Protein AF-0000000072246679 (afdb_homodimer)

Organism: Plasmodium yoelii yoelii (NCBI:txid73239)

Sequence (460 aa):
MMKLAKVEYCNLCFFSKNGLFLLYVVDNKIFLMEIENLNINKIYVTSYKIDYIEFSNDNVHFLVLMKDKGCIVVYSFYDDDVIYKIEDYFQKYTHSFFINKYNYICVLKYEQWYLKYISIYDGNKEEMCLLNIKDAKLKKKNYCLNDDETIFACITENNKKNKICLISFPNCIFINTIQCINYEPNCIFFSKTDNIIIHSEKAKLLHMYKIDGELLYVYSYLSQLPCKQIMMKLAKVEYCNLCFFSKNGLFLLYVVDNKIFLMEIENLNINKIYVTSYKIDYIEFSNDNVHFLVLMKDKGCIVVYSFYDDDVIYKIEDYFQKYTHSFFINKYNYICVLKYEQWYLK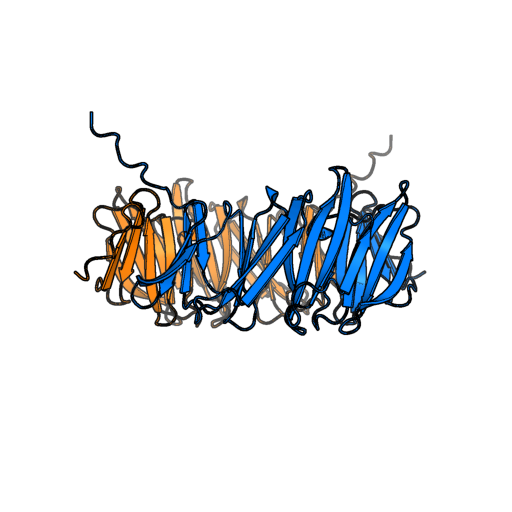YISIYDGNKEEMCLLNIKDAKLKKKNYCLNDDETIFACITENNKKNKICLISFPNCIFINTIQCINYEPNCIFFSKTDNIIIHSEKAKLLHMYKIDGELLYVYSYLSQLPCKQI

Secondary structure (DSSP, 8-state):
-----------EEEE-TTSSEEEEEETTEEEEEETTTTEEEEEEE-SS---EEEE-TTSSEEEEEEGGGTEEEEEETTEEEEEEEEE-TTEEEEEEEEETTTTEEEEEEEETTTEEEEEEEETTSTTEEEEEEETB--SGGGEEE-TTS-EEEEEEEETTEEEEEEEETTTTEEEEEEE-TTS---EEEE-TT--EEEEETTTTEEEEE-TTS-EEEEEESSSS------/-----------EEEE-TTSSEEEEEETTEEEEEETTTTEEEEEEE-SS---EEEE-TTSSEEEEEEGGGTEEEEEETTEEEEEEEEE-TTEEEEEEEEETTTTEEEEEEEETTTEEEEEEEESSSTTEEEEEEETB--SGGGEEE-TTS-EEEEEEEETTEEEEEEEETTTTEEEEEEE-TTS---EEEE-TT--EEEEETTTTEEEEE-TTS-EEEEEESSSS------

Radius of gyration: 25.11 Å; Cα contacts (8 Å, |Δi|>4): 1149; chains: 2; bounding box: 77×62×48 Å

Structure (mmCIF, N/CA/C/O backbone):
data_AF-0000000072246679-model_v1
#
loop_
_entity.id
_entity.type
_entity.pdbx_description
1 polymer 'Uncharacterized protein'
#
loop_
_atom_site.group_PDB
_atom_site.id
_atom_site.type_symbol
_atom_site.label_atom_id
_atom_site.label_alt_id
_atom_site.label_comp_id
_atom_site.label_asym_id
_atom_site.label_entity_id
_atom_site.label_seq_id
_atom_site.pdbx_PDB_ins_code
_atom_site.Cartn_x
_atom_site.Cartn_y
_atom_site.Cartn_z
_atom_site.occupancy
_atom_site.B_iso_or_equiv
_atom_site.auth_seq_id
_atom_site.auth_comp_id
_atom_site.auth_asym_id
_atom_site.auth_atom_id
_atom_site.pdbx_PDB_model_num
ATOM 1 N N . MET A 1 1 ? -36.938 -19.156 24.641 1 19.66 1 MET A N 1
ATOM 2 C CA . MET A 1 1 ? -35.531 -18.734 24.625 1 19.66 1 MET A CA 1
ATOM 3 C C . MET A 1 1 ? -35.031 -18.547 23.203 1 19.66 1 MET A C 1
ATOM 5 O O . MET A 1 1 ? -34.812 -19.531 22.484 1 19.66 1 MET A O 1
ATOM 9 N N . MET A 1 2 ? -35.594 -17.625 22.469 1 20.89 2 MET A N 1
ATOM 10 C CA . MET A 1 2 ? -35.375 -17.422 21.031 1 20.89 2 MET A CA 1
ATOM 11 C C . MET A 1 2 ? -33.906 -17.125 20.75 1 20.89 2 MET A C 1
ATOM 13 O O . MET A 1 2 ? -33.281 -16.281 21.406 1 20.89 2 MET A O 1
ATOM 17 N N . LYS A 1 3 ? -33.094 -18.141 20.5 1 27.41 3 LYS A N 1
ATOM 18 C CA . LYS A 1 3 ? -31.656 -18.062 20.266 1 27.41 3 LYS A CA 1
ATOM 19 C C . LYS A 1 3 ? -31.312 -16.828 19.422 1 27.41 3 LYS A C 1
ATOM 21 O O . LYS A 1 3 ? -31.969 -16.562 18.406 1 27.41 3 LYS A O 1
ATOM 26 N N . LEU A 1 4 ? -30.781 -15.766 20.031 1 30.44 4 LEU A N 1
ATOM 27 C CA . LEU A 1 4 ? -30.25 -14.547 19.422 1 30.44 4 LEU A CA 1
ATOM 28 C C . LEU A 1 4 ? -29.625 -14.836 18.062 1 30.44 4 LEU A C 1
ATOM 30 O O . LEU A 1 4 ? -28.797 -15.742 17.938 1 30.44 4 LEU A O 1
ATOM 34 N N . ALA A 1 5 ? -30.297 -14.734 17 1 32.78 5 ALA A N 1
ATOM 35 C CA . ALA A 1 5 ? -29.797 -14.797 15.633 1 32.78 5 ALA A CA 1
ATOM 36 C C . ALA A 1 5 ? -28.328 -14.367 15.562 1 32.78 5 ALA A C 1
ATOM 38 O O . ALA A 1 5 ? -27.938 -13.367 16.172 1 32.78 5 ALA A O 1
ATOM 39 N N . LYS A 1 6 ? -27.391 -15.289 15.445 1 38.12 6 LYS A N 1
ATOM 40 C CA . LYS A 1 6 ? -25.953 -15.094 15.242 1 38.12 6 LYS A CA 1
ATOM 41 C C . LYS A 1 6 ? -25.688 -13.867 14.375 1 38.12 6 LYS A C 1
ATOM 43 O O . LYS A 1 6 ? -26.062 -13.836 13.195 1 38.12 6 LYS A O 1
ATOM 48 N N . VAL A 1 7 ? -25.797 -12.602 14.773 1 43.34 7 VAL A N 1
ATOM 49 C CA . VAL A 1 7 ? -25.312 -11.391 14.109 1 43.34 7 VAL A CA 1
ATOM 50 C C . VAL A 1 7 ? -24 -11.688 13.383 1 43.34 7 VAL A C 1
ATOM 52 O O . VAL A 1 7 ? -23 -12.07 14.016 1 43.34 7 VAL A O 1
ATOM 55 N N . GLU A 1 8 ? -24.109 -12.242 12.273 1 51.56 8 GLU A N 1
ATOM 56 C CA . GLU A 1 8 ? -22.906 -12.555 11.508 1 51.56 8 GLU A CA 1
ATOM 57 C C . GLU A 1 8 ? -22.062 -11.305 11.25 1 51.56 8 GLU A C 1
ATOM 59 O O . GLU A 1 8 ? -22.578 -10.305 10.742 1 51.56 8 GLU A O 1
ATOM 64 N N . TYR A 1 9 ? -21.078 -11.273 12.023 1 61.5 9 TYR A N 1
ATOM 65 C CA . TYR A 1 9 ? -20.172 -10.141 12.008 1 61.5 9 TYR A CA 1
ATOM 66 C C . TYR A 1 9 ? -19.344 -10.117 10.719 1 61.5 9 TYR A C 1
ATOM 68 O O . TYR A 1 9 ? -19.031 -11.164 10.164 1 61.5 9 TYR A O 1
ATOM 76 N N . CYS A 1 10 ? -19.406 -8.906 10.094 1 67.88 10 CYS A N 1
ATOM 77 C CA . CYS A 1 10 ? -18.547 -8.664 8.938 1 67.88 10 CYS A CA 1
ATOM 78 C C . CYS A 1 10 ? -17.094 -9 9.266 1 67.88 10 CYS A C 1
ATOM 80 O O . CYS A 1 10 ? -16.547 -8.508 10.242 1 67.88 10 CYS A O 1
ATOM 82 N N . ASN A 1 11 ? -16.625 -9.984 8.461 1 72.81 11 ASN A N 1
ATOM 83 C CA . ASN A 1 11 ? -15.266 -10.477 8.656 1 72.81 11 ASN A CA 1
ATOM 84 C C . ASN A 1 11 ? -14.242 -9.609 7.93 1 72.81 11 ASN A C 1
ATOM 86 O O . ASN A 1 11 ? -13.164 -9.336 8.461 1 72.81 11 ASN A O 1
ATOM 90 N N . LEU A 1 12 ? -14.586 -9.188 6.773 1 82.69 12 LEU A N 1
ATOM 91 C CA . LEU A 1 12 ? -13.641 -8.523 5.883 1 82.69 12 LEU A CA 1
ATOM 92 C C . LEU A 1 12 ? -14.336 -7.461 5.039 1 82.69 12 LEU A C 1
ATOM 94 O O . LEU A 1 12 ? -15.516 -7.598 4.715 1 82.69 12 LEU A O 1
ATOM 98 N N . CYS A 1 13 ? -13.656 -6.379 4.789 1 83.25 13 CYS A N 1
ATOM 99 C CA . CYS A 1 13 ? -14.141 -5.332 3.898 1 83.25 13 CYS A CA 1
ATOM 100 C C . CYS A 1 13 ? -13.062 -4.934 2.893 1 83.25 13 CYS A C 1
ATOM 102 O O . CYS A 1 13 ? -11.891 -4.801 3.25 1 83.25 13 CYS A O 1
ATOM 104 N N . PHE A 1 14 ? -13.539 -4.809 1.581 1 87.31 14 PHE A N 1
ATOM 105 C CA . PHE A 1 14 ? -12.609 -4.469 0.514 1 87.31 14 PHE A CA 1
ATOM 106 C C . PHE A 1 14 ? -13.211 -3.436 -0.427 1 87.31 14 PHE A C 1
ATOM 108 O O . PHE A 1 14 ? -14.336 -3.607 -0.909 1 87.31 14 PHE A O 1
ATOM 115 N N . PHE A 1 15 ? -12.461 -2.398 -0.73 1 86.06 15 PHE A N 1
ATOM 116 C CA . PHE A 1 15 ? -12.867 -1.456 -1.765 1 86.06 15 PHE A CA 1
ATOM 117 C C . PHE A 1 15 ? -12.297 -1.857 -3.119 1 86.06 15 PHE A C 1
ATOM 119 O O . PHE A 1 15 ? -11.141 -2.271 -3.209 1 86.06 15 PHE A O 1
ATOM 126 N N . SER A 1 16 ? -13.148 -1.755 -4.062 1 91.56 16 SER A N 1
ATOM 127 C CA . SER A 1 16 ? -12.641 -1.998 -5.406 1 91.56 16 SER A CA 1
ATOM 128 C C . SER A 1 16 ? -11.617 -0.938 -5.812 1 91.56 16 SER A C 1
ATOM 130 O O . SER A 1 16 ? -11.594 0.154 -5.242 1 91.56 16 SER A O 1
ATOM 132 N N . LYS A 1 17 ? -10.812 -1.275 -6.781 1 89.25 17 LYS A N 1
ATOM 133 C CA . LYS A 1 17 ? -9.727 -0.391 -7.191 1 89.25 17 LYS A CA 1
ATOM 134 C C . LYS A 1 17 ? -10.266 0.929 -7.734 1 89.25 17 LYS A C 1
ATOM 136 O O . LYS A 1 17 ? -9.695 1.991 -7.477 1 89.25 17 LYS A O 1
ATOM 141 N N . ASN A 1 18 ? -11.328 0.844 -8.461 1 88.75 18 ASN A N 1
ATOM 142 C CA . ASN A 1 18 ? -11.891 2.055 -9.047 1 88.75 18 ASN A CA 1
ATOM 143 C C . ASN A 1 18 ? -12.781 2.801 -8.062 1 88.75 18 ASN A C 1
ATOM 145 O O . ASN A 1 18 ? -13.359 3.838 -8.398 1 88.75 18 ASN A O 1
ATOM 149 N N . GLY A 1 19 ? -12.969 2.184 -6.914 1 86.38 19 GLY A N 1
ATOM 150 C CA . GLY A 1 19 ? -13.711 2.861 -5.859 1 86.38 19 GLY A CA 1
ATOM 151 C C . GLY A 1 19 ? -15.211 2.793 -6.043 1 86.38 19 GLY A C 1
ATOM 152 O O . GLY A 1 19 ? -15.969 3.443 -5.316 1 86.38 19 GLY A O 1
ATOM 153 N N . LEU A 1 20 ? -15.703 2.041 -6.91 1 90.81 20 LEU A N 1
ATOM 154 C CA . LEU A 1 20 ? -17.125 1.997 -7.223 1 90.81 20 LEU A CA 1
ATOM 155 C C . LEU A 1 20 ? -17.859 1.025 -6.301 1 90.81 20 LEU A C 1
ATOM 157 O O . LEU A 1 20 ? -19.047 1.188 -6.039 1 90.81 20 LEU A O 1
ATOM 161 N N . PHE A 1 21 ? -17.109 0.078 -5.836 1 92.56 21 PHE A N 1
ATOM 162 C CA . PHE A 1 21 ? -17.781 -0.983 -5.09 1 92.56 21 PHE A CA 1
ATOM 163 C C . PHE A 1 21 ? -17.062 -1.241 -3.768 1 92.56 21 PHE A C 1
ATOM 165 O O . PHE A 1 21 ? -15.859 -1.02 -3.648 1 92.56 21 PHE A O 1
ATOM 172 N N . LEU A 1 22 ? -17.797 -1.651 -2.859 1 89.75 22 LEU A N 1
ATOM 173 C CA . LEU A 1 22 ? -17.312 -2.219 -1.605 1 89.75 22 LEU A CA 1
ATOM 174 C C . LEU A 1 22 ? -17.781 -3.658 -1.441 1 89.75 22 LEU A C 1
ATOM 176 O O . LEU A 1 22 ? -18.969 -3.951 -1.613 1 89.75 22 LEU A O 1
ATOM 180 N N . LEU A 1 23 ? -16.844 -4.52 -1.17 1 91.19 23 LEU A N 1
ATOM 181 C CA . LEU A 1 23 ? -17.188 -5.895 -0.826 1 91.19 23 LEU A CA 1
ATOM 182 C C . LEU A 1 23 ? -17.031 -6.133 0.674 1 91.19 23 LEU A C 1
ATOM 184 O O . LEU A 1 23 ? -15.984 -5.852 1.252 1 91.19 23 LEU A O 1
ATOM 188 N N . TYR A 1 24 ? -17.969 -6.586 1.296 1 87.88 24 TYR A N 1
ATOM 189 C CA . TYR A 1 24 ? -17.781 -7.066 2.658 1 87.88 24 TYR A CA 1
ATOM 190 C C . TYR A 1 24 ? -18.172 -8.531 2.777 1 87.88 24 TYR A C 1
ATOM 192 O O . TYR A 1 24 ? -19.047 -9.008 2.049 1 87.88 24 TYR A O 1
ATOM 200 N N . VAL A 1 25 ? -17.531 -9.203 3.623 1 90.62 25 VAL A N 1
ATOM 201 C CA . VAL A 1 25 ? -17.594 -10.656 3.676 1 90.62 25 VAL A CA 1
ATOM 202 C C . VAL A 1 25 ? -18.141 -11.102 5.035 1 90.62 25 VAL A C 1
ATOM 204 O O . VAL A 1 25 ? -17.719 -10.586 6.074 1 90.62 25 VAL A O 1
ATOM 207 N N . VAL A 1 26 ? -19.078 -11.984 4.988 1 88.31 26 VAL A N 1
ATOM 208 C CA . VAL A 1 26 ? -19.562 -12.688 6.172 1 88.31 26 VAL A CA 1
ATOM 209 C C . VAL A 1 26 ? -19.453 -14.195 5.961 1 88.31 26 VAL A C 1
ATOM 211 O O . VAL A 1 26 ? -20.281 -14.805 5.293 1 88.31 26 VAL A O 1
ATOM 214 N N . ASP A 1 27 ? -18.375 -14.75 6.527 1 90.44 27 ASP A N 1
ATOM 215 C CA . ASP A 1 27 ? -18.078 -16.172 6.402 1 90.44 27 ASP A CA 1
ATOM 216 C C . ASP A 1 27 ? -17.875 -16.562 4.941 1 90.44 27 ASP A C 1
ATOM 218 O O . ASP A 1 27 ? -16.828 -16.281 4.359 1 90.44 27 ASP A O 1
ATOM 222 N N . ASN A 1 28 ? -18.938 -17.156 4.352 1 95.06 28 ASN A N 1
ATOM 223 C CA . ASN A 1 28 ? -18.766 -17.625 2.979 1 95.06 28 ASN A CA 1
ATOM 224 C C . ASN A 1 28 ? -19.594 -16.781 2 1 95.06 28 ASN A C 1
ATOM 226 O O . ASN A 1 28 ? -19.812 -17.203 0.861 1 95.06 28 ASN A O 1
ATOM 230 N N . LYS A 1 29 ? -20.047 -15.633 2.449 1 93.62 29 LYS A N 1
ATOM 231 C CA . LYS A 1 29 ? -20.859 -14.758 1.614 1 93.62 29 LYS A CA 1
ATOM 232 C C . LYS A 1 29 ? -20.141 -13.43 1.351 1 93.62 29 LYS A C 1
ATOM 234 O O . LYS A 1 29 ? -19.5 -12.883 2.242 1 93.62 29 LYS A O 1
ATOM 239 N N . ILE A 1 30 ? -20.266 -12.977 0.162 1 94.69 30 ILE A N 1
ATOM 240 C CA . ILE A 1 30 ? -19.75 -11.672 -0.23 1 94.69 30 ILE A CA 1
ATOM 241 C C . ILE A 1 30 ? -20.906 -10.758 -0.625 1 94.69 30 ILE A C 1
ATOM 243 O O . ILE A 1 30 ? -21.688 -11.086 -1.522 1 94.69 30 ILE A O 1
ATOM 247 N N . PHE A 1 31 ? -21.031 -9.695 0.009 1 90.94 31 PHE A N 1
ATOM 248 C CA . PHE A 1 31 ? -22.031 -8.688 -0.329 1 90.94 31 PHE A CA 1
ATOM 249 C C . PHE A 1 31 ? -21.406 -7.562 -1.15 1 90.94 31 PHE A C 1
ATOM 251 O O . PHE A 1 31 ? -20.438 -6.926 -0.713 1 90.94 31 PHE A O 1
ATOM 258 N N . LEU A 1 32 ? -21.922 -7.387 -2.307 1 94.56 32 LEU A N 1
ATOM 259 C CA . LEU A 1 32 ? -21.438 -6.324 -3.186 1 94.56 32 LEU A CA 1
ATOM 260 C C . LEU A 1 32 ? -22.281 -5.062 -3.014 1 94.56 32 LEU A C 1
ATOM 262 O O . LEU A 1 32 ? -23.469 -5.051 -3.352 1 94.56 32 LEU A O 1
ATOM 266 N N . MET A 1 33 ? -21.625 -4.062 -2.582 1 91.69 33 MET A N 1
ATOM 267 C CA . MET A 1 33 ? -22.297 -2.787 -2.361 1 91.69 33 MET A CA 1
ATOM 268 C C . MET A 1 33 ? -21.797 -1.73 -3.338 1 91.69 33 MET A C 1
ATOM 270 O O . MET A 1 33 ? -20.578 -1.593 -3.545 1 91.69 33 MET A O 1
ATOM 274 N N . GLU A 1 34 ? -22.719 -1.035 -3.902 1 91.56 34 GLU A N 1
ATOM 275 C CA . GLU A 1 34 ? -22.359 0.136 -4.695 1 91.56 34 GLU A CA 1
ATOM 276 C C . GLU A 1 34 ? -22.094 1.349 -3.803 1 91.56 34 GLU A C 1
ATOM 278 O O . GLU A 1 34 ? -22.984 1.764 -3.047 1 91.56 34 GLU A O 1
ATOM 283 N N . ILE A 1 35 ? -20.984 1.923 -3.941 1 87.25 35 ILE A N 1
ATOM 284 C CA . ILE A 1 35 ? -20.562 2.965 -3.02 1 87.25 35 ILE A CA 1
ATOM 285 C C . ILE A 1 35 ? -21.391 4.227 -3.236 1 87.25 35 ILE A C 1
ATOM 287 O O . ILE A 1 35 ? -21.672 4.961 -2.287 1 87.25 35 ILE A O 1
ATOM 291 N N . GLU A 1 36 ? -21.828 4.5 -4.445 1 86 36 GLU A N 1
ATOM 292 C CA . GLU A 1 36 ? -22.5 5.75 -4.762 1 86 36 GLU A CA 1
ATOM 293 C C . GLU A 1 36 ? -23.844 5.852 -4.035 1 86 36 GLU A C 1
ATOM 295 O O . GLU A 1 36 ? -24.281 6.949 -3.68 1 86 36 GLU A O 1
ATOM 300 N N . ASN A 1 37 ? -24.438 4.746 -3.793 1 86 37 ASN A N 1
ATOM 301 C CA . ASN A 1 37 ? -25.75 4.789 -3.154 1 86 37 ASN A CA 1
ATOM 302 C C . ASN A 1 37 ? -25.844 3.799 -1.999 1 86 37 ASN A C 1
ATOM 304 O O . ASN A 1 37 ? -26.906 3.656 -1.384 1 86 37 ASN A O 1
ATOM 308 N N . LEU A 1 38 ? -24.75 3.088 -1.7 1 87.75 38 LEU A N 1
ATOM 309 C CA . LEU A 1 38 ? -24.609 2.129 -0.61 1 87.75 38 LEU A CA 1
ATOM 310 C C . LEU A 1 38 ? -25.641 1.012 -0.725 1 87.75 38 LEU A C 1
ATOM 312 O O . LEU A 1 38 ? -26.062 0.452 0.286 1 87.75 38 LEU A O 1
ATOM 316 N N . ASN A 1 39 ? -26.062 0.77 -1.953 1 87.5 39 ASN A N 1
ATOM 317 C CA . ASN A 1 39 ? -27.016 -0.319 -2.189 1 87.5 39 ASN A CA 1
ATOM 318 C C . ASN A 1 39 ? -26.297 -1.63 -2.492 1 87.5 39 ASN A C 1
ATOM 320 O O . ASN A 1 39 ? -25.312 -1.645 -3.236 1 87.5 39 ASN A O 1
ATOM 324 N N . ILE A 1 40 ? -26.781 -2.609 -1.853 1 88.5 40 ILE A N 1
ATOM 325 C CA . ILE A 1 40 ? -26.266 -3.93 -2.176 1 88.5 40 ILE A CA 1
ATOM 326 C C . ILE A 1 40 ? -26.844 -4.414 -3.498 1 88.5 40 ILE A C 1
ATOM 328 O O . ILE A 1 40 ? -28.078 -4.492 -3.646 1 88.5 40 ILE A O 1
ATOM 332 N N . ASN A 1 41 ? -25.984 -4.777 -4.375 1 88.69 41 ASN A N 1
ATOM 333 C CA . ASN A 1 41 ? -26.422 -5.148 -5.719 1 88.69 41 ASN A CA 1
ATOM 334 C C . ASN A 1 41 ? -26.391 -6.66 -5.918 1 88.69 41 ASN A C 1
ATOM 336 O O . ASN A 1 41 ? -27.156 -7.195 -6.73 1 88.69 41 ASN A O 1
ATOM 340 N N . LYS A 1 42 ? -25.5 -7.312 -5.242 1 93.12 42 LYS A N 1
ATOM 341 C CA . LYS A 1 42 ? -25.281 -8.742 -5.469 1 93.12 42 LYS A CA 1
ATOM 342 C C . LYS A 1 42 ? -24.766 -9.43 -4.211 1 93.12 42 LYS A C 1
ATOM 344 O O . LYS A 1 42 ? -24.109 -8.789 -3.375 1 93.12 42 LYS A O 1
ATOM 349 N N . ILE A 1 43 ? -25.094 -10.625 -4.105 1 92.62 43 ILE A N 1
ATOM 350 C CA . ILE A 1 43 ? -24.547 -11.484 -3.057 1 92.62 43 ILE A CA 1
ATOM 351 C C . ILE A 1 43 ? -23.953 -12.75 -3.678 1 92.62 43 ILE A C 1
ATOM 353 O O . ILE A 1 43 ? -24.641 -13.461 -4.418 1 92.62 43 ILE A O 1
ATOM 357 N N . TYR A 1 44 ? -22.703 -12.938 -3.416 1 95.06 44 TYR A N 1
ATOM 358 C CA . TYR A 1 44 ? -22.047 -14.164 -3.854 1 95.06 44 TYR A CA 1
ATOM 359 C C . TYR A 1 44 ? -21.906 -15.148 -2.697 1 95.06 44 TYR A C 1
ATOM 361 O O . TYR A 1 44 ? -21.609 -14.75 -1.568 1 95.06 44 TYR A O 1
ATOM 369 N N . VAL A 1 45 ? -22.094 -16.359 -3.008 1 94.88 45 VAL A N 1
ATOM 370 C CA . VAL A 1 45 ? -21.969 -17.391 -1.989 1 94.88 45 VAL A CA 1
ATOM 371 C C . VAL A 1 45 ? -20.922 -18.422 -2.426 1 94.88 45 VAL A C 1
ATOM 373 O O . VAL A 1 45 ? -20.984 -18.953 -3.537 1 94.88 45 VAL A O 1
ATOM 376 N N . THR A 1 46 ? -20.016 -18.656 -1.602 1 95.56 46 THR A N 1
ATOM 377 C CA . THR A 1 46 ? -19 -19.672 -1.891 1 95.56 46 THR A CA 1
ATOM 378 C C . THR A 1 46 ? -19.219 -20.922 -1.061 1 95.56 46 THR A C 1
ATOM 380 O O . THR A 1 46 ? -20.047 -20.922 -0.137 1 95.56 46 THR A O 1
ATOM 383 N N . SER A 1 47 ? -18.453 -21.969 -1.39 1 95.31 47 SER A N 1
ATOM 384 C CA . SER A 1 47 ? -18.594 -23.25 -0.71 1 95.31 47 SER A CA 1
ATOM 385 C C . SER A 1 47 ? -17.938 -23.234 0.665 1 95.31 47 SER A C 1
ATOM 387 O O . SER A 1 47 ? -18.312 -23.984 1.559 1 95.31 47 SER A O 1
ATOM 389 N N . TYR A 1 48 ? -16.984 -22.375 0.77 1 96.69 48 TYR A N 1
ATOM 390 C CA . TYR A 1 48 ? -16.188 -22.359 1.989 1 96.69 48 TYR A CA 1
ATOM 391 C C . TYR A 1 48 ? -16 -20.938 2.506 1 96.69 48 TYR A C 1
ATOM 393 O O . TYR A 1 48 ? -16.359 -19.969 1.828 1 96.69 48 TYR A O 1
ATOM 401 N N . LYS A 1 49 ? -15.469 -20.859 3.74 1 95.69 49 LYS A N 1
ATOM 402 C CA . LYS A 1 49 ? -15.172 -19.562 4.336 1 95.69 49 LYS A CA 1
ATOM 403 C C . LYS A 1 49 ? -14.133 -18.797 3.518 1 95.69 49 LYS A C 1
ATOM 405 O O . LYS A 1 49 ? -13.117 -19.375 3.102 1 95.69 49 LYS A O 1
ATOM 410 N N . ILE A 1 50 ? -14.305 -17.531 3.41 1 96.25 50 ILE A N 1
ATOM 411 C CA . ILE A 1 50 ? -13.461 -16.688 2.568 1 96.25 50 ILE A CA 1
ATOM 412 C C . ILE A 1 50 ? -12.32 -16.109 3.4 1 96.25 50 ILE A C 1
ATOM 414 O O . ILE A 1 50 ? -12.539 -15.594 4.5 1 96.25 50 ILE A O 1
ATOM 418 N N . ASP A 1 51 ? -11.133 -16.141 2.838 1 96.38 51 ASP A N 1
ATOM 419 C CA . ASP A 1 51 ? -9.969 -15.648 3.57 1 96.38 51 ASP A CA 1
ATOM 420 C C . ASP A 1 51 ? -9.461 -14.336 2.986 1 96.38 51 ASP A C 1
ATOM 422 O O . ASP A 1 51 ? -8.891 -13.508 3.703 1 96.38 51 ASP A O 1
ATOM 426 N N . TYR A 1 52 ? -9.672 -14.172 1.722 1 96.56 52 TYR A N 1
ATOM 427 C CA . TYR A 1 52 ? -9.102 -12.977 1.103 1 96.56 52 TYR A CA 1
ATOM 428 C C . TYR A 1 52 ? -9.734 -12.719 -0.26 1 96.56 52 TYR A C 1
ATOM 430 O O . TYR A 1 52 ? -10.211 -13.648 -0.916 1 96.56 52 TYR A O 1
ATOM 438 N N . ILE A 1 53 ? -9.719 -11.484 -0.667 1 96.94 53 ILE A N 1
ATOM 439 C CA . ILE A 1 53 ? -10.195 -11.078 -1.984 1 96.94 53 ILE A CA 1
ATOM 440 C C . ILE A 1 53 ? -9.133 -10.242 -2.689 1 96.94 53 ILE A C 1
ATOM 442 O O . ILE A 1 53 ? -8.531 -9.352 -2.084 1 96.94 53 ILE A O 1
ATOM 446 N N . GLU A 1 54 ? -8.859 -10.531 -3.941 1 96.62 54 GLU A N 1
ATOM 447 C CA . GLU A 1 54 ? -7.941 -9.789 -4.801 1 96.62 54 GLU A CA 1
ATOM 448 C C . GLU A 1 54 ? -8.656 -9.227 -6.027 1 96.62 54 GLU A C 1
ATOM 450 O O . GLU A 1 54 ? -9.367 -9.961 -6.723 1 96.62 54 GLU A O 1
ATOM 455 N N . PHE A 1 55 ? -8.445 -7.938 -6.254 1 97 55 PHE A N 1
ATOM 456 C CA . PHE A 1 55 ? -9.086 -7.312 -7.406 1 97 55 PHE A CA 1
ATOM 457 C C . PHE A 1 55 ? -8.172 -7.348 -8.625 1 97 55 PHE A C 1
ATOM 459 O O . PHE A 1 55 ? -6.957 -7.148 -8.5 1 97 55 PHE A O 1
ATOM 466 N N . SER A 1 56 ? -8.766 -7.566 -9.734 1 95.62 56 SER A N 1
ATOM 467 C CA . SER A 1 56 ? -8.047 -7.453 -11 1 95.62 56 SER A CA 1
ATOM 468 C C . SER A 1 56 ? -7.875 -5.996 -11.406 1 95.62 56 SER A C 1
ATOM 470 O O . SER A 1 56 ? -8.602 -5.121 -10.93 1 95.62 56 SER A O 1
ATOM 472 N N . ASN A 1 57 ? -6.938 -5.742 -12.312 1 95 57 ASN A N 1
ATOM 473 C CA . ASN A 1 57 ? -6.688 -4.387 -12.789 1 95 57 ASN A CA 1
ATOM 474 C C . ASN A 1 57 ? -7.707 -3.967 -13.844 1 95 57 ASN A C 1
ATOM 476 O O . ASN A 1 57 ? -7.773 -2.793 -14.211 1 95 57 ASN A O 1
ATOM 480 N N . ASP A 1 58 ? -8.5 -4.883 -14.297 1 94.5 58 ASP A N 1
ATOM 481 C CA . ASP A 1 58 ? -9.477 -4.543 -15.328 1 94.5 58 ASP A CA 1
ATOM 482 C C . ASP A 1 58 ? -10.734 -3.938 -14.711 1 94.5 58 ASP A C 1
ATOM 484 O O . ASP A 1 58 ? -11.656 -3.543 -15.43 1 94.5 58 ASP A O 1
ATOM 488 N N . ASN A 1 59 ? -10.875 -3.916 -13.43 1 94.56 59 ASN A N 1
ATOM 489 C CA . ASN A 1 59 ? -12 -3.375 -12.68 1 94.56 59 ASN A CA 1
ATOM 490 C C . ASN A 1 59 ? -13.281 -4.168 -12.938 1 94.56 59 ASN A C 1
ATOM 492 O O . ASN A 1 59 ? -14.383 -3.645 -12.789 1 94.56 59 ASN A O 1
ATOM 496 N N . VAL A 1 60 ? -13.102 -5.355 -13.352 1 96.19 60 VAL A N 1
ATOM 497 C CA . VAL A 1 60 ? -14.266 -6.188 -13.656 1 96.19 60 VAL A CA 1
ATOM 498 C C . VAL A 1 60 ? -14.258 -7.43 -12.766 1 96.19 60 VAL A C 1
ATOM 500 O O . VAL A 1 60 ? -15.289 -7.816 -12.219 1 96.19 60 VAL A O 1
ATOM 503 N N . HIS A 1 61 ? -13.125 -7.977 -12.625 1 96.5 61 HIS A N 1
ATOM 504 C CA . HIS A 1 61 ? -13.047 -9.281 -11.984 1 96.5 61 HIS A CA 1
ATOM 505 C C . HIS A 1 61 ? -12.391 -9.188 -10.617 1 96.5 61 HIS A C 1
ATOM 507 O O . HIS A 1 61 ? -11.594 -8.281 -10.367 1 96.5 61 HIS A O 1
ATOM 513 N N . PHE A 1 62 ? -12.719 -10.062 -9.727 1 97 62 PHE A N 1
ATOM 514 C CA . PHE A 1 62 ? -12.023 -10.25 -8.453 1 97 62 PHE A CA 1
ATOM 515 C C . PHE A 1 62 ? -11.922 -11.727 -8.109 1 97 62 PHE A C 1
ATOM 517 O O . PHE A 1 62 ? -12.758 -12.531 -8.523 1 97 62 PHE A O 1
ATOM 524 N N . LEU A 1 63 ? -10.844 -12.062 -7.445 1 97.38 63 LEU A N 1
ATOM 525 C CA . LEU A 1 63 ? -10.578 -13.445 -7.062 1 97.38 63 LEU A CA 1
ATOM 526 C C . LEU A 1 63 ? -10.812 -13.648 -5.566 1 97.38 63 LEU A C 1
ATOM 528 O O . LEU A 1 63 ? -10.43 -12.805 -4.754 1 97.38 63 LEU A O 1
ATOM 532 N N . VAL A 1 64 ? -11.469 -14.727 -5.215 1 97.88 64 VAL A N 1
ATOM 533 C CA . VAL A 1 64 ? -11.766 -15.086 -3.834 1 97.88 64 VAL A CA 1
ATOM 534 C C . VAL A 1 64 ? -10.922 -16.297 -3.42 1 97.88 64 VAL A C 1
ATOM 536 O O . VAL A 1 64 ? -10.992 -17.344 -4.051 1 97.88 64 VAL A O 1
ATOM 539 N N . LEU A 1 65 ? -10.211 -16.047 -2.363 1 98 65 LEU A N 1
ATOM 540 C CA . LEU A 1 65 ? -9.297 -17.094 -1.899 1 98 65 LEU A CA 1
ATOM 541 C C . LEU A 1 65 ? -9.844 -17.781 -0.655 1 98 65 LEU A C 1
ATOM 543 O O . LEU A 1 65 ? -10.188 -17.125 0.327 1 98 65 LEU A O 1
ATOM 547 N N . MET A 1 66 ? -9.938 -19.016 -0.693 1 98.06 66 MET A N 1
ATOM 548 C CA . MET A 1 66 ? -10.242 -19.906 0.43 1 98.06 66 MET A CA 1
ATOM 549 C C . MET A 1 66 ? -9.062 -20.812 0.737 1 98.06 66 MET A C 1
ATOM 551 O O . MET A 1 66 ? -8.914 -21.875 0.125 1 98.06 66 MET A O 1
ATOM 555 N N . LYS A 1 67 ? -8.305 -20.406 1.654 1 97.5 67 LYS A N 1
ATOM 556 C CA . LYS A 1 67 ? -6.953 -20.922 1.863 1 97.5 67 LYS A CA 1
ATOM 557 C C . LYS A 1 67 ? -6.988 -22.406 2.254 1 97.5 67 LYS A C 1
ATOM 559 O O . LYS A 1 67 ? -6.375 -23.234 1.591 1 97.5 67 LYS A O 1
ATOM 564 N N . ASP A 1 68 ? -7.727 -22.766 3.238 1 96.06 68 ASP A N 1
ATOM 565 C CA . ASP A 1 68 ? -7.648 -24.094 3.863 1 96.06 68 ASP A CA 1
ATOM 566 C C . ASP A 1 68 ? -8.188 -25.172 2.93 1 96.06 68 ASP A C 1
ATOM 568 O O . ASP A 1 68 ? -7.875 -26.359 3.094 1 96.06 68 ASP A O 1
ATOM 572 N N . LYS A 1 69 ? -8.938 -24.781 1.965 1 96.25 69 LYS A N 1
ATOM 573 C CA . LYS A 1 69 ? -9.562 -25.75 1.072 1 96.25 69 LYS A CA 1
ATOM 574 C C . LYS A 1 69 ? -8.875 -25.766 -0.292 1 96.25 69 LYS A C 1
ATOM 576 O O . LYS A 1 69 ? -9.281 -26.516 -1.188 1 96.25 69 LYS A O 1
ATOM 581 N N . GLY A 1 70 ? -7.852 -24.969 -0.426 1 96.69 70 GLY A N 1
ATOM 582 C CA . GLY A 1 70 ? -7.168 -24.922 -1.709 1 96.69 70 GLY A CA 1
ATOM 583 C C . GLY A 1 70 ? -8.086 -24.547 -2.859 1 96.69 70 GLY A C 1
ATOM 584 O O . GLY A 1 70 ? -8.102 -25.219 -3.889 1 96.69 70 GLY A O 1
ATOM 585 N N . CYS A 1 71 ? -8.828 -23.516 -2.627 1 96.88 71 CYS A N 1
ATOM 586 C CA . CYS A 1 71 ? -9.852 -23.156 -3.6 1 96.88 71 CYS A CA 1
ATOM 587 C C . CYS A 1 71 ? -9.812 -21.656 -3.91 1 96.88 71 CYS A C 1
ATOM 589 O O . CYS A 1 71 ? -9.641 -20.844 -3.008 1 96.88 71 CYS A O 1
ATOM 591 N N . ILE A 1 72 ? -9.977 -21.375 -5.188 1 96.75 72 ILE A N 1
ATOM 592 C CA . ILE A 1 72 ? -10.102 -20 -5.668 1 96.75 72 ILE A CA 1
ATOM 593 C C . ILE A 1 72 ? -11.297 -19.891 -6.605 1 96.75 72 ILE A C 1
ATOM 595 O O . ILE A 1 72 ? -11.531 -20.781 -7.438 1 96.75 72 ILE A O 1
ATOM 599 N N . VAL A 1 73 ? -12.055 -18.875 -6.445 1 96.44 73 VAL A N 1
ATOM 600 C CA . VAL A 1 73 ? -13.148 -18.594 -7.363 1 96.44 73 VAL A CA 1
ATOM 601 C C . VAL A 1 73 ? -13.023 -17.156 -7.891 1 96.44 73 VAL A C 1
ATOM 603 O O . VAL A 1 73 ? -12.727 -16.234 -7.133 1 96.44 73 VAL A O 1
ATOM 606 N N . VAL A 1 74 ? -13.164 -17.016 -9.156 1 95.94 74 VAL A N 1
ATOM 607 C CA . VAL A 1 74 ? -13.148 -15.688 -9.766 1 95.94 74 VAL A CA 1
ATOM 608 C C . VAL A 1 74 ? -14.57 -15.266 -10.133 1 95.94 74 VAL A C 1
ATOM 610 O O . VAL A 1 74 ? -15.312 -16.031 -10.75 1 95.94 74 VAL A O 1
ATOM 613 N N . TYR A 1 75 ? -14.938 -14.094 -9.703 1 96.31 75 TYR A N 1
ATOM 614 C CA . TYR A 1 75 ? -16.219 -13.5 -10.023 1 96.31 75 TYR A CA 1
ATOM 615 C C . TYR A 1 75 ? -16.047 -12.227 -10.852 1 96.31 75 TYR A C 1
ATOM 617 O O . TYR A 1 75 ? -14.93 -11.742 -11.023 1 96.31 75 TYR A O 1
ATOM 625 N N . SER A 1 76 ? -17.141 -11.852 -11.453 1 95.69 76 SER A N 1
ATOM 626 C CA . SER A 1 76 ? -17.266 -10.539 -12.07 1 95.69 76 SER A CA 1
ATOM 627 C C . SER A 1 76 ? -18.219 -9.648 -11.281 1 95.69 76 SER A C 1
ATOM 629 O O . SER A 1 76 ? -19.234 -10.125 -10.758 1 95.69 76 SER A O 1
ATOM 631 N N . PHE A 1 77 ? -17.953 -8.367 -11.266 1 95.75 77 PHE A N 1
ATOM 632 C CA . PHE A 1 77 ? -18.859 -7.418 -10.641 1 95.75 77 PHE A CA 1
ATOM 633 C C . PHE A 1 77 ? -20.188 -7.367 -11.391 1 95.75 77 PHE A C 1
ATOM 635 O O . PHE A 1 77 ? -21.188 -6.898 -10.844 1 95.75 77 PHE A O 1
ATOM 642 N N . TYR A 1 78 ? -20.203 -7.812 -12.555 1 93.88 78 TYR A N 1
ATOM 643 C CA . TYR A 1 78 ? -21.344 -7.555 -13.438 1 93.88 78 TYR A CA 1
ATOM 644 C C . TYR A 1 78 ? -22.062 -8.844 -13.797 1 93.88 78 TYR A C 1
ATOM 646 O O . TYR A 1 78 ? -23.016 -8.836 -14.586 1 93.88 78 TYR A O 1
ATOM 654 N N . ASP A 1 79 ? -21.5 -9.961 -13.305 1 90.06 79 ASP A N 1
ATOM 655 C CA . ASP A 1 79 ? -22.125 -11.266 -13.555 1 90.06 79 ASP A CA 1
ATOM 656 C C . ASP A 1 79 ? -22.297 -12.047 -12.25 1 90.06 79 ASP A C 1
ATOM 658 O O . ASP A 1 79 ? -21.531 -11.875 -11.305 1 90.06 79 ASP A O 1
ATOM 662 N N . ASP A 1 80 ? -23.266 -12.891 -12.219 1 88 80 ASP A N 1
ATOM 663 C CA . ASP A 1 80 ? -23.531 -13.664 -11.008 1 88 80 ASP A CA 1
ATOM 664 C C . ASP A 1 80 ? -22.828 -15.016 -11.055 1 88 80 ASP A C 1
ATOM 666 O O . ASP A 1 80 ? -22.672 -15.672 -10.031 1 88 80 ASP A O 1
ATOM 670 N N . ASP A 1 81 ? -22.438 -15.305 -12.188 1 91.62 81 ASP A N 1
ATOM 671 C CA . ASP A 1 81 ? -21.875 -16.641 -12.352 1 91.62 81 ASP A CA 1
ATOM 672 C C . ASP A 1 81 ? -20.375 -16.641 -12.062 1 91.62 81 ASP A C 1
ATOM 674 O O . ASP A 1 81 ? -19.703 -15.617 -12.188 1 91.62 81 ASP A O 1
ATOM 678 N N . VAL A 1 82 ? -20 -17.75 -11.672 1 93 82 VAL A N 1
ATOM 679 C CA . VAL A 1 82 ? -18.562 -17.984 -11.523 1 93 82 VAL A CA 1
ATOM 680 C C . VAL A 1 82 ? -17.891 -17.922 -12.891 1 93 82 VAL A C 1
ATOM 682 O O . VAL A 1 82 ? -18.344 -18.531 -13.852 1 93 82 VAL A O 1
ATOM 685 N N . ILE A 1 83 ? -16.875 -17.203 -12.969 1 91.81 83 ILE A N 1
ATOM 686 C CA . ILE A 1 83 ? -16.125 -17.062 -14.211 1 91.81 83 ILE A CA 1
ATOM 687 C C . ILE A 1 83 ? -15.086 -18.188 -14.312 1 91.81 83 ILE A C 1
ATOM 689 O O . ILE A 1 83 ? -14.906 -18.781 -15.375 1 91.81 83 ILE A O 1
ATOM 693 N N . TYR A 1 84 ? -14.375 -18.328 -13.148 1 90 84 TYR A N 1
ATOM 694 C CA . TYR A 1 84 ? -13.305 -19.312 -13.078 1 90 84 TYR A CA 1
ATOM 695 C C . TYR A 1 84 ? -13.219 -19.922 -11.68 1 90 84 TYR A C 1
ATOM 697 O O . TYR A 1 84 ? -13.477 -19.234 -10.688 1 90 84 TYR A O 1
ATOM 705 N N . LYS A 1 85 ? -12.898 -21.219 -11.703 1 92.94 85 LYS A N 1
ATOM 706 C CA . LYS A 1 85 ? -12.695 -21.875 -10.422 1 92.94 85 LYS A CA 1
ATOM 707 C C . LYS A 1 85 ? -11.469 -22.781 -10.453 1 92.94 85 LYS A C 1
ATOM 709 O O . LYS A 1 85 ? -11.258 -23.516 -11.414 1 92.94 85 LYS A O 1
ATOM 714 N N . ILE A 1 86 ? -10.617 -22.656 -9.477 1 93.94 86 ILE A N 1
ATOM 715 C CA . ILE A 1 86 ? -9.469 -23.547 -9.258 1 93.94 86 ILE A CA 1
ATOM 716 C C . ILE A 1 86 ? -9.586 -24.219 -7.895 1 93.94 86 ILE A C 1
ATOM 718 O O . ILE A 1 86 ? -9.812 -23.547 -6.883 1 93.94 86 ILE A O 1
ATOM 722 N N . GLU A 1 87 ? -9.43 -25.469 -7.918 1 93.56 87 GLU A N 1
ATOM 723 C CA . GLU A 1 87 ? -9.492 -26.203 -6.656 1 93.56 87 GLU A CA 1
ATOM 724 C C . GLU A 1 87 ? -8.523 -27.391 -6.648 1 93.56 87 GLU A C 1
ATOM 726 O O . GLU A 1 87 ? -8.547 -28.219 -7.559 1 93.56 87 GLU A O 1
ATOM 731 N N . ASP A 1 88 ? -7.633 -27.406 -5.77 1 91.69 88 ASP A N 1
ATOM 732 C CA . ASP A 1 88 ? -6.715 -28.516 -5.543 1 91.69 88 ASP A CA 1
ATOM 733 C C . ASP A 1 88 ? -7.012 -29.219 -4.219 1 91.69 88 ASP A C 1
ATOM 735 O O . ASP A 1 88 ? -6.734 -28.672 -3.148 1 91.69 88 ASP A O 1
ATOM 739 N N . TYR A 1 89 ? -7.418 -30.422 -4.402 1 90.38 89 TYR A N 1
ATOM 740 C CA . TYR A 1 89 ? -7.762 -31.172 -3.201 1 90.38 89 TYR A CA 1
ATOM 741 C C . TYR A 1 89 ? -6.512 -31.5 -2.387 1 90.38 89 TYR A C 1
ATOM 743 O O . TYR A 1 89 ? -5.465 -31.828 -2.949 1 90.38 89 TYR A O 1
ATOM 751 N N . PHE A 1 90 ? -6.582 -31.375 -1.165 1 90.44 90 PHE A N 1
ATOM 752 C CA . PHE A 1 90 ? -5.531 -31.719 -0.217 1 90.44 90 PHE A CA 1
ATOM 753 C C . PHE A 1 90 ? -4.387 -30.719 -0.286 1 90.44 90 PHE A C 1
ATOM 755 O O . PHE A 1 90 ? -3.236 -31.062 -0.005 1 90.44 90 PHE A O 1
ATOM 762 N N . GLN A 1 91 ? -4.652 -29.641 -0.857 1 95 91 GLN A N 1
ATOM 763 C CA . GLN A 1 91 ? -3.664 -28.562 -0.844 1 95 91 GLN A CA 1
ATOM 764 C C . GLN A 1 91 ? -4.176 -27.344 -0.066 1 95 91 GLN A C 1
ATOM 766 O O . GLN A 1 91 ? -5.387 -27.172 0.084 1 95 91 GLN A O 1
ATOM 771 N N . LYS A 1 92 ? -3.301 -26.688 0.516 1 97.38 92 LYS A N 1
ATOM 772 C CA . LYS A 1 92 ? -3.604 -25.438 1.199 1 97.38 92 LYS A CA 1
ATOM 773 C C . LYS A 1 92 ? -2.99 -24.234 0.464 1 97.38 92 LYS A C 1
ATOM 775 O O . LYS A 1 92 ? -1.794 -24.234 0.168 1 97.38 92 LYS A O 1
ATOM 780 N N . TYR A 1 93 ? -3.812 -23.281 0.185 1 98 93 TYR A N 1
ATOM 781 C CA . TYR A 1 93 ? -3.322 -22.078 -0.469 1 98 93 TYR A CA 1
ATOM 782 C C . TYR A 1 93 ? -2.92 -21.031 0.559 1 98 93 TYR A C 1
ATOM 784 O O . TYR A 1 93 ? -3.475 -20.984 1.66 1 98 93 TYR A O 1
ATOM 792 N N . THR A 1 94 ? -1.963 -20.25 0.238 1 97.19 94 THR A N 1
ATOM 793 C CA . THR A 1 94 ? -1.552 -19.188 1.149 1 97.19 94 THR A CA 1
ATOM 794 C C . THR A 1 94 ? -1.859 -17.812 0.554 1 97.19 94 THR A C 1
ATOM 796 O O . THR A 1 94 ? -2.361 -16.922 1.25 1 97.19 94 THR A O 1
ATOM 799 N N . HIS A 1 95 ? -1.538 -17.594 -0.713 1 97.62 95 HIS A N 1
ATOM 800 C CA . HIS A 1 95 ? -1.76 -16.328 -1.408 1 97.62 95 HIS A CA 1
ATOM 801 C C . HIS A 1 95 ? -2.143 -16.562 -2.865 1 97.62 95 HIS A C 1
ATOM 803 O O . HIS A 1 95 ? -1.912 -17.641 -3.408 1 97.62 95 HIS A O 1
ATOM 809 N N . SER A 1 96 ? -2.754 -15.625 -3.398 1 97.25 96 SER A N 1
ATOM 810 C CA . SER A 1 96 ? -3.064 -15.641 -4.824 1 97.25 96 SER A CA 1
ATOM 811 C C . SER A 1 96 ? -3.172 -14.227 -5.379 1 97.25 96 SER A C 1
ATOM 813 O O . SER A 1 96 ? -3.471 -13.289 -4.641 1 97.25 96 SER A O 1
ATOM 815 N N . PHE A 1 97 ? -2.855 -14.086 -6.66 1 97 97 PHE A N 1
ATOM 816 C CA . PHE A 1 97 ? -3.01 -12.781 -7.301 1 97 97 PHE A CA 1
ATOM 817 C C . PHE A 1 97 ? -3.121 -12.93 -8.812 1 97 97 PHE A C 1
ATOM 819 O O . PHE A 1 97 ? -2.799 -13.984 -9.359 1 97 97 PHE A O 1
ATOM 826 N N . PHE A 1 98 ? -3.568 -11.883 -9.422 1 96.31 98 PHE A N 1
ATOM 827 C CA . PHE A 1 98 ? -3.701 -11.852 -10.875 1 96.31 98 PHE A CA 1
ATOM 828 C C . PHE A 1 98 ? -2.387 -11.438 -11.523 1 96.31 98 PHE A C 1
ATOM 830 O O . PHE A 1 98 ? -1.692 -10.547 -11.031 1 96.31 98 PHE A O 1
ATOM 837 N N . ILE A 1 99 ? -2.033 -12.086 -12.5 1 96.12 99 ILE A N 1
ATOM 838 C CA . ILE A 1 99 ? -1.157 -11.508 -13.516 1 96.12 99 ILE A CA 1
ATOM 839 C C . ILE A 1 99 ? -1.995 -10.867 -14.617 1 96.12 99 ILE A C 1
ATOM 841 O O . ILE A 1 99 ? -2.418 -11.539 -15.562 1 96.12 99 ILE A O 1
ATOM 845 N N . ASN A 1 100 ? -2.188 -9.656 -14.555 1 95.88 100 ASN A N 1
ATOM 846 C CA . ASN A 1 100 ? -3.262 -8.953 -15.242 1 95.88 100 ASN A CA 1
ATOM 847 C C . ASN A 1 100 ? -3.021 -8.898 -16.75 1 95.88 100 ASN A C 1
ATOM 849 O O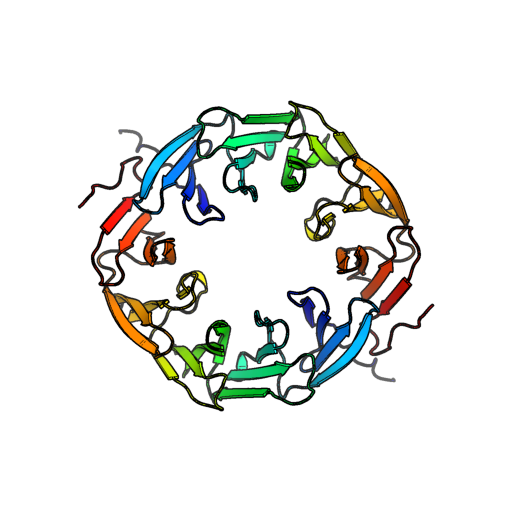 . ASN A 1 100 ? -3.965 -8.984 -17.531 1 95.88 100 ASN A O 1
ATOM 853 N N . LYS A 1 101 ? -1.773 -8.75 -17.109 1 94.62 101 LYS A N 1
ATOM 854 C CA . LYS A 1 101 ? -1.444 -8.594 -18.531 1 94.62 101 LYS A CA 1
ATOM 855 C C . LYS A 1 101 ? -1.951 -9.781 -19.344 1 94.62 101 LYS A C 1
ATOM 857 O O . LYS A 1 101 ? -2.398 -9.609 -20.484 1 94.62 101 LYS A O 1
ATOM 862 N N . TYR A 1 102 ? -1.967 -10.945 -18.766 1 93.56 102 TYR A N 1
ATOM 863 C CA . TYR A 1 102 ? -2.277 -12.148 -19.531 1 93.56 102 TYR A CA 1
ATOM 864 C C . TYR A 1 102 ? -3.484 -12.867 -18.953 1 93.56 102 TYR A C 1
ATOM 866 O O . TYR A 1 102 ? -3.852 -13.953 -19.406 1 93.56 102 TYR A O 1
ATOM 874 N N . ASN A 1 103 ? -4.062 -12.352 -17.953 1 92.62 103 ASN A N 1
ATOM 875 C CA . ASN A 1 103 ? -5.18 -12.953 -17.234 1 92.62 103 ASN A CA 1
ATOM 876 C C . ASN A 1 103 ? -4.809 -14.32 -16.656 1 92.62 103 ASN A C 1
ATOM 878 O O . ASN A 1 103 ? -5.551 -15.289 -16.828 1 92.62 103 ASN A O 1
ATOM 882 N N . TYR A 1 104 ? -3.67 -14.398 -16.125 1 95.19 104 TYR A N 1
ATOM 883 C CA . TYR A 1 104 ? -3.219 -15.578 -15.398 1 95.19 104 TYR A CA 1
ATOM 884 C C . TYR A 1 104 ? -3.449 -15.406 -13.898 1 95.19 104 TYR A C 1
ATOM 886 O O . TYR A 1 104 ? -3.641 -14.289 -13.422 1 95.19 104 TYR A O 1
ATOM 894 N N . ILE A 1 105 ? -3.512 -16.484 -13.234 1 96.06 105 ILE A N 1
ATOM 895 C CA . ILE A 1 105 ? -3.646 -16.484 -11.781 1 96.06 105 ILE A CA 1
ATOM 896 C C . ILE A 1 105 ? -2.457 -17.219 -11.156 1 96.06 105 ILE A C 1
ATOM 898 O O . ILE A 1 105 ? -2.145 -18.344 -11.523 1 96.06 105 ILE A O 1
ATOM 902 N N . CYS A 1 106 ? -1.835 -16.547 -10.297 1 97.12 106 CYS A N 1
ATOM 903 C CA . CYS A 1 106 ? -0.74 -17.156 -9.547 1 97.12 106 CYS A CA 1
ATOM 904 C C . CYS A 1 106 ? -1.214 -17.625 -8.172 1 97.12 106 CYS A C 1
ATOM 906 O O . CYS A 1 106 ? -1.885 -16.875 -7.457 1 97.12 106 CYS A O 1
ATOM 908 N N . VAL A 1 107 ? -0.805 -18.812 -7.816 1 97.31 107 VAL A N 1
ATOM 909 C CA . VAL A 1 107 ? -1.23 -19.391 -6.547 1 97.31 107 VAL A CA 1
ATOM 910 C C . VAL A 1 107 ? -0.017 -19.922 -5.789 1 97.31 107 VAL A C 1
ATOM 912 O O . VAL A 1 107 ? 0.779 -20.688 -6.344 1 97.31 107 VAL A O 1
ATOM 915 N N . LEU A 1 108 ? 0.141 -19.469 -4.617 1 98.38 108 LEU A N 1
ATOM 916 C CA . LEU A 1 108 ? 1.139 -20.031 -3.711 1 98.38 108 LEU A CA 1
ATOM 917 C C . LEU A 1 108 ? 0.508 -21.047 -2.768 1 98.38 108 LEU A C 1
ATOM 919 O O . LEU A 1 108 ? -0.512 -20.766 -2.135 1 98.38 108 LEU A O 1
ATOM 923 N N . LYS A 1 109 ? 1.143 -22.203 -2.654 1 97.75 109 LYS A N 1
ATOM 924 C CA . LYS A 1 109 ? 0.397 -23.266 -1.973 1 97.75 109 LYS A CA 1
ATOM 925 C C . LYS A 1 109 ? 1.341 -24.281 -1.336 1 97.75 109 LYS A C 1
ATOM 927 O O . LYS A 1 109 ? 2.525 -24.328 -1.675 1 97.75 109 LYS A O 1
ATOM 932 N N . TYR A 1 110 ? 0.745 -24.984 -0.411 1 97.38 110 TYR A N 1
ATOM 933 C CA . TYR A 1 110 ? 1.344 -26.156 0.222 1 97.38 110 TYR A CA 1
ATOM 934 C C . TYR A 1 110 ? 0.667 -27.438 -0.248 1 97.38 110 TYR A C 1
ATOM 936 O O . TYR A 1 110 ? -0.558 -27.484 -0.391 1 97.38 110 TYR A O 1
ATOM 944 N N . GLU A 1 111 ? 1.53 -28.375 -0.557 1 94.88 111 GLU A N 1
ATOM 945 C CA . GLU A 1 111 ? 1.074 -29.75 -0.759 1 94.88 111 GLU A CA 1
ATOM 946 C C . GLU A 1 111 ? 1.651 -30.688 0.301 1 94.88 111 GLU A C 1
ATOM 948 O O . GLU A 1 111 ? 2.828 -30.578 0.653 1 94.88 111 GLU A O 1
ATOM 953 N N . GLN A 1 112 ? 0.829 -31.578 0.862 1 91.06 112 GLN A N 1
ATOM 954 C CA . GLN A 1 112 ? 1.244 -32.531 1.89 1 91.06 112 GLN A CA 1
ATOM 955 C C . GLN A 1 112 ? 1.874 -31.812 3.08 1 91.06 112 GLN A C 1
ATOM 957 O O . GLN A 1 112 ? 2.797 -32.344 3.709 1 91.06 112 GLN A O 1
ATOM 962 N N . TRP A 1 113 ? 1.657 -30.656 3.365 1 87.12 113 TRP A N 1
ATOM 963 C CA . TRP A 1 113 ? 1.989 -29.828 4.52 1 87.12 113 TRP A CA 1
ATOM 964 C C . TRP A 1 113 ? 3.424 -29.328 4.43 1 87.12 113 TRP A C 1
ATOM 966 O O . TRP A 1 113 ? 3.812 -28.406 5.164 1 87.12 113 TRP A O 1
ATOM 976 N N . TYR A 1 114 ? 4.223 -29.953 3.496 1 90.75 114 TYR A N 1
ATOM 977 C CA . TYR A 1 114 ? 5.609 -29.5 3.535 1 90.75 114 TYR A CA 1
ATOM 978 C C . TYR A 1 114 ? 6.105 -29.141 2.141 1 90.75 114 TYR A C 1
ATOM 980 O O . TYR A 1 114 ? 7.133 -28.469 1.995 1 90.75 114 TYR A O 1
ATOM 988 N N . LEU A 1 115 ? 5.402 -29.578 1.093 1 95.56 115 LEU A N 1
ATOM 989 C CA . LEU A 1 115 ? 5.801 -29.234 -0.267 1 95.56 115 LEU A CA 1
ATOM 990 C C . LEU A 1 115 ? 5.266 -27.859 -0.66 1 95.56 115 LEU A C 1
ATOM 992 O O . LEU A 1 115 ? 4.059 -27.609 -0.596 1 95.56 115 LEU A O 1
ATOM 996 N N . LYS A 1 116 ? 6.137 -26.984 -1.062 1 97.56 116 LYS A N 1
ATOM 997 C CA . LYS A 1 116 ? 5.762 -25.609 -1.396 1 97.56 116 LYS A CA 1
ATOM 998 C C . LYS A 1 116 ? 5.805 -25.375 -2.902 1 97.56 116 LYS A C 1
ATOM 1000 O O . LYS A 1 116 ? 6.781 -25.75 -3.562 1 97.56 116 LYS A O 1
ATOM 1005 N N . TYR A 1 117 ? 4.762 -24.797 -3.377 1 97.44 117 TYR A N 1
ATOM 1006 C CA . TYR A 1 117 ? 4.668 -24.562 -4.812 1 97.44 117 TYR A CA 1
ATOM 1007 C C . TYR A 1 117 ? 4.18 -23.156 -5.109 1 97.44 117 TYR A C 1
ATOM 1009 O O . TYR A 1 117 ? 3.4 -22.578 -4.34 1 97.44 117 TYR A O 1
ATOM 1017 N N . ILE A 1 118 ? 4.648 -22.641 -6.152 1 98.12 118 ILE A N 1
ATOM 1018 C CA . ILE A 1 118 ? 3.969 -21.562 -6.84 1 98.12 118 ILE A CA 1
ATOM 1019 C C . ILE A 1 118 ? 3.443 -22.047 -8.188 1 98.12 118 ILE A C 1
ATOM 1021 O O . ILE A 1 118 ? 4.207 -22.547 -9.016 1 98.12 118 ILE A O 1
ATOM 1025 N N . SER A 1 119 ? 2.164 -21.938 -8.391 1 96.88 119 SER A N 1
ATOM 1026 C CA . SER A 1 119 ? 1.543 -22.422 -9.625 1 96.88 119 SER A CA 1
ATOM 1027 C C . SER A 1 119 ? 0.896 -21.266 -10.398 1 96.88 119 SER A C 1
ATOM 1029 O O . SER A 1 119 ? 0.344 -20.344 -9.797 1 96.88 119 SER A O 1
ATOM 1031 N N . ILE A 1 120 ? 0.993 -21.391 -11.68 1 96.75 120 ILE A N 1
ATOM 1032 C CA . ILE A 1 120 ? 0.359 -20.406 -12.555 1 96.75 120 ILE A CA 1
ATOM 1033 C C . ILE A 1 120 ? -0.756 -21.078 -13.352 1 96.75 120 ILE A C 1
ATOM 1035 O O . ILE A 1 120 ? -0.534 -22.094 -14 1 96.75 120 ILE A O 1
ATOM 1039 N N . TYR A 1 121 ? -1.91 -20.453 -13.258 1 95.31 121 TYR A N 1
ATOM 1040 C CA . TYR A 1 121 ? -3.078 -20.969 -13.961 1 95.31 121 TYR A CA 1
ATOM 1041 C C . TYR A 1 121 ? -3.52 -20.016 -15.062 1 95.31 121 TYR A C 1
ATOM 1043 O O . TYR A 1 121 ? -3.359 -18.797 -14.93 1 95.31 121 TYR A O 1
ATOM 1051 N N . ASP A 1 122 ? -4.012 -20.594 -16.141 1 91.88 122 ASP A N 1
ATOM 1052 C CA . ASP A 1 122 ? -4.59 -19.781 -17.219 1 91.88 122 ASP A CA 1
ATOM 1053 C C . ASP A 1 122 ? -6.016 -19.359 -16.875 1 91.88 122 ASP A C 1
ATOM 1055 O O . ASP A 1 122 ? -6.922 -20.188 -16.812 1 91.88 122 ASP A O 1
ATOM 1059 N N . GLY A 1 123 ? -6.242 -18.109 -16.688 1 84.62 123 GLY A N 1
ATOM 1060 C CA . GLY A 1 123 ? -7.555 -17.594 -16.344 1 84.62 123 GLY A CA 1
ATOM 1061 C C . GLY A 1 123 ? -8.516 -17.562 -17.516 1 84.62 123 GLY A C 1
ATOM 1062 O O . GLY A 1 123 ? -9.711 -17.328 -17.344 1 84.62 123 GLY A O 1
ATOM 1063 N N . ASN A 1 124 ? -7.914 -17.781 -18.688 1 81.56 124 ASN A N 1
ATOM 1064 C CA . ASN A 1 124 ? -8.742 -17.797 -19.891 1 81.56 124 ASN A CA 1
ATOM 1065 C C . ASN A 1 124 ? -9.344 -19.172 -20.141 1 81.56 124 ASN A C 1
ATOM 1067 O O . ASN A 1 124 ? -10.352 -19.297 -20.844 1 81.56 124 ASN A O 1
ATOM 1071 N N . LYS A 1 125 ? -8.57 -20.078 -19.719 1 75.62 125 LYS A N 1
ATOM 1072 C CA . LYS A 1 125 ? -9 -21.453 -19.938 1 75.62 125 LYS A CA 1
ATOM 1073 C C . LYS A 1 125 ? -9.242 -22.188 -18.609 1 75.62 125 LYS A C 1
ATOM 1075 O O . LYS A 1 125 ? -8.539 -21.938 -17.625 1 75.62 125 LYS A O 1
ATOM 1080 N N . GLU A 1 126 ? -10.273 -22.828 -18.547 1 66.75 126 GLU A N 1
ATOM 1081 C CA . GLU A 1 126 ? -10.641 -23.5 -17.312 1 66.75 126 GLU A CA 1
ATOM 1082 C C . GLU A 1 126 ? -9.625 -24.594 -16.953 1 66.75 126 GLU A C 1
ATOM 1084 O O . GLU A 1 126 ? -9.336 -25.469 -17.75 1 66.75 126 GLU A O 1
ATOM 1089 N N . GLU A 1 127 ? -9.18 -24.469 -15.672 1 63.41 127 GLU A N 1
ATOM 1090 C CA . GLU A 1 127 ? -8.531 -25.547 -14.922 1 63.41 127 GLU A CA 1
ATOM 1091 C C . GLU A 1 127 ? -7.145 -25.859 -15.477 1 63.41 127 GLU A C 1
ATOM 1093 O O . GLU A 1 127 ? -6.57 -26.906 -15.18 1 63.41 127 GLU A O 1
ATOM 1098 N N . MET A 1 128 ? -6.559 -24.875 -16.297 1 81.56 128 MET A N 1
ATOM 1099 C CA . MET A 1 128 ? -5.285 -25.312 -16.844 1 81.56 128 MET A CA 1
ATOM 1100 C C . MET A 1 128 ? -4.113 -24.719 -16.078 1 81.56 128 MET A C 1
ATOM 1102 O O . MET A 1 128 ? -3.992 -23.484 -15.984 1 81.56 128 MET A O 1
ATOM 1106 N N . CYS A 1 129 ? -3.443 -25.609 -15.398 1 89.75 129 CYS A N 1
ATOM 1107 C CA . CYS A 1 129 ? -2.191 -25.203 -14.766 1 89.75 129 CYS A CA 1
ATOM 1108 C C . CYS A 1 129 ? -1.069 -25.094 -15.789 1 89.75 129 CYS A C 1
ATOM 1110 O O . CYS A 1 129 ? -0.725 -26.094 -16.438 1 89.75 129 CYS A O 1
ATOM 1112 N N . LEU A 1 130 ? -0.528 -23.953 -15.945 1 93.38 130 LEU A N 1
ATOM 1113 C CA . LEU A 1 130 ? 0.482 -23.703 -16.969 1 93.38 130 LEU A CA 1
ATOM 1114 C C . LEU A 1 130 ? 1.876 -24.047 -16.453 1 93.38 130 LEU A C 1
ATOM 1116 O O . LEU A 1 130 ? 2.746 -24.453 -17.219 1 93.38 130 LEU A O 1
ATOM 1120 N N . LEU A 1 131 ? 2.053 -23.844 -15.203 1 95.62 131 LEU A N 1
ATOM 1121 C CA . LEU A 1 131 ? 3.387 -24 -14.633 1 95.62 131 LEU A CA 1
ATOM 1122 C C . LEU A 1 131 ? 3.311 -24.266 -13.133 1 95.62 131 LEU A C 1
ATOM 1124 O O . LEU A 1 131 ? 2.457 -23.703 -12.438 1 95.62 131 LEU A O 1
ATOM 1128 N N . ASN A 1 132 ? 4.176 -25.125 -12.672 1 95.69 132 ASN A N 1
ATOM 1129 C CA . ASN A 1 132 ? 4.383 -25.391 -11.25 1 95.69 132 ASN A CA 1
ATOM 1130 C C . ASN A 1 132 ? 5.848 -25.25 -10.859 1 95.69 132 ASN A C 1
ATOM 1132 O O . ASN A 1 132 ? 6.715 -25.938 -11.406 1 95.69 132 ASN A O 1
ATOM 1136 N N . ILE A 1 133 ? 6.117 -24.391 -9.984 1 97.44 133 ILE A N 1
ATOM 1137 C CA . ILE A 1 133 ? 7.469 -24.203 -9.469 1 97.44 133 ILE A CA 1
ATOM 1138 C C . ILE A 1 133 ? 7.586 -24.828 -8.078 1 97.44 133 ILE A C 1
ATOM 1140 O O . ILE A 1 133 ? 6.926 -24.391 -7.137 1 97.44 133 ILE A O 1
ATOM 1144 N N . LYS A 1 134 ? 8.453 -25.766 -7.984 1 96.94 134 LYS A N 1
ATOM 1145 C CA . LYS A 1 134 ? 8.609 -26.5 -6.734 1 96.94 134 LYS A CA 1
ATOM 1146 C C . LYS A 1 134 ? 9.609 -25.812 -5.812 1 96.94 134 LYS A C 1
ATOM 1148 O O . LYS A 1 134 ? 10.523 -25.141 -6.281 1 96.94 134 LYS A O 1
ATOM 1153 N N . ASP A 1 135 ? 9.43 -25.969 -4.457 1 97.81 135 ASP A N 1
ATOM 1154 C CA . ASP A 1 135 ? 10.352 -25.531 -3.408 1 97.81 135 ASP A CA 1
ATOM 1155 C C . ASP A 1 135 ? 10.43 -24 -3.342 1 97.81 135 ASP A C 1
ATOM 1157 O O . ASP A 1 135 ? 11.492 -23.453 -3.049 1 97.81 135 ASP A O 1
ATOM 1161 N N . ALA A 1 136 ? 9.367 -23.391 -3.693 1 97.75 136 ALA A N 1
ATOM 1162 C CA . ALA A 1 136 ? 9.328 -21.938 -3.703 1 97.75 136 ALA A CA 1
ATOM 1163 C C . ALA A 1 136 ? 9.148 -21.375 -2.293 1 97.75 136 ALA A C 1
ATOM 1165 O O . ALA A 1 136 ? 8.398 -21.953 -1.489 1 97.75 136 ALA A O 1
ATOM 1166 N N . LYS A 1 137 ? 9.828 -20.312 -1.947 1 96.88 137 LYS A N 1
ATOM 1167 C CA . LYS A 1 137 ? 9.508 -19.562 -0.74 1 96.88 137 LYS A CA 1
ATOM 1168 C C . LYS A 1 137 ? 8.227 -18.75 -0.924 1 96.88 137 LYS A C 1
ATOM 1170 O O . LYS A 1 137 ? 8.086 -18.016 -1.902 1 96.88 137 LYS A O 1
ATOM 1175 N N . LEU A 1 138 ? 7.375 -18.75 0.016 1 97.31 138 LEU A N 1
ATOM 1176 C CA . LEU A 1 138 ? 6.004 -18.344 -0.27 1 97.31 138 LEU A CA 1
ATOM 1177 C C . LEU A 1 138 ? 5.707 -16.969 0.338 1 97.31 138 LEU A C 1
ATOM 1179 O O . LEU A 1 138 ? 4.605 -16.438 0.174 1 97.31 138 LEU A O 1
ATOM 1183 N N . LYS A 1 139 ? 6.645 -16.359 0.962 1 95.75 139 LYS A N 1
ATOM 1184 C CA . LYS A 1 139 ? 6.418 -15.008 1.457 1 95.75 139 LYS A CA 1
ATOM 1185 C C . LYS A 1 139 ? 6.461 -13.992 0.319 1 95.75 139 LYS A C 1
ATOM 1187 O O . LYS A 1 139 ? 7.219 -14.156 -0.64 1 95.75 139 LYS A O 1
ATOM 1192 N N . LYS A 1 140 ? 5.73 -12.961 0.494 1 94.62 140 LYS A N 1
ATOM 1193 C CA . LYS A 1 140 ? 5.547 -11.953 -0.545 1 94.62 140 LYS A CA 1
ATOM 1194 C C . LYS A 1 140 ? 6.883 -11.375 -0.995 1 94.62 140 LYS A C 1
ATOM 1196 O O . LYS A 1 140 ? 7.074 -11.078 -2.176 1 94.62 140 LYS A O 1
ATOM 1201 N N . LYS A 1 141 ? 7.832 -11.234 -0.172 1 93.75 141 LYS A N 1
ATOM 1202 C CA . LYS A 1 141 ? 9.117 -10.617 -0.498 1 93.75 141 LYS A CA 1
ATOM 1203 C C . LYS A 1 141 ? 9.977 -11.555 -1.347 1 93.75 141 LYS A C 1
ATOM 1205 O O . LYS A 1 141 ? 11 -11.141 -1.896 1 93.75 141 LYS A O 1
ATOM 1210 N N . ASN A 1 142 ? 9.547 -12.773 -1.529 1 97.06 142 ASN A N 1
ATOM 1211 C CA . ASN A 1 142 ? 10.391 -13.773 -2.174 1 97.06 142 ASN A CA 1
ATOM 1212 C C . ASN A 1 142 ? 10.008 -13.977 -3.637 1 97.06 142 ASN A C 1
ATOM 1214 O O . ASN A 1 142 ? 10.539 -14.859 -4.309 1 97.06 142 ASN A O 1
ATOM 1218 N N . TYR A 1 143 ? 9.094 -13.234 -4.137 1 97.38 143 TYR A N 1
ATOM 1219 C CA . TYR A 1 143 ? 8.734 -13.273 -5.551 1 97.38 143 TYR A CA 1
ATOM 1220 C C . TYR A 1 143 ? 8.336 -11.891 -6.047 1 97.38 143 TYR A C 1
ATOM 1222 O O . TYR A 1 143 ? 7.996 -11.008 -5.25 1 97.38 143 TYR A O 1
ATOM 1230 N N . CYS A 1 144 ? 8.398 -11.711 -7.359 1 96.94 144 CYS A N 1
ATOM 1231 C CA . CYS A 1 144 ? 8.102 -10.391 -7.914 1 96.94 144 CYS A CA 1
ATOM 1232 C C . CYS A 1 144 ? 7.855 -10.469 -9.414 1 96.94 144 CYS A C 1
ATOM 1234 O O . CYS A 1 144 ? 8.438 -11.312 -10.102 1 96.94 144 CYS A O 1
ATOM 1236 N N . LEU A 1 145 ? 6.996 -9.688 -9.828 1 96.69 145 LEU A N 1
ATOM 1237 C CA . LEU A 1 145 ? 6.766 -9.461 -11.25 1 96.69 145 LEU A CA 1
ATOM 1238 C C . LEU A 1 145 ? 7.414 -8.156 -11.703 1 96.69 145 LEU A C 1
ATOM 1240 O O . LEU A 1 145 ? 7.41 -7.168 -10.969 1 96.69 145 LEU A O 1
ATOM 1244 N N . ASN A 1 146 ? 8.023 -8.227 -12.898 1 95.38 146 ASN A N 1
ATOM 1245 C CA . ASN A 1 146 ? 8.531 -6.953 -13.398 1 95.38 146 ASN A CA 1
ATOM 1246 C C . ASN A 1 146 ? 7.395 -6.02 -13.805 1 95.38 146 ASN A C 1
ATOM 1248 O O . ASN A 1 146 ? 6.23 -6.43 -13.844 1 95.38 146 ASN A O 1
ATOM 1252 N N . ASP A 1 147 ? 7.688 -4.809 -14.125 1 91.19 147 ASP A N 1
ATOM 1253 C CA . ASP A 1 147 ? 6.688 -3.766 -14.336 1 91.19 147 ASP A CA 1
ATOM 1254 C C . ASP A 1 147 ? 5.738 -4.137 -15.477 1 91.19 147 ASP A C 1
ATOM 1256 O O . ASP A 1 147 ? 4.527 -3.918 -15.383 1 91.19 147 ASP A O 1
ATOM 1260 N N . ASP A 1 148 ? 6.27 -4.734 -16.484 1 94.06 148 ASP A N 1
ATOM 1261 C CA . ASP A 1 148 ? 5.465 -5.07 -17.656 1 94.06 148 ASP A CA 1
ATOM 1262 C C . ASP A 1 148 ? 4.77 -6.414 -17.484 1 94.06 148 ASP A C 1
ATOM 1264 O O . ASP A 1 148 ? 4.059 -6.879 -18.375 1 94.06 148 ASP A O 1
ATOM 1268 N N . GLU A 1 149 ? 5.02 -7.023 -16.359 1 96.75 149 GLU A N 1
ATOM 1269 C CA . GLU A 1 149 ? 4.426 -8.312 -16 1 96.75 149 GLU A CA 1
ATOM 1270 C C . GLU A 1 149 ? 4.785 -9.383 -17.031 1 96.75 149 GLU A C 1
ATOM 1272 O O . GLU A 1 149 ? 3.957 -10.234 -17.359 1 96.75 149 GLU A O 1
ATOM 1277 N N . THR A 1 150 ? 5.977 -9.312 -17.578 1 97.25 150 THR A N 1
ATOM 1278 C CA . THR A 1 150 ? 6.422 -10.281 -18.578 1 97.25 150 THR A CA 1
ATOM 1279 C C . THR A 1 150 ? 7.426 -11.258 -17.969 1 97.25 150 THR A C 1
ATOM 1281 O O . THR A 1 150 ? 7.707 -12.305 -18.562 1 97.25 150 THR A O 1
ATOM 1284 N N . ILE A 1 151 ? 7.984 -10.898 -16.922 1 97.62 151 ILE A N 1
ATOM 1285 C CA . ILE A 1 151 ? 8.945 -11.766 -16.25 1 97.62 151 ILE A CA 1
ATOM 1286 C C . ILE A 1 151 ? 8.555 -11.938 -14.781 1 97.62 151 ILE A C 1
ATOM 1288 O O . ILE A 1 151 ? 8.211 -10.969 -14.102 1 97.62 151 ILE A O 1
ATOM 1292 N N . PHE A 1 152 ? 8.547 -13.117 -14.32 1 97.94 152 PHE A N 1
ATOM 1293 C CA . PHE A 1 152 ? 8.289 -13.477 -12.938 1 97.94 152 PHE A CA 1
ATOM 1294 C C . PHE A 1 152 ? 9.523 -14.086 -12.289 1 97.94 152 PHE A C 1
ATOM 1296 O O . PHE A 1 152 ? 10.172 -14.961 -12.875 1 97.94 152 PHE A O 1
ATOM 1303 N N . ALA A 1 153 ? 9.891 -13.555 -11.109 1 98.06 153 ALA A N 1
ATOM 1304 C CA . ALA A 1 153 ? 11.023 -14.086 -10.367 1 98.06 153 ALA A CA 1
ATOM 1305 C C . ALA A 1 153 ? 10.594 -14.602 -8.992 1 98.06 153 ALA A C 1
ATOM 1307 O O . ALA A 1 153 ? 9.75 -13.992 -8.336 1 98.06 153 ALA A O 1
ATOM 1308 N N . CYS A 1 154 ? 11.164 -15.695 -8.562 1 98.25 154 CYS A N 1
ATOM 1309 C CA . CYS A 1 154 ? 10.891 -16.188 -7.215 1 98.25 154 CYS A CA 1
ATOM 1310 C C . CYS A 1 154 ? 12.094 -16.922 -6.645 1 98.25 154 CYS A C 1
ATOM 1312 O O . CYS A 1 154 ? 12.945 -17.406 -7.398 1 98.25 154 CYS A O 1
ATOM 1314 N N . ILE A 1 155 ? 12.195 -16.969 -5.395 1 98.12 155 ILE A N 1
ATOM 1315 C CA . ILE A 1 155 ? 13.273 -17.656 -4.691 1 98.12 155 ILE A CA 1
ATOM 1316 C C . ILE A 1 155 ? 12.844 -19.078 -4.336 1 98.12 155 ILE A C 1
ATOM 1318 O O . ILE A 1 155 ? 11.75 -19.281 -3.805 1 98.12 155 ILE A O 1
ATOM 1322 N N . THR A 1 156 ? 13.641 -20 -4.672 1 98 156 THR A N 1
ATOM 1323 C CA . THR A 1 156 ? 13.422 -21.391 -4.277 1 98 156 THR A CA 1
ATOM 1324 C C . THR A 1 156 ? 14.547 -21.891 -3.373 1 98 156 THR A C 1
ATOM 1326 O O . THR A 1 156 ? 15.648 -21.328 -3.387 1 98 156 THR A O 1
ATOM 1329 N N . GLU A 1 157 ? 14.211 -22.781 -2.596 1 96.88 157 GLU A N 1
ATOM 1330 C CA . GLU A 1 157 ? 15.203 -23.391 -1.713 1 96.88 157 GLU A CA 1
ATOM 1331 C C . GLU A 1 157 ? 15.07 -24.906 -1.685 1 96.88 157 GLU A C 1
ATOM 1333 O O . GLU A 1 157 ? 14.008 -25.438 -1.334 1 96.88 157 GLU A O 1
ATOM 1338 N N . ASN A 1 158 ? 16.109 -25.578 -2.031 1 94.88 158 ASN A N 1
ATOM 1339 C CA . ASN A 1 158 ? 16.203 -27.031 -1.994 1 94.88 158 ASN A CA 1
ATOM 1340 C C . ASN A 1 158 ? 17.547 -27.5 -1.438 1 94.88 158 ASN A C 1
ATOM 1342 O O . ASN A 1 158 ? 18.594 -27.094 -1.931 1 94.88 158 ASN A O 1
ATOM 1346 N N . ASN A 1 159 ? 17.5 -28.344 -0.369 1 93.62 159 ASN A N 1
ATOM 1347 C CA . ASN A 1 159 ? 18.703 -28.844 0.276 1 93.62 159 ASN A CA 1
ATOM 1348 C C . ASN A 1 159 ? 19.672 -27.703 0.63 1 93.62 159 ASN A C 1
ATOM 1350 O O . ASN A 1 159 ? 20.859 -27.766 0.317 1 93.62 159 ASN A O 1
ATOM 1354 N N . LYS A 1 160 ? 19.141 -26.641 1.132 1 91.75 160 LYS A N 1
ATOM 1355 C CA . LYS A 1 160 ? 19.859 -25.484 1.645 1 91.75 160 LYS A CA 1
ATOM 1356 C C . LYS A 1 160 ? 20.453 -24.656 0.506 1 91.75 160 LYS A C 1
ATOM 1358 O O . LYS A 1 160 ? 21.297 -23.766 0.738 1 91.75 160 LYS A O 1
ATOM 1363 N N . LYS A 1 161 ? 20.141 -25 -0.664 1 95.44 161 LYS A N 1
ATOM 1364 C CA . LYS A 1 161 ? 20.562 -24.203 -1.808 1 95.44 161 LYS A CA 1
ATOM 1365 C C . LYS A 1 161 ? 19.453 -23.266 -2.27 1 95.44 161 LYS A C 1
ATOM 1367 O O . LYS A 1 161 ? 18.344 -23.719 -2.547 1 95.44 161 LYS A O 1
ATOM 1372 N N . ASN A 1 162 ? 19.812 -22.016 -2.303 1 97.44 162 ASN A N 1
ATOM 1373 C CA . ASN A 1 162 ? 18.859 -21 -2.762 1 97.44 162 ASN A CA 1
ATOM 1374 C C . ASN A 1 162 ? 19.094 -20.641 -4.223 1 97.44 162 ASN A C 1
ATOM 1376 O O . ASN A 1 162 ? 20.25 -20.453 -4.645 1 97.44 162 ASN A O 1
ATOM 1380 N N . LYS A 1 163 ? 18.062 -20.625 -4.934 1 97.69 163 LYS A N 1
ATOM 1381 C CA . LYS A 1 163 ? 18.125 -20.25 -6.344 1 97.69 163 LYS A CA 1
ATOM 1382 C C . LYS A 1 163 ? 17.031 -19.234 -6.688 1 97.69 163 LYS A C 1
ATOM 1384 O O . LYS A 1 163 ? 15.992 -19.188 -6.016 1 97.69 163 LYS A O 1
ATOM 1389 N N . ILE A 1 164 ? 17.312 -18.453 -7.66 1 98 164 ILE A N 1
ATOM 1390 C CA . ILE A 1 164 ? 16.297 -17.562 -8.234 1 98 164 ILE A CA 1
ATOM 1391 C C . ILE A 1 164 ? 15.789 -18.156 -9.555 1 98 164 ILE A C 1
ATOM 1393 O O . ILE A 1 164 ? 16.578 -18.391 -10.477 1 98 164 ILE A O 1
ATOM 1397 N N . CYS A 1 165 ? 14.539 -18.391 -9.578 1 97.88 165 CYS A N 1
ATOM 1398 C CA . CYS A 1 165 ? 13.914 -18.891 -10.797 1 97.88 165 CYS A CA 1
ATOM 1399 C C . CYS A 1 165 ? 13.266 -17.75 -11.578 1 97.88 165 CYS A C 1
ATOM 1401 O O . CYS A 1 165 ? 12.539 -16.938 -11.016 1 97.88 165 CYS A O 1
ATOM 1403 N N . LEU A 1 166 ? 13.562 -17.734 -12.844 1 97.94 166 LEU A N 1
ATOM 1404 C CA . LEU A 1 166 ? 13.008 -16.719 -13.719 1 97.94 166 LEU A CA 1
ATOM 1405 C C . LEU A 1 166 ? 12.094 -17.328 -14.773 1 97.94 166 LEU A C 1
ATOM 1407 O O . LEU A 1 166 ? 12.492 -18.266 -15.469 1 97.94 166 LEU A O 1
ATOM 1411 N N . ILE A 1 167 ? 10.922 -16.766 -14.852 1 97.88 167 ILE A N 1
ATOM 1412 C CA . ILE A 1 167 ? 9.93 -17.281 -15.789 1 97.88 167 ILE A CA 1
ATOM 1413 C C . ILE A 1 167 ? 9.484 -16.156 -16.734 1 97.88 167 ILE A C 1
ATOM 1415 O O . ILE A 1 167 ? 9.266 -15.023 -16.297 1 97.88 167 ILE A O 1
ATOM 1419 N N . SER A 1 168 ? 9.359 -16.484 -17.969 1 97.06 168 SER A N 1
ATOM 1420 C CA . SER A 1 168 ? 8.883 -15.508 -18.953 1 97.06 168 SER A CA 1
ATOM 1421 C C . SER A 1 168 ? 7.418 -15.758 -19.297 1 97.06 168 SER A C 1
ATOM 1423 O O . SER A 1 168 ? 6.984 -16.906 -19.406 1 97.06 168 SER A O 1
ATOM 1425 N N . PHE A 1 169 ? 6.672 -14.719 -19.453 1 96.31 169 PHE A N 1
ATOM 1426 C CA . PHE A 1 169 ? 5.297 -14.727 -19.938 1 96.31 169 PHE A CA 1
ATOM 1427 C C . PHE A 1 169 ? 5.211 -14.094 -21.312 1 96.31 169 PHE A C 1
ATOM 1429 O O . PHE A 1 169 ? 6.055 -13.273 -21.688 1 96.31 169 PHE A O 1
ATOM 1436 N N . PRO A 1 170 ? 4.199 -14.656 -22.219 1 94 170 PRO A N 1
ATOM 1437 C CA . PRO A 1 170 ? 3.025 -15.438 -21.812 1 94 170 PRO A CA 1
ATOM 1438 C C . PRO A 1 170 ? 3.266 -16.953 -21.891 1 94 170 PRO A C 1
ATOM 1440 O O . PRO A 1 170 ? 2.449 -17.734 -21.406 1 94 170 PRO A O 1
ATOM 1443 N N . ASN A 1 171 ? 4.328 -17.422 -22.344 1 92.38 171 ASN A N 1
ATOM 1444 C CA . ASN A 1 171 ? 4.5 -18.844 -22.625 1 92.38 171 ASN A CA 1
ATOM 1445 C C . ASN A 1 171 ? 4.91 -19.625 -21.375 1 92.38 171 ASN A C 1
ATOM 1447 O O . ASN A 1 171 ? 4.965 -20.844 -21.391 1 92.38 171 ASN A O 1
ATOM 1451 N N . CYS A 1 172 ? 5.141 -18.922 -20.312 1 93.88 172 CYS A N 1
ATOM 1452 C CA . CYS A 1 172 ? 5.535 -19.531 -19.047 1 93.88 172 CYS A CA 1
ATOM 1453 C C . CYS A 1 172 ? 6.785 -20.391 -19.234 1 93.88 172 CYS A C 1
ATOM 1455 O O . CYS A 1 172 ? 6.809 -21.547 -18.828 1 93.88 172 CYS A O 1
ATOM 1457 N N . ILE A 1 173 ? 7.793 -19.812 -19.828 1 94.69 173 ILE A N 1
ATOM 1458 C CA . ILE A 1 173 ? 9.031 -20.516 -20.109 1 94.69 173 ILE A CA 1
ATOM 1459 C C . ILE A 1 173 ? 10.102 -20.141 -19.078 1 94.69 17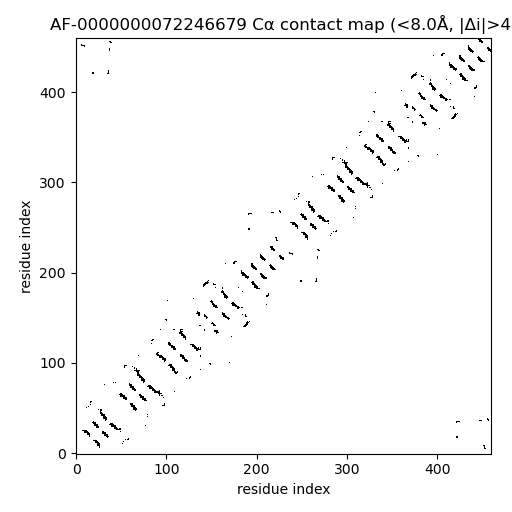3 ILE A C 1
ATOM 1461 O O . ILE A 1 173 ? 10.25 -18.969 -18.75 1 94.69 173 ILE A O 1
ATOM 1465 N N . PHE A 1 174 ? 10.742 -21.109 -18.688 1 94.5 174 PHE A N 1
ATOM 1466 C CA . PHE A 1 174 ? 11.875 -20.859 -17.797 1 94.5 174 PHE A CA 1
ATOM 1467 C C . PHE A 1 174 ? 13 -20.156 -18.562 1 94.5 174 PHE A C 1
ATOM 1469 O O . PHE A 1 174 ? 13.469 -20.656 -19.578 1 94.5 174 PHE A O 1
ATOM 1476 N N . ILE A 1 175 ? 13.352 -19.062 -18.047 1 94.19 175 ILE A N 1
ATOM 1477 C CA . ILE A 1 175 ? 14.43 -18.297 -18.672 1 94.19 175 ILE A CA 1
ATOM 1478 C C . ILE A 1 175 ? 15.773 -18.766 -18.125 1 94.19 175 ILE A C 1
ATOM 1480 O O . ILE A 1 175 ? 16.672 -19.109 -18.906 1 94.19 175 ILE A O 1
ATOM 1484 N N . ASN A 1 176 ? 15.914 -18.656 -16.844 1 93.62 176 ASN A N 1
ATOM 1485 C CA . ASN A 1 176 ? 17.188 -18.938 -16.188 1 93.62 176 ASN A CA 1
ATOM 1486 C C . ASN A 1 176 ? 17 -19.25 -14.711 1 93.62 176 ASN A C 1
ATOM 1488 O O . ASN A 1 176 ? 15.93 -19 -14.148 1 93.62 176 ASN A O 1
ATOM 1492 N N . THR A 1 177 ? 17.938 -19.891 -14.18 1 95.19 177 THR A N 1
ATOM 1493 C CA . THR A 1 177 ? 18.047 -20.109 -12.742 1 95.19 177 THR A CA 1
ATOM 1494 C C . THR A 1 177 ? 19.359 -19.562 -12.211 1 95.19 177 THR A C 1
ATOM 1496 O O . THR A 1 177 ? 20.438 -19.938 -12.68 1 95.19 177 THR A O 1
ATOM 1499 N N . ILE A 1 178 ? 19.281 -18.688 -11.273 1 96.75 178 ILE A N 1
ATOM 1500 C CA . ILE A 1 178 ? 20.484 -18.062 -10.711 1 96.75 178 ILE A CA 1
ATOM 1501 C C . ILE A 1 178 ? 20.75 -18.641 -9.32 1 96.75 178 ILE A C 1
ATOM 1503 O O . ILE A 1 178 ? 19.938 -18.516 -8.414 1 96.75 178 ILE A O 1
ATOM 1507 N N . GLN A 1 179 ? 21.922 -19.141 -9.148 1 96 179 GLN A N 1
ATOM 1508 C CA . GLN A 1 179 ? 22.297 -19.719 -7.852 1 96 179 GLN A CA 1
ATOM 1509 C C . GLN A 1 179 ? 22.797 -18.625 -6.902 1 96 179 GLN A C 1
ATOM 1511 O O . GLN A 1 179 ? 23.625 -17.797 -7.273 1 96 179 GLN A O 1
ATOM 1516 N N . CYS A 1 180 ? 22.219 -18.578 -5.809 1 95 180 CYS A N 1
ATOM 1517 C CA . CYS A 1 180 ? 22.703 -17.672 -4.777 1 95 180 CYS A CA 1
ATOM 1518 C C . CYS A 1 180 ? 23.812 -18.328 -3.957 1 95 180 CYS A C 1
ATOM 1520 O O . CYS A 1 180 ? 23.547 -19.016 -2.979 1 95 180 CYS A O 1
ATOM 1522 N N . ILE A 1 181 ? 25.047 -17.969 -4.223 1 90.88 181 ILE A N 1
ATOM 1523 C CA . ILE A 1 181 ? 26.188 -18.625 -3.609 1 90.88 181 ILE A CA 1
ATOM 1524 C C . ILE A 1 181 ? 26.688 -17.812 -2.422 1 90.88 181 ILE A C 1
ATOM 1526 O O . ILE A 1 181 ? 26.984 -16.625 -2.562 1 90.88 181 ILE A O 1
ATOM 1530 N N . ASN A 1 182 ? 26.781 -18.297 -1.273 1 89.94 182 ASN A N 1
ATOM 1531 C CA . ASN A 1 182 ? 27.375 -17.75 -0.062 1 89.94 182 ASN A CA 1
ATOM 1532 C C . ASN A 1 182 ? 26.5 -16.641 0.538 1 89.94 182 ASN A C 1
ATOM 1534 O O . ASN A 1 182 ? 27 -15.75 1.219 1 89.94 182 ASN A O 1
ATOM 1538 N N . TYR A 1 183 ? 25.281 -16.594 0.092 1 91.81 183 TYR A N 1
ATOM 1539 C CA . TYR A 1 183 ? 24.359 -15.695 0.767 1 91.81 183 TYR A CA 1
ATOM 1540 C C . TYR A 1 183 ? 22.938 -16.234 0.706 1 91.81 183 TYR A C 1
ATOM 1542 O O . TYR A 1 183 ? 22.609 -17.047 -0.156 1 91.81 183 TYR A O 1
ATOM 1550 N N . GLU A 1 184 ? 22.156 -15.766 1.638 1 94.62 184 GLU A N 1
ATOM 1551 C CA . GLU A 1 184 ? 20.75 -16.141 1.68 1 94.62 184 GLU A CA 1
ATOM 1552 C C . GLU A 1 184 ? 19.859 -14.984 1.212 1 94.62 184 GLU A C 1
ATOM 1554 O O . GLU A 1 184 ? 19.828 -13.922 1.839 1 94.62 184 GLU A O 1
ATOM 1559 N N . PRO A 1 185 ? 19.141 -15.25 0.126 1 95.62 185 PRO A N 1
ATOM 1560 C CA . PRO A 1 185 ? 18.25 -14.188 -0.346 1 95.62 185 PRO A CA 1
ATOM 1561 C C . PRO A 1 185 ? 17 -14.031 0.521 1 95.62 185 PRO A C 1
ATOM 1563 O O . PRO A 1 185 ? 16.469 -15.023 1.014 1 95.62 185 PRO A O 1
ATOM 1566 N N . ASN A 1 186 ? 16.594 -12.828 0.72 1 91.19 186 ASN A N 1
ATOM 1567 C CA . ASN A 1 186 ? 15.438 -12.539 1.561 1 91.19 186 ASN A CA 1
ATOM 1568 C C . ASN A 1 186 ? 14.391 -11.711 0.814 1 91.19 186 ASN A C 1
ATOM 1570 O O . ASN A 1 186 ? 13.227 -11.664 1.218 1 91.19 186 ASN A O 1
ATOM 1574 N N . CYS A 1 187 ? 14.812 -10.961 -0.155 1 93.31 187 CYS A N 1
ATOM 1575 C CA . CYS A 1 187 ? 13.914 -10.117 -0.935 1 93.31 187 CYS A CA 1
ATOM 1576 C C . CYS A 1 187 ? 14.375 -10.016 -2.383 1 93.31 187 CYS A C 1
ATOM 1578 O O . CYS A 1 187 ? 15.578 -9.992 -2.652 1 93.31 187 CYS A O 1
ATOM 1580 N N . ILE A 1 188 ? 13.398 -9.992 -3.242 1 95 188 ILE A N 1
ATOM 1581 C CA . ILE A 1 188 ? 13.719 -9.891 -4.66 1 95 188 ILE A CA 1
ATOM 1582 C C . ILE A 1 188 ? 12.898 -8.781 -5.301 1 95 188 ILE A C 1
ATOM 1584 O O . ILE A 1 188 ? 11.719 -8.609 -4.984 1 95 188 ILE A O 1
ATOM 1588 N N . PHE A 1 189 ? 13.516 -8.039 -6.191 1 91.56 189 PHE A N 1
ATOM 1589 C CA . PHE A 1 189 ? 12.766 -7.059 -6.977 1 91.56 189 PHE A CA 1
ATOM 1590 C C . PHE A 1 189 ? 13.477 -6.773 -8.297 1 91.56 189 PHE A C 1
ATOM 1592 O O . PHE A 1 189 ? 14.625 -7.18 -8.492 1 91.56 189 PHE A O 1
ATOM 1599 N N . PHE A 1 190 ? 12.781 -6.16 -9.211 1 94 190 PHE A N 1
ATOM 1600 C CA . PHE A 1 190 ? 13.32 -5.812 -10.523 1 94 190 PHE A CA 1
ATOM 1601 C C . PHE A 1 190 ? 13.648 -4.328 -10.594 1 94 190 PHE A C 1
ATOM 1603 O O . PHE A 1 190 ? 12.914 -3.494 -10.07 1 94 190 PHE A O 1
ATOM 1610 N N . SER A 1 191 ? 14.766 -4.051 -11.25 1 90.75 191 SER A N 1
ATOM 1611 C CA . SER A 1 191 ? 15.023 -2.662 -11.617 1 90.75 191 SER A CA 1
ATOM 1612 C C . SER A 1 191 ? 14.188 -2.244 -12.82 1 90.75 191 SER A C 1
ATOM 1614 O O . SER A 1 191 ? 13.492 -3.068 -13.422 1 90.75 191 SER A O 1
ATOM 1616 N N . LYS A 1 192 ? 14.32 -1.019 -13.227 1 88.38 192 LYS A N 1
ATOM 1617 C CA . LYS A 1 192 ? 13.578 -0.508 -14.375 1 88.38 192 LYS A CA 1
ATOM 1618 C C . LYS A 1 192 ? 14.055 -1.149 -15.672 1 88.38 192 LYS A C 1
ATOM 1620 O O . LYS A 1 192 ? 13.297 -1.249 -16.641 1 88.38 192 LYS A O 1
ATOM 1625 N N . THR A 1 193 ? 15.312 -1.521 -15.656 1 90.62 193 THR A N 1
ATOM 1626 C CA . THR A 1 193 ? 15.859 -2.15 -16.844 1 90.62 193 THR A CA 1
ATOM 1627 C C . THR A 1 193 ? 15.75 -3.67 -16.766 1 90.62 193 THR A C 1
ATOM 1629 O O . THR A 1 193 ? 16.422 -4.395 -17.5 1 90.62 193 THR A O 1
ATOM 1632 N N . ASP A 1 194 ? 15.031 -4.191 -15.828 1 93.56 194 ASP A N 1
ATOM 1633 C CA . ASP A 1 194 ? 14.656 -5.59 -15.633 1 93.56 194 ASP A CA 1
ATOM 1634 C C . ASP A 1 194 ? 15.844 -6.406 -15.117 1 93.56 194 ASP A C 1
ATOM 1636 O O . ASP A 1 194 ? 15.898 -7.621 -15.328 1 93.56 194 ASP A O 1
ATOM 1640 N N . ASN A 1 195 ? 16.797 -5.711 -14.57 1 94.31 195 ASN A N 1
ATOM 1641 C CA . ASN A 1 195 ? 17.781 -6.453 -13.797 1 94.31 195 ASN A CA 1
ATOM 1642 C C . ASN A 1 195 ? 17.188 -6.961 -12.484 1 94.31 195 ASN A C 1
ATOM 1644 O O . ASN A 1 195 ? 16.266 -6.355 -11.938 1 94.31 195 ASN A O 1
ATOM 1648 N N . ILE A 1 196 ? 17.75 -7.992 -12.023 1 95.75 196 ILE A N 1
ATOM 1649 C CA . ILE A 1 196 ? 17.25 -8.617 -10.805 1 95.75 196 ILE A CA 1
ATOM 1650 C C . ILE A 1 196 ? 18.078 -8.156 -9.609 1 95.75 196 ILE A C 1
ATOM 1652 O O . ILE A 1 196 ? 19.312 -8.281 -9.625 1 95.75 196 ILE A O 1
ATOM 1656 N N . ILE A 1 197 ? 17.406 -7.715 -8.641 1 93.44 197 ILE A N 1
ATOM 1657 C CA . ILE A 1 197 ? 18.109 -7.277 -7.438 1 93.44 197 ILE A CA 1
ATOM 1658 C C . ILE A 1 197 ? 17.703 -8.164 -6.258 1 93.44 197 ILE A C 1
ATOM 1660 O O . ILE A 1 197 ? 16.5 -8.328 -5.984 1 93.44 197 ILE A O 1
ATOM 1664 N N . ILE A 1 198 ? 18.672 -8.648 -5.605 1 94.12 198 ILE A N 1
ATOM 1665 C CA . ILE A 1 198 ? 18.438 -9.539 -4.473 1 94.12 198 ILE A CA 1
ATOM 1666 C C . ILE A 1 198 ? 19.031 -8.93 -3.207 1 94.12 198 ILE A C 1
ATOM 1668 O O . ILE A 1 198 ? 20.203 -8.516 -3.193 1 94.12 198 ILE A O 1
ATOM 1672 N N . HIS A 1 199 ? 18.188 -8.875 -2.252 1 89.44 199 HIS A N 1
ATOM 1673 C CA . HIS A 1 199 ? 18.656 -8.391 -0.952 1 89.44 199 HIS A CA 1
ATOM 1674 C C . HIS A 1 199 ? 18.844 -9.547 0.025 1 89.44 199 HIS A C 1
ATOM 1676 O O . HIS A 1 199 ? 18 -10.445 0.107 1 89.44 199 HIS A O 1
ATOM 1682 N N . SER A 1 200 ? 19.984 -9.555 0.718 1 90.94 200 SER A N 1
ATOM 1683 C CA . SER A 1 200 ? 20.25 -10.469 1.826 1 90.94 200 SER A CA 1
ATOM 1684 C C . SER A 1 200 ? 20.375 -9.711 3.146 1 90.94 200 SER A C 1
ATOM 1686 O O . SER A 1 200 ? 21.359 -9.008 3.373 1 90.94 200 SER A O 1
ATOM 1688 N N . GLU A 1 201 ? 19.406 -9.914 3.926 1 84.06 201 GLU A N 1
ATOM 1689 C CA . GLU A 1 201 ? 19.438 -9.25 5.223 1 84.06 201 GLU A CA 1
ATOM 1690 C C . GLU A 1 201 ? 20.578 -9.773 6.094 1 84.06 201 GLU A C 1
ATOM 1692 O O . GLU A 1 201 ? 21.234 -8.992 6.781 1 84.06 201 GLU A O 1
ATOM 1697 N N . LYS A 1 202 ? 20.812 -11 6.09 1 84.5 202 LYS A N 1
ATOM 1698 C CA . LYS A 1 202 ? 21.828 -11.633 6.926 1 84.5 202 LYS A CA 1
ATOM 1699 C C . LYS A 1 202 ? 23.234 -11.195 6.512 1 84.5 202 LYS A C 1
ATOM 1701 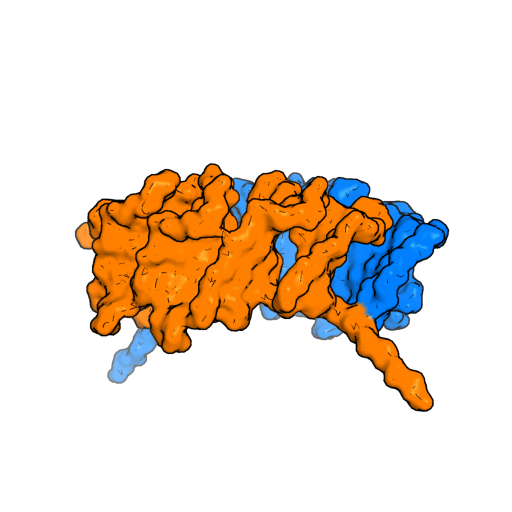O O . LYS A 1 202 ? 24.062 -10.859 7.359 1 84.5 202 LYS A O 1
ATOM 1706 N N . ALA A 1 203 ? 23.422 -11.164 5.188 1 85.75 203 ALA A N 1
ATOM 1707 C CA . ALA A 1 203 ? 24.75 -10.828 4.684 1 85.75 203 ALA A CA 1
ATOM 1708 C C . ALA A 1 203 ? 24.906 -9.32 4.516 1 85.75 203 ALA A C 1
ATOM 1710 O O . ALA A 1 203 ? 26.016 -8.828 4.332 1 85.75 203 ALA A O 1
ATOM 1711 N N . LYS A 1 204 ? 23.781 -8.648 4.57 1 81.44 204 LYS A N 1
ATOM 1712 C CA . LYS A 1 204 ? 23.766 -7.203 4.355 1 81.44 204 LYS A CA 1
ATOM 1713 C C . LYS A 1 204 ? 24.328 -6.848 2.982 1 81.44 204 LYS A C 1
ATOM 1715 O O . LYS A 1 204 ? 25.188 -5.965 2.867 1 81.44 204 LYS A O 1
ATOM 1720 N N . LEU A 1 205 ? 23.938 -7.523 2.016 1 86.06 205 LEU A N 1
ATOM 1721 C CA . LEU A 1 205 ? 24.422 -7.391 0.644 1 86.06 205 LEU A CA 1
ATOM 1722 C C . LEU A 1 205 ? 23.25 -7.188 -0.321 1 86.06 205 LEU A C 1
ATOM 1724 O O . LEU A 1 205 ? 22.141 -7.668 -0.071 1 86.06 205 LEU A O 1
ATOM 1728 N N . LEU A 1 206 ? 23.516 -6.492 -1.346 1 88.5 206 LEU A N 1
ATOM 1729 C CA . LEU A 1 206 ? 22.672 -6.438 -2.533 1 88.5 206 LEU A CA 1
ATOM 1730 C C . LEU A 1 206 ? 23.391 -7.031 -3.74 1 88.5 206 LEU A C 1
ATOM 1732 O O . LEU A 1 206 ? 24.562 -6.723 -3.988 1 88.5 206 LEU A O 1
ATOM 1736 N N . HIS A 1 207 ? 22.766 -7.922 -4.395 1 92.5 207 HIS A N 1
ATOM 1737 C CA . HIS A 1 207 ? 23.266 -8.461 -5.652 1 92.5 207 HIS A CA 1
ATOM 1738 C C . HIS A 1 207 ? 22.375 -8.055 -6.82 1 92.5 207 HIS A C 1
ATOM 1740 O O . HIS A 1 207 ? 21.156 -8.078 -6.711 1 92.5 207 HIS A O 1
ATOM 1746 N N . MET A 1 208 ? 23.016 -7.688 -7.883 1 93.94 208 MET A N 1
ATOM 1747 C CA . MET A 1 208 ? 22.266 -7.391 -9.109 1 93.94 208 MET A CA 1
ATOM 1748 C C . MET A 1 208 ? 22.703 -8.312 -10.242 1 93.94 208 MET A C 1
ATOM 1750 O O . MET A 1 208 ? 23.891 -8.445 -10.523 1 93.94 208 MET A O 1
ATOM 1754 N N . TYR A 1 209 ? 21.688 -8.914 -10.828 1 95.75 209 TYR A N 1
ATOM 1755 C CA . TYR A 1 209 ? 21.953 -9.82 -11.945 1 95.75 209 TYR A CA 1
ATOM 1756 C C . TYR A 1 209 ? 21.188 -9.375 -13.188 1 95.75 209 TYR A C 1
ATOM 1758 O O . TYR A 1 209 ? 20.125 -8.758 -13.094 1 95.75 209 TYR A O 1
ATOM 1766 N N . LYS A 1 210 ? 21.766 -9.742 -14.297 1 94.94 210 LYS A N 1
ATOM 1767 C CA . LYS A 1 210 ? 20.984 -9.703 -15.531 1 94.94 210 LYS A CA 1
ATOM 1768 C C . LYS A 1 210 ? 20.062 -10.914 -15.633 1 94.94 210 LYS A C 1
ATOM 1770 O O . LYS A 1 210 ? 20.203 -11.875 -14.875 1 94.94 210 LYS A O 1
ATOM 1775 N N . ILE A 1 211 ? 19.219 -10.852 -16.562 1 94.56 211 ILE A N 1
ATOM 1776 C CA . ILE A 1 211 ? 18.234 -11.922 -16.734 1 94.56 211 ILE A CA 1
ATOM 1777 C C . ILE A 1 211 ? 18.953 -13.203 -17.172 1 94.56 211 ILE A C 1
ATOM 1779 O O . ILE A 1 211 ? 18.5 -14.305 -16.859 1 94.56 211 ILE A O 1
ATOM 1783 N N . ASP A 1 212 ? 20.031 -13.062 -17.766 1 93.25 212 ASP A N 1
ATOM 1784 C CA . ASP A 1 212 ? 20.766 -14.234 -18.25 1 93.25 212 ASP A CA 1
ATOM 1785 C C . ASP A 1 212 ? 21.609 -14.852 -17.141 1 93.25 212 ASP A C 1
ATOM 1787 O O . ASP A 1 212 ? 22.266 -15.875 -17.344 1 93.25 212 ASP A O 1
ATOM 1791 N N . GLY A 1 213 ? 21.625 -14.148 -16.031 1 93.69 213 GLY A N 1
ATOM 1792 C CA . GLY A 1 213 ? 22.312 -14.719 -14.891 1 93.69 213 GLY A CA 1
ATOM 1793 C C . GLY A 1 213 ? 23.641 -14.062 -14.609 1 93.69 213 GLY A C 1
ATOM 1794 O O . GLY A 1 213 ? 24.328 -14.406 -13.641 1 93.69 213 GLY A O 1
ATOM 1795 N N . GLU A 1 214 ? 24.031 -13.148 -15.484 1 95.19 214 GLU A N 1
ATOM 1796 C CA . GLU A 1 214 ? 25.297 -12.445 -15.273 1 95.19 214 GLU A CA 1
ATOM 1797 C C . GLU A 1 214 ? 25.234 -11.562 -14.031 1 95.19 214 GLU A C 1
ATOM 1799 O O . GLU A 1 214 ? 24.297 -10.766 -13.867 1 95.19 214 GLU A O 1
ATOM 1804 N N . LEU A 1 215 ? 26.172 -11.727 -13.188 1 94.75 215 LEU A N 1
ATOM 1805 C CA . LEU A 1 215 ? 26.281 -10.867 -12.016 1 94.75 215 LEU A CA 1
ATOM 1806 C C . LEU A 1 215 ? 26.828 -9.492 -12.391 1 94.75 215 LEU A C 1
ATOM 1808 O O . LEU A 1 215 ? 27.969 -9.391 -12.859 1 94.75 215 LEU A O 1
ATOM 1812 N N . LEU A 1 216 ? 26.078 -8.5 -12.133 1 93.44 216 LEU A N 1
ATOM 1813 C CA . LEU A 1 216 ? 26.484 -7.152 -12.523 1 93.44 216 LEU A CA 1
ATOM 1814 C C . LEU A 1 216 ? 27.156 -6.426 -11.367 1 93.44 216 LEU A C 1
ATOM 1816 O O . LEU A 1 216 ? 28.266 -5.895 -11.516 1 93.44 216 LEU A O 1
ATOM 1820 N N . TYR A 1 217 ? 26.5 -6.418 -10.219 1 89.81 217 TYR A N 1
ATOM 1821 C CA . TYR A 1 217 ? 27 -5.656 -9.078 1 89.81 217 TYR A CA 1
ATOM 1822 C C . TYR A 1 217 ? 26.734 -6.398 -7.77 1 89.81 217 TYR A C 1
ATOM 1824 O O . TYR A 1 217 ? 25.766 -7.152 -7.66 1 89.81 217 TYR A O 1
ATOM 1832 N N . VAL A 1 218 ? 27.594 -6.203 -6.781 1 88.06 218 VAL A N 1
ATOM 1833 C CA . VAL A 1 218 ? 27.391 -6.57 -5.387 1 88.06 218 VAL A CA 1
ATOM 1834 C C . VAL A 1 218 ? 27.641 -5.363 -4.488 1 88.06 218 VAL A C 1
ATOM 1836 O O . VAL A 1 218 ? 28.641 -4.664 -4.648 1 88.06 218 VAL A O 1
ATOM 1839 N N . TYR A 1 219 ? 26.703 -5.094 -3.652 1 83.88 219 TYR A N 1
ATOM 1840 C CA . TYR A 1 219 ? 26.844 -3.965 -2.742 1 83.88 219 TYR A CA 1
ATOM 1841 C C . TYR A 1 219 ? 26.641 -4.398 -1.296 1 83.88 219 TYR A C 1
ATOM 1843 O O . TYR A 1 219 ? 25.656 -5.082 -0.981 1 83.88 219 TYR A O 1
ATOM 1851 N N . SER A 1 220 ? 27.531 -3.889 -0.4 1 80 220 SER A N 1
ATOM 1852 C CA . SER A 1 220 ? 27.406 -4.141 1.032 1 80 220 SER A CA 1
ATOM 1853 C C . SER A 1 220 ? 27.062 -2.863 1.793 1 80 220 SER A C 1
ATOM 1855 O O . SER A 1 220 ? 27.719 -1.833 1.609 1 80 220 SER A O 1
ATOM 1857 N N . TYR A 1 221 ? 26.031 -2.82 2.494 1 72.31 221 TYR A N 1
ATOM 1858 C CA . TYR A 1 221 ? 25.688 -1.614 3.238 1 72.31 221 TYR A CA 1
ATOM 1859 C C . TYR A 1 221 ? 26.188 -1.705 4.68 1 72.31 221 TYR A C 1
ATOM 1861 O O . TYR A 1 221 ? 25.906 -0.814 5.488 1 72.31 221 TYR A O 1
ATOM 1869 N N . LEU A 1 222 ? 26.734 -2.826 5.176 1 63.69 222 LEU A N 1
ATOM 1870 C CA . LEU A 1 222 ? 27.453 -2.795 6.449 1 63.69 222 LEU A CA 1
ATOM 1871 C C . LEU A 1 222 ? 28.562 -1.744 6.426 1 63.69 222 LEU A C 1
ATOM 1873 O O . LEU A 1 222 ? 28.719 -0.979 7.379 1 63.69 222 LEU A O 1
ATOM 1877 N N . SER A 1 223 ? 29.547 -2.084 5.465 1 54.5 223 SER A N 1
ATOM 1878 C CA . SER A 1 223 ? 30.719 -1.222 5.445 1 54.5 223 SER A CA 1
ATOM 1879 C C . SER A 1 223 ? 30.531 -0.051 4.484 1 54.5 223 SER A C 1
ATOM 1881 O O . SER A 1 223 ? 29.812 -0.17 3.484 1 54.5 223 SER A O 1
ATOM 1883 N N . GLN A 1 224 ? 30.328 1.284 4.855 1 47.16 224 GLN A N 1
ATOM 1884 C CA . GLN A 1 224 ? 30.359 2.457 3.986 1 47.16 224 GLN A CA 1
ATOM 1885 C C . GLN A 1 224 ? 30.938 2.113 2.617 1 47.16 224 GLN A C 1
ATOM 1887 O O . GLN A 1 224 ? 31.266 3.008 1.837 1 47.16 224 GLN A O 1
ATOM 1892 N N . LEU A 1 225 ? 31.484 0.901 2.406 1 40.12 225 LEU A N 1
ATOM 1893 C CA . LEU A 1 225 ? 32.375 0.776 1.252 1 40.12 225 LEU A CA 1
ATOM 1894 C C . LEU A 1 225 ? 31.578 0.427 -0.003 1 40.12 225 LEU A C 1
ATOM 1896 O O . LEU A 1 225 ? 30.625 -0.362 0.055 1 40.12 225 LEU A O 1
ATOM 1900 N N . PRO A 1 226 ? 31.719 1.354 -0.932 1 38.59 226 PRO A N 1
ATOM 1901 C CA . PRO A 1 226 ? 31.203 1.223 -2.295 1 38.59 226 PRO A CA 1
ATOM 1902 C C . PRO A 1 226 ? 31.391 -0.178 -2.869 1 38.59 226 PRO A C 1
ATOM 1904 O O . PRO A 1 226 ? 32.312 -0.89 -2.469 1 38.59 226 PRO A O 1
ATOM 1907 N N . CYS A 1 227 ? 30.5 -0.795 -3.369 1 38.12 227 CYS A N 1
ATOM 1908 C CA . CYS A 1 227 ? 30.469 -2.043 -4.125 1 38.12 227 CYS A CA 1
ATOM 1909 C C . CYS A 1 227 ? 31.609 -2.086 -5.133 1 38.12 227 CYS A C 1
ATOM 1911 O O . CYS A 1 227 ? 31.781 -1.154 -5.922 1 38.12 227 CYS A O 1
ATOM 1913 N N . LYS A 1 228 ? 32.688 -2.863 -5.012 1 30.75 228 LYS A N 1
ATOM 1914 C CA . LYS A 1 228 ? 33.656 -3.244 -6.031 1 30.75 228 LYS A CA 1
ATOM 1915 C C . LYS A 1 228 ? 32.969 -3.809 -7.266 1 30.75 228 LYS A C 1
ATOM 1917 O O . LYS A 1 228 ? 32.125 -4.699 -7.16 1 30.75 228 LYS A O 1
ATOM 1922 N N . GLN A 1 229 ? 32.688 -2.949 -8.336 1 31.17 229 GLN A N 1
ATOM 1923 C CA . GLN A 1 229 ? 32.562 -3.477 -9.688 1 31.17 229 GLN A CA 1
ATOM 1924 C C . GLN A 1 229 ? 33.344 -4.758 -9.875 1 31.17 229 GLN A C 1
ATOM 1926 O O . GLN A 1 229 ? 34.562 -4.781 -9.617 1 31.17 229 GLN A O 1
ATOM 1931 N N . ILE A 1 230 ? 32.75 -5.969 -9.539 1 30.06 230 ILE A N 1
ATOM 1932 C CA . ILE A 1 230 ? 33.594 -7.078 -10 1 30.06 230 ILE A CA 1
ATOM 1933 C C . ILE A 1 230 ? 33.781 -6.992 -11.508 1 30.06 230 ILE A C 1
ATOM 1935 O O . ILE A 1 230 ? 32.812 -6.82 -12.258 1 30.06 230 ILE A O 1
ATOM 1939 N N . MET B 1 1 ? 42.5 -2.473 22.938 1 18.72 1 MET B N 1
ATOM 1940 C CA . MET B 1 1 ? 41.125 -2.943 22.797 1 18.72 1 MET B CA 1
ATOM 1941 C C . MET B 1 1 ? 40.344 -2.049 21.844 1 18.72 1 MET B C 1
ATOM 1943 O O . MET B 1 1 ? 40.062 -0.889 22.156 1 18.72 1 MET B O 1
ATOM 1947 N N . MET B 1 2 ? 40.688 -1.999 20.609 1 22.97 2 MET B N 1
ATOM 1948 C CA . MET B 1 2 ? 40.188 -1.034 19.641 1 22.97 2 MET B CA 1
ATOM 1949 C C . MET B 1 2 ? 38.688 -1.09 19.531 1 22.97 2 MET B C 1
ATOM 1951 O O . MET B 1 2 ? 38.094 -2.174 19.5 1 22.97 2 MET B O 1
ATOM 1955 N N . LYS B 1 3 ? 37.938 -0.203 20.234 1 27.05 3 LYS B N 1
ATOM 1956 C CA . LYS B 1 3 ? 36.5 -0.142 20.234 1 27.05 3 LYS B CA 1
ATOM 1957 C C . LYS B 1 3 ? 35.938 -0.47 18.859 1 27.05 3 LYS B C 1
ATOM 1959 O O . LYS B 1 3 ? 36.375 0.099 17.859 1 27.05 3 LYS B O 1
ATOM 1964 N N . LEU B 1 4 ? 35.531 -1.676 18.562 1 28.45 4 LEU B N 1
ATOM 1965 C CA . LEU B 1 4 ? 34.875 -2.193 17.359 1 28.45 4 LEU B CA 1
ATOM 1966 C C . LEU B 1 4 ? 33.969 -1.146 16.75 1 28.45 4 LEU B C 1
ATOM 1968 O O . LEU B 1 4 ? 33.125 -0.566 17.438 1 28.45 4 LEU B O 1
ATOM 1972 N N . ALA B 1 5 ? 34.344 -0.444 15.805 1 32.88 5 ALA B N 1
ATOM 1973 C CA . ALA B 1 5 ? 33.594 0.543 15.055 1 32.88 5 ALA B CA 1
ATOM 1974 C C . ALA B 1 5 ? 32.125 0.141 14.961 1 32.88 5 ALA B C 1
ATOM 1976 O O . ALA B 1 5 ? 31.797 -1.014 14.672 1 32.88 5 ALA B O 1
ATOM 1977 N N . LYS B 1 6 ? 31.188 0.681 15.727 1 37.34 6 LYS B N 1
ATOM 1978 C CA . LYS B 1 6 ? 29.734 0.527 15.688 1 37.34 6 LYS B CA 1
ATOM 1979 C C . LYS B 1 6 ? 29.234 0.343 14.258 1 37.34 6 LYS B C 1
ATOM 1981 O O . LYS B 1 6 ? 29.359 1.246 13.43 1 37.34 6 LYS B O 1
ATOM 1986 N N . VAL B 1 7 ? 29.359 -0.763 13.523 1 42.44 7 VAL B N 1
ATOM 1987 C CA . VAL B 1 7 ? 28.688 -1.118 12.281 1 42.44 7 VAL B CA 1
ATOM 1988 C C . VAL B 1 7 ? 27.297 -0.5 12.242 1 42.44 7 VAL B C 1
ATOM 1990 O O . VAL B 1 7 ? 26.469 -0.788 13.102 1 42.44 7 VAL B O 1
ATOM 1993 N N . GLU B 1 8 ? 27.219 0.706 11.898 1 51.84 8 GLU B N 1
ATOM 1994 C CA . GLU B 1 8 ? 25.938 1.386 11.836 1 51.84 8 GLU B CA 1
ATOM 1995 C C . GLU B 1 8 ? 24.969 0.65 10.914 1 51.84 8 GLU B C 1
ATOM 1997 O O . GLU B 1 8 ? 25.281 0.397 9.75 1 51.84 8 GLU B O 1
ATOM 2002 N N . TYR B 1 9 ? 24.172 -0.06 11.57 1 61.94 9 TYR B N 1
ATOM 2003 C CA . TYR B 1 9 ? 23.188 -0.895 10.898 1 61.94 9 TYR B CA 1
ATOM 2004 C C . TYR B 1 9 ? 22.125 -0.041 10.211 1 61.94 9 TYR B C 1
ATOM 2006 O O . TYR B 1 9 ? 21.812 1.053 10.68 1 61.94 9 TYR B O 1
ATOM 2014 N N . CYS B 1 10 ? 21.969 -0.394 8.891 1 68.12 10 CYS B N 1
ATOM 2015 C CA . CYS B 1 10 ? 20.875 0.21 8.141 1 68.12 10 CYS B CA 1
ATOM 2016 C C . CYS B 1 10 ? 19.547 0.07 8.891 1 68.12 10 CYS B C 1
ATOM 2018 O O . CYS B 1 10 ? 19.172 -1.035 9.273 1 68.12 10 CYS B O 1
ATOM 2020 N N . ASN B 1 11 ? 19.016 1.265 9.195 1 73.19 11 ASN B N 1
ATOM 2021 C CA . ASN B 1 11 ? 17.781 1.33 9.953 1 73.19 11 ASN B CA 1
ATOM 2022 C C . ASN B 1 11 ? 16.562 1.18 9.047 1 73.19 11 ASN B C 1
ATOM 2024 O O . ASN B 1 11 ? 15.594 0.502 9.406 1 73.19 11 ASN B O 1
ATOM 2028 N N . LEU B 1 12 ? 16.625 1.778 7.914 1 82.81 12 LEU B N 1
ATOM 2029 C CA . LEU B 1 12 ? 15.461 1.894 7.039 1 82.81 12 LEU B CA 1
ATOM 2030 C C . LEU B 1 12 ? 15.883 1.853 5.57 1 82.81 12 LEU B C 1
ATOM 2032 O O . LEU B 1 12 ? 16.984 2.287 5.227 1 82.81 12 LEU B O 1
ATOM 2036 N N . CYS B 1 13 ? 15.078 1.232 4.754 1 83.38 13 CYS B N 1
ATOM 2037 C CA . CYS B 1 13 ? 15.281 1.209 3.309 1 83.38 13 CYS B CA 1
ATOM 2038 C C . CYS B 1 13 ? 14 1.582 2.572 1 83.38 13 CYS B C 1
ATOM 2040 O O . CYS B 1 13 ? 12.914 1.121 2.932 1 83.38 13 CYS B O 1
ATOM 2042 N N . PHE B 1 14 ? 14.195 2.502 1.528 1 87.56 14 PHE B N 1
ATOM 2043 C CA . PHE B 1 14 ? 13.039 2.969 0.767 1 87.56 14 PHE B CA 1
ATOM 2044 C C . PHE B 1 14 ? 13.352 3.006 -0.724 1 87.56 14 PHE B C 1
ATOM 2046 O O . PHE B 1 14 ? 14.375 3.568 -1.136 1 87.56 14 PHE B O 1
ATOM 2053 N N . PHE B 1 15 ? 12.469 2.461 -1.534 1 86.06 15 PHE B N 1
ATOM 2054 C CA . PHE B 1 15 ? 12.586 2.6 -2.98 1 86.06 15 PHE B CA 1
ATOM 2055 C C . PHE B 1 15 ? 11.789 3.801 -3.473 1 86.06 15 PHE B C 1
ATOM 2057 O O . PHE B 1 15 ? 10.664 4.039 -3.018 1 86.06 15 PHE B O 1
ATOM 2064 N N . SER B 1 16 ? 12.414 4.5 -4.32 1 91.81 16 SER B N 1
ATOM 2065 C CA . SER B 1 16 ? 11.68 5.605 -4.926 1 91.81 16 SER B CA 1
ATOM 2066 C C . SER B 1 16 ? 10.516 5.098 -5.766 1 91.81 16 SER B C 1
ATOM 2068 O O . SER B 1 16 ? 10.508 3.939 -6.195 1 91.81 16 SER B O 1
ATOM 2070 N N . LYS B 1 17 ? 9.562 5.949 -5.996 1 89.56 17 LYS B N 1
ATOM 2071 C CA . LYS B 1 17 ? 8.344 5.555 -6.699 1 89.56 17 LYS B CA 1
ATOM 2072 C C . LYS B 1 17 ? 8.648 5.113 -8.125 1 89.56 17 LYS B C 1
ATOM 2074 O O . LYS B 1 17 ? 8.047 4.164 -8.633 1 89.56 17 LYS B O 1
ATOM 2079 N N . ASN B 1 18 ? 9.562 5.797 -8.742 1 89 18 ASN B N 1
ATOM 2080 C CA . ASN B 1 18 ? 9.883 5.461 -10.125 1 89 18 ASN B CA 1
ATOM 2081 C C . ASN B 1 18 ? 10.883 4.312 -10.203 1 89 18 ASN B C 1
ATOM 2083 O O . ASN B 1 18 ? 11.289 3.906 -11.297 1 89 18 ASN B O 1
ATOM 2087 N N . GLY B 1 19 ? 11.352 3.896 -9.047 1 86.69 19 GLY B N 1
ATOM 2088 C CA . GLY B 1 19 ? 12.219 2.734 -9 1 86.69 19 GLY B CA 1
ATOM 2089 C C . GLY B 1 19 ? 13.656 3.051 -9.367 1 86.69 19 GLY B C 1
ATOM 2090 O O . GLY B 1 19 ? 14.477 2.145 -9.523 1 86.69 19 GLY B O 1
ATOM 2091 N N . LEU B 1 20 ? 14.031 4.246 -9.453 1 90.94 20 LEU B N 1
ATOM 2092 C CA . LEU B 1 20 ? 15.367 4.629 -9.906 1 90.94 20 LEU B CA 1
ATOM 2093 C C . LEU B 1 20 ? 16.344 4.68 -8.742 1 90.94 20 LEU B C 1
ATOM 2095 O O . LEU B 1 20 ? 17.547 4.484 -8.922 1 90.94 20 LEU B O 1
ATOM 2099 N N . PHE B 1 21 ? 15.789 4.914 -7.602 1 92.69 21 PHE B N 1
ATOM 2100 C CA . PHE B 1 21 ? 16.688 5.152 -6.473 1 92.69 21 PHE B CA 1
ATOM 2101 C C . PHE B 1 21 ? 16.281 4.297 -5.277 1 92.69 21 PHE B C 1
ATOM 2103 O O . PHE B 1 21 ? 15.102 3.955 -5.121 1 92.69 21 PHE B O 1
ATOM 2110 N N . LEU B 1 22 ? 17.188 3.971 -4.523 1 89.88 22 LEU B N 1
ATOM 2111 C CA . LEU B 1 22 ? 17.016 3.396 -3.195 1 89.88 22 LEU B CA 1
ATOM 2112 C C . LEU B 1 22 ? 17.641 4.297 -2.131 1 89.88 22 LEU B C 1
ATOM 2114 O O . LEU B 1 22 ? 18.797 4.723 -2.266 1 89.88 22 LEU B O 1
ATOM 2118 N N . LEU B 1 23 ? 16.844 4.605 -1.134 1 91.44 23 LEU B N 1
ATOM 2119 C CA . LEU B 1 23 ? 17.375 5.316 0.027 1 91.44 23 LEU B CA 1
ATOM 2120 C C . LEU B 1 23 ? 17.547 4.371 1.21 1 91.44 23 LEU B C 1
ATOM 2122 O O . LEU B 1 23 ? 16.609 3.668 1.594 1 91.44 23 LEU B O 1
ATOM 2126 N N . TYR B 1 24 ? 18.625 4.297 1.756 1 87.88 24 TYR B N 1
ATOM 2127 C CA . TYR B 1 24 ? 18.75 3.613 3.037 1 87.88 24 TYR B CA 1
ATOM 2128 C C . TYR B 1 24 ? 19.281 4.559 4.109 1 87.88 24 TYR B C 1
ATOM 2130 O O . TYR B 1 24 ? 20.031 5.492 3.807 1 87.88 24 TYR B O 1
ATOM 2138 N N . VAL B 1 25 ? 18.875 4.336 5.277 1 90.81 25 VAL B N 1
ATOM 2139 C CA . VAL B 1 25 ? 19.078 5.289 6.363 1 90.81 25 VAL B CA 1
ATOM 2140 C C . VAL B 1 25 ? 19.922 4.645 7.465 1 90.81 25 VAL B C 1
ATOM 2142 O O . VAL B 1 25 ? 19.672 3.498 7.852 1 90.81 25 VAL B O 1
ATOM 2145 N N . VAL B 1 26 ? 20.906 5.367 7.906 1 88.5 26 VAL B N 1
ATOM 2146 C CA . VAL B 1 26 ? 21.672 5.02 9.102 1 88.5 26 VAL B CA 1
ATOM 2147 C C . VAL B 1 26 ? 21.656 6.188 10.086 1 88.5 26 VAL B C 1
ATOM 2149 O O . VAL B 1 26 ? 22.391 7.16 9.93 1 88.5 26 VAL B O 1
ATOM 2152 N N . ASP B 1 27 ? 20.75 6.047 11.062 1 90.44 27 ASP B N 1
ATOM 2153 C CA . ASP B 1 27 ? 20.562 7.078 12.078 1 90.44 27 ASP B CA 1
ATOM 2154 C C . ASP B 1 27 ? 20.109 8.391 11.445 1 90.44 27 ASP B C 1
ATOM 2156 O O . ASP B 1 27 ? 18.953 8.539 11.062 1 90.44 27 ASP B O 1
ATOM 2160 N N . ASN B 1 28 ? 21.078 9.32 11.281 1 95.06 28 ASN B N 1
ATOM 2161 C CA . ASN B 1 28 ? 20.688 10.625 10.758 1 95.06 28 ASN B CA 1
ATOM 2162 C C . ASN B 1 28 ? 21.219 10.844 9.344 1 95.06 28 ASN B C 1
ATOM 2164 O O . ASN B 1 28 ? 21.266 11.977 8.859 1 95.06 28 ASN B O 1
ATOM 2168 N N . LYS B 1 29 ? 21.672 9.773 8.703 1 93.62 29 LYS B N 1
ATOM 2169 C CA . LYS B 1 29 ? 22.219 9.859 7.359 1 93.62 29 LYS B CA 1
ATOM 2170 C C . LYS B 1 29 ? 21.359 9.094 6.359 1 93.62 29 LYS B C 1
ATOM 2172 O O . LYS B 1 29 ? 20.859 8.008 6.668 1 93.62 29 LYS B O 1
ATOM 2177 N N . ILE B 1 30 ? 21.203 9.672 5.227 1 94.75 30 ILE B N 1
ATOM 2178 C CA . ILE B 1 30 ? 20.5 9.023 4.121 1 94.75 30 ILE B CA 1
ATOM 2179 C C . ILE B 1 30 ? 21.469 8.797 2.963 1 94.75 30 ILE B C 1
ATOM 2181 O O . ILE B 1 30 ? 22.094 9.742 2.461 1 94.75 30 ILE B O 1
ATOM 2185 N N . PHE B 1 31 ? 21.625 7.621 2.582 1 91 31 PHE B N 1
ATOM 2186 C CA . PHE B 1 31 ? 22.438 7.273 1.425 1 91 31 PHE B CA 1
ATOM 2187 C C . PHE B 1 31 ? 21.578 7.055 0.193 1 91 31 PHE B C 1
ATOM 2189 O O . PHE B 1 31 ? 20.672 6.219 0.207 1 91 31 PHE B O 1
ATOM 2196 N N . LEU B 1 32 ? 21.828 7.824 -0.8 1 94.62 32 LEU B N 1
ATOM 2197 C CA . LEU B 1 32 ? 21.094 7.699 -2.057 1 94.62 32 LEU B CA 1
ATOM 2198 C C . LEU B 1 32 ? 21.844 6.793 -3.031 1 94.62 32 LEU B C 1
ATOM 2200 O O . LEU B 1 32 ? 22.922 7.141 -3.496 1 94.62 32 LEU B O 1
ATOM 2204 N N . MET B 1 33 ? 21.188 5.746 -3.344 1 91.69 33 MET B N 1
ATOM 2205 C CA . MET B 1 33 ? 21.781 4.781 -4.266 1 91.69 33 MET B CA 1
ATOM 2206 C C . MET B 1 33 ? 21 4.73 -5.574 1 91.69 33 MET B C 1
ATOM 2208 O O . MET B 1 33 ? 19.781 4.684 -5.566 1 91.69 33 MET B O 1
ATOM 2212 N N . GLU B 1 34 ? 21.734 4.75 -6.641 1 91.69 34 GLU B N 1
ATOM 2213 C CA . GLU B 1 34 ? 21.109 4.504 -7.941 1 91.69 34 GLU B CA 1
ATOM 2214 C C . GLU B 1 34 ? 20.938 3.008 -8.195 1 91.69 34 GLU B C 1
ATOM 2216 O O . GLU B 1 34 ? 21.906 2.25 -8.18 1 91.69 34 GLU B O 1
ATOM 2221 N N . ILE B 1 35 ? 19.781 2.619 -8.484 1 87.38 35 ILE B N 1
ATOM 2222 C CA . ILE B 1 35 ? 19.453 1.2 -8.555 1 87.38 35 ILE B CA 1
ATOM 2223 C C . ILE B 1 35 ? 20.109 0.577 -9.789 1 87.38 35 ILE B C 1
ATOM 2225 O O . ILE B 1 35 ? 20.5 -0.59 -9.758 1 87.38 35 ILE B O 1
ATOM 2229 N N . GLU B 1 36 ? 20.266 1.317 -10.859 1 86.06 36 GLU B N 1
ATOM 2230 C CA . GLU B 1 36 ? 20.75 0.759 -12.117 1 86.06 36 GLU B CA 1
ATOM 2231 C C . GLU B 1 36 ? 22.188 0.277 -11.984 1 86.06 36 GLU B C 1
ATOM 2233 O O . GLU B 1 36 ? 22.594 -0.685 -12.641 1 86.06 36 GLU B O 1
ATOM 2238 N N . ASN B 1 37 ? 22.922 0.905 -11.141 1 86.12 37 ASN B N 1
ATOM 2239 C CA . ASN B 1 37 ? 24.328 0.524 -11.016 1 86.12 37 ASN B CA 1
ATOM 2240 C C . ASN B 1 37 ? 24.734 0.363 -9.555 1 86.12 37 ASN B C 1
ATOM 2242 O O . ASN B 1 37 ? 25.906 0.107 -9.266 1 86.12 37 ASN B O 1
ATOM 2246 N N . LEU B 1 38 ? 23.797 0.528 -8.609 1 87.81 38 LEU B N 1
ATOM 2247 C CA . LEU B 1 38 ? 23.953 0.371 -7.168 1 87.81 38 LEU B CA 1
ATOM 2248 C C . LEU B 1 38 ? 25.031 1.303 -6.633 1 87.81 38 LEU B C 1
ATOM 2250 O O . LEU B 1 38 ? 25.703 0.986 -5.645 1 87.81 38 LEU B O 1
ATOM 2254 N N . ASN B 1 39 ? 25.234 2.404 -7.352 1 87.5 39 ASN B N 1
ATOM 2255 C CA . ASN B 1 39 ? 26.188 3.396 -6.898 1 87.5 39 ASN B CA 1
ATOM 2256 C C . ASN B 1 39 ? 25.547 4.441 -5.996 1 87.5 39 ASN B C 1
ATOM 2258 O O . ASN B 1 39 ? 24.438 4.906 -6.273 1 87.5 39 ASN B O 1
ATOM 2262 N N . ILE B 1 40 ? 26.25 4.695 -4.961 1 88.56 40 ILE B N 1
ATOM 2263 C CA . ILE B 1 40 ? 25.781 5.777 -4.102 1 88.56 40 ILE B CA 1
ATOM 2264 C C . ILE B 1 40 ? 26.141 7.125 -4.73 1 88.56 40 ILE B C 1
ATOM 2266 O O . ILE B 1 40 ? 27.297 7.398 -5.008 1 88.56 40 ILE B O 1
ATOM 2270 N N . ASN B 1 41 ? 25.172 7.926 -4.863 1 88.94 41 ASN B N 1
ATOM 2271 C CA . ASN B 1 41 ? 25.359 9.195 -5.555 1 88.94 41 ASN B CA 1
ATOM 2272 C C . ASN B 1 41 ? 25.422 10.367 -4.574 1 88.94 41 ASN B C 1
ATOM 2274 O O . ASN B 1 41 ? 26.047 11.383 -4.859 1 88.94 41 ASN B O 1
ATOM 2278 N N . LYS B 1 42 ? 24.719 10.234 -3.479 1 93.19 42 LYS B N 1
ATOM 2279 C CA . LYS B 1 42 ? 24.594 11.352 -2.543 1 93.19 42 LYS B CA 1
ATOM 2280 C C . LYS B 1 42 ? 24.391 10.852 -1.115 1 93.19 42 LYS B C 1
ATOM 2282 O O . LYS B 1 42 ? 23.875 9.75 -0.904 1 93.19 42 LYS B O 1
ATOM 2287 N N . ILE B 1 43 ? 24.828 11.609 -0.239 1 92.75 43 ILE B N 1
ATOM 2288 C CA . ILE B 1 43 ? 24.594 11.383 1.182 1 92.75 43 ILE B CA 1
ATOM 2289 C C . ILE B 1 43 ? 24 12.633 1.812 1 92.75 43 ILE B C 1
ATOM 2291 O O . ILE B 1 43 ? 24.578 13.719 1.713 1 92.75 43 ILE B O 1
ATOM 2295 N N . TYR B 1 44 ? 22.844 12.461 2.373 1 95 44 TYR B N 1
ATOM 2296 C CA . TYR B 1 44 ? 22.234 13.555 3.113 1 95 44 TYR B CA 1
ATOM 2297 C C . TYR B 1 44 ? 22.406 13.367 4.617 1 95 44 TYR B C 1
ATOM 2299 O O . TYR B 1 44 ? 22.297 12.25 5.125 1 95 44 TYR B O 1
ATOM 2307 N N . VAL B 1 45 ? 22.641 14.43 5.266 1 95 45 VAL B N 1
ATOM 2308 C CA . VAL B 1 45 ? 22.812 14.375 6.715 1 95 45 VAL B CA 1
ATOM 2309 C C . VAL B 1 45 ? 21.797 15.305 7.391 1 95 45 VAL B C 1
ATOM 2311 O O . VAL B 1 45 ? 21.703 16.484 7.039 1 95 45 VAL B O 1
ATOM 2314 N N . THR B 1 46 ? 21.094 14.781 8.266 1 95.56 46 THR B N 1
ATOM 2315 C CA . THR B 1 46 ? 20.125 15.586 9.016 1 95.56 46 THR B CA 1
ATOM 2316 C C . THR B 1 46 ? 20.625 15.852 10.43 1 95.56 46 THR B C 1
ATOM 2318 O O . THR B 1 46 ? 21.594 15.242 10.875 1 95.56 46 THR B O 1
ATOM 2321 N N . SER B 1 47 ? 19.891 16.734 11.133 1 95.25 47 SER B N 1
ATOM 2322 C CA . SER B 1 47 ? 20.281 17.125 12.484 1 95.25 47 SER B CA 1
ATOM 2323 C C . SER B 1 47 ? 19.906 16.047 13.5 1 95.25 47 SER B C 1
ATOM 2325 O O . SER B 1 47 ? 20.516 15.945 14.562 1 95.25 47 SER B O 1
ATOM 2327 N N . TYR B 1 48 ? 18.938 15.305 13.141 1 96.69 48 TYR B N 1
ATOM 2328 C CA . TYR B 1 48 ? 18.391 14.344 14.086 1 96.69 48 TYR B CA 1
ATOM 2329 C C . TYR B 1 48 ? 18.188 12.984 13.43 1 96.69 48 TYR B C 1
ATOM 2331 O O . TYR B 1 48 ? 18.312 12.852 12.211 1 96.69 48 TYR B O 1
ATOM 2339 N N . LYS B 1 49 ? 17.891 11.992 14.281 1 95.69 49 LYS B N 1
ATOM 2340 C CA . LYS B 1 49 ? 17.609 10.648 13.781 1 95.69 49 LYS B CA 1
ATOM 2341 C C . LYS B 1 49 ? 16.359 10.641 12.898 1 95.69 49 LYS B C 1
ATOM 2343 O O . LYS B 1 49 ? 15.344 11.25 13.242 1 95.69 49 LYS B O 1
ATOM 2348 N N . ILE B 1 50 ? 16.391 9.859 11.859 1 96.31 50 ILE B N 1
ATOM 2349 C CA . ILE B 1 50 ? 15.328 9.828 10.867 1 96.31 50 ILE B CA 1
ATOM 2350 C C . ILE B 1 50 ? 14.328 8.734 11.219 1 96.31 50 ILE B C 1
ATOM 2352 O O . ILE B 1 50 ? 14.711 7.598 11.516 1 96.31 50 ILE B O 1
ATOM 2356 N N . ASP B 1 51 ? 13.07 9.062 11.094 1 96.38 51 ASP B N 1
ATOM 2357 C CA . ASP B 1 51 ? 12.031 8.094 11.453 1 96.38 51 ASP B CA 1
ATOM 2358 C C . ASP B 1 51 ? 11.312 7.586 10.211 1 96.38 51 ASP B C 1
ATOM 2360 O O . ASP B 1 51 ? 10.82 6.457 10.188 1 96.38 51 ASP B O 1
ATOM 2364 N N . TYR B 1 52 ? 11.25 8.406 9.219 1 96.56 52 TYR B N 1
ATOM 2365 C CA . TYR B 1 52 ? 10.469 8 8.055 1 96.56 52 TYR B CA 1
ATOM 2366 C C . TYR B 1 52 ? 10.805 8.875 6.848 1 96.56 52 TYR B C 1
ATOM 2368 O O . TYR B 1 52 ? 11.219 10.023 7 1 96.56 52 TYR B O 1
ATOM 2376 N N . ILE B 1 53 ? 10.594 8.336 5.688 1 97 53 ILE B N 1
ATOM 2377 C CA . ILE B 1 53 ? 10.766 9.062 4.438 1 97 53 ILE B CA 1
ATOM 2378 C C . ILE B 1 53 ? 9.516 8.914 3.574 1 97 53 ILE B C 1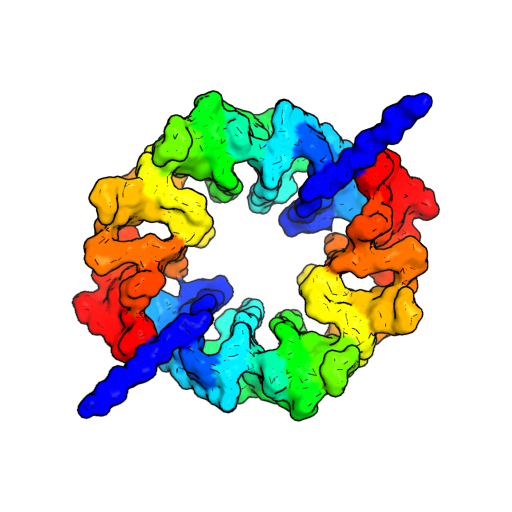
ATOM 2380 O O . ILE B 1 53 ? 8.977 7.816 3.441 1 97 53 ILE B O 1
ATOM 2384 N N . GLU B 1 54 ? 9.039 9.984 3.008 1 96.62 54 GLU B N 1
ATOM 2385 C CA . GLU B 1 54 ? 7.906 10.023 2.086 1 96.62 54 GLU B CA 1
ATOM 2386 C C . GLU B 1 54 ? 8.312 10.602 0.734 1 96.62 54 GLU B C 1
ATOM 2388 O O . GLU B 1 54 ? 8.93 11.672 0.669 1 96.62 54 GLU B O 1
ATOM 2393 N N . PHE B 1 55 ? 7.949 9.875 -0.316 1 97 55 PHE B N 1
ATOM 2394 C CA . PHE B 1 55 ? 8.297 10.344 -1.65 1 97 55 PHE B CA 1
ATOM 2395 C C . PHE B 1 55 ? 7.164 11.172 -2.244 1 97 55 PHE B C 1
ATOM 2397 O O . PHE B 1 55 ? 5.988 10.836 -2.074 1 97 55 PHE B O 1
ATOM 2404 N N . SER B 1 56 ? 7.555 12.188 -2.928 1 95.69 56 SER B N 1
ATOM 2405 C CA . SER B 1 56 ? 6.59 12.969 -3.695 1 95.69 56 SER B CA 1
ATOM 2406 C C . SER B 1 56 ? 6.219 12.273 -4.996 1 95.69 56 SER B C 1
ATOM 2408 O O . SER B 1 56 ? 6.949 11.398 -5.469 1 95.69 56 SER B O 1
ATOM 2410 N N . ASN B 1 57 ? 5.102 12.672 -5.578 1 95.06 57 ASN B N 1
ATOM 2411 C CA . ASN B 1 57 ? 4.645 12.078 -6.832 1 95.06 57 ASN B CA 1
ATOM 2412 C C . ASN B 1 57 ? 5.391 12.656 -8.031 1 95.06 57 ASN B C 1
ATOM 2414 O O . ASN B 1 57 ? 5.285 12.133 -9.141 1 95.06 57 ASN B O 1
ATOM 2418 N N . ASP B 1 58 ? 6.141 13.688 -7.82 1 94.5 58 ASP B N 1
ATOM 2419 C CA . ASP B 1 58 ? 6.859 14.289 -8.938 1 94.5 58 ASP B CA 1
ATOM 2420 C C . ASP B 1 58 ? 8.156 13.547 -9.227 1 94.5 58 ASP B C 1
ATOM 2422 O O . ASP B 1 58 ? 8.875 13.883 -10.164 1 94.5 58 ASP B O 1
ATOM 2426 N N . ASN B 1 59 ? 8.547 12.602 -8.422 1 94.62 59 ASN B N 1
ATOM 2427 C CA . ASN B 1 59 ? 9.75 11.789 -8.555 1 94.62 59 ASN B CA 1
ATOM 2428 C C . ASN B 1 59 ? 11.016 12.625 -8.398 1 94.62 59 ASN B C 1
ATOM 2430 O O . ASN B 1 59 ? 12.078 12.258 -8.906 1 94.62 59 ASN B O 1
ATOM 2434 N N . VAL B 1 60 ? 10.859 13.711 -7.762 1 96.19 60 VAL B N 1
ATOM 2435 C CA . VAL B 1 60 ? 12.008 14.602 -7.586 1 96.19 60 VAL B CA 1
ATOM 2436 C C . VAL B 1 60 ? 12.289 14.789 -6.098 1 96.19 60 VAL B C 1
ATOM 2438 O O . VAL B 1 60 ? 13.445 14.75 -5.664 1 96.19 60 VAL B O 1
ATOM 2441 N N . HIS B 1 61 ? 11.266 14.961 -5.383 1 96.56 61 HIS B N 1
ATOM 2442 C CA . HIS B 1 61 ? 11.438 15.375 -3.996 1 96.56 61 HIS B CA 1
ATOM 2443 C C . HIS B 1 61 ? 11.055 14.258 -3.035 1 96.56 61 HIS B C 1
ATOM 2445 O O . HIS B 1 61 ? 10.258 13.383 -3.379 1 96.56 61 HIS B O 1
ATOM 2451 N N . PHE B 1 62 ? 11.617 14.242 -1.876 1 97.06 62 PHE B N 1
ATOM 2452 C CA . PHE B 1 62 ? 11.211 13.375 -0.772 1 97.06 62 PHE B CA 1
ATOM 2453 C C . PHE B 1 62 ? 11.305 14.117 0.555 1 97.06 62 PHE B C 1
ATOM 2455 O O . PHE B 1 62 ? 12.109 15.039 0.704 1 97.06 62 PHE B O 1
ATOM 2462 N N . LEU B 1 63 ? 10.414 13.766 1.441 1 97.38 63 LEU B N 1
ATOM 2463 C CA . LEU B 1 63 ? 10.336 14.391 2.754 1 97.38 63 LEU B CA 1
ATOM 2464 C C . LEU B 1 63 ? 10.883 13.469 3.836 1 97.38 63 LEU B C 1
ATOM 2466 O O . LEU B 1 63 ? 10.594 12.266 3.832 1 97.38 63 LEU B O 1
ATOM 2470 N N . VAL B 1 64 ? 11.68 14 4.723 1 97.88 64 VAL B N 1
ATOM 2471 C CA . VAL B 1 64 ? 12.281 13.273 5.832 1 97.88 64 VAL B CA 1
ATOM 2472 C C . VAL B 1 64 ? 11.648 13.711 7.148 1 97.88 64 VAL B C 1
ATOM 2474 O O . VAL B 1 64 ? 11.672 14.898 7.492 1 97.88 64 VAL B O 1
ATOM 2477 N N . LEU B 1 65 ? 11.133 12.719 7.809 1 98 65 LEU B N 1
ATOM 2478 C CA . LEU B 1 65 ? 10.422 13.008 9.047 1 98 65 LEU B CA 1
ATOM 2479 C C . LEU B 1 65 ? 11.258 12.617 10.258 1 98 65 LEU B C 1
ATOM 2481 O O . LEU B 1 65 ? 11.734 11.477 10.352 1 98 65 LEU B O 1
ATOM 2485 N N . MET B 1 66 ? 11.453 13.5 11.117 1 98.06 66 MET B N 1
ATOM 2486 C CA . MET B 1 66 ? 12.047 13.305 12.438 1 98.06 66 MET B CA 1
ATOM 2487 C C . MET B 1 66 ? 11.031 13.602 13.539 1 98.06 66 MET B C 1
ATOM 2489 O O . MET B 1 66 ? 10.859 14.75 13.938 1 98.06 66 MET B O 1
ATOM 2493 N N . LYS B 1 67 ? 10.43 12.586 13.984 1 97.5 67 LYS B N 1
ATOM 2494 C CA . LYS B 1 67 ? 9.203 12.672 14.766 1 97.5 67 LYS B CA 1
ATOM 2495 C C . LYS B 1 67 ? 9.438 13.391 16.094 1 97.5 67 LYS B C 1
ATOM 2497 O O . LYS B 1 67 ? 8.781 14.391 16.375 1 97.5 67 LYS B O 1
ATOM 2502 N N . ASP B 1 68 ? 10.383 12.992 16.875 1 96 68 ASP B N 1
ATOM 2503 C CA . ASP B 1 68 ? 10.547 13.43 18.25 1 96 68 ASP B CA 1
ATOM 2504 C C . ASP B 1 68 ? 10.984 14.891 18.312 1 96 68 ASP B C 1
ATOM 2506 O O . ASP B 1 68 ? 10.812 15.547 19.344 1 96 68 ASP B O 1
ATOM 2510 N N . LYS B 1 69 ? 11.484 15.383 17.25 1 96.19 69 LYS B N 1
ATOM 2511 C CA . LYS B 1 69 ? 12.008 16.75 17.25 1 96.19 69 LYS B CA 1
ATOM 2512 C C . LYS B 1 69 ? 11.07 17.688 16.5 1 96.19 69 LYS B C 1
ATOM 2514 O O . LYS B 1 69 ? 11.367 18.875 16.359 1 96.19 69 LYS B O 1
ATOM 2519 N N . GLY B 1 70 ? 9.977 17.156 16.031 1 96.56 70 GLY B N 1
ATOM 2520 C CA . GLY B 1 70 ? 9.055 18 15.289 1 96.56 70 GLY B CA 1
ATOM 2521 C C . GLY B 1 70 ? 9.695 18.672 14.086 1 96.56 70 GLY B C 1
ATOM 2522 O O . GLY B 1 70 ? 9.57 19.875 13.898 1 96.56 70 GLY B O 1
ATOM 2523 N N . CYS B 1 71 ? 10.375 17.859 13.336 1 96.94 71 CYS B N 1
ATOM 2524 C CA . CYS B 1 71 ? 11.156 18.422 12.242 1 96.94 71 CYS B CA 1
ATOM 2525 C C . CYS B 1 71 ? 10.922 17.625 10.953 1 96.94 71 CYS B C 1
ATOM 2527 O O . CYS B 1 71 ? 10.852 16.391 10.984 1 96.94 71 CYS B O 1
ATOM 2529 N N . ILE B 1 72 ? 10.797 18.375 9.875 1 96.81 72 ILE B N 1
ATOM 2530 C CA . ILE B 1 72 ? 10.703 17.797 8.539 1 96.81 72 ILE B CA 1
ATOM 2531 C C . ILE B 1 72 ? 11.688 18.516 7.605 1 96.81 72 ILE B C 1
ATOM 2533 O O . ILE B 1 72 ? 11.828 19.734 7.66 1 96.81 72 ILE B O 1
ATOM 2537 N N . VAL B 1 73 ? 12.367 17.766 6.824 1 96.44 73 VAL B N 1
ATOM 2538 C CA . VAL B 1 73 ? 13.234 18.344 5.801 1 96.44 73 VAL B CA 1
ATOM 2539 C C . VAL B 1 73 ? 12.883 17.75 4.438 1 96.44 73 VAL B C 1
ATOM 2541 O O . VAL B 1 73 ? 12.656 16.547 4.316 1 96.44 73 VAL B O 1
ATOM 2544 N N . VAL B 1 74 ? 12.766 18.578 3.475 1 95.88 74 VAL B N 1
ATOM 2545 C CA . VAL B 1 74 ? 12.508 18.125 2.113 1 95.88 74 VAL B CA 1
ATOM 2546 C C . VAL B 1 74 ? 13.781 18.234 1.281 1 95.88 74 VAL B C 1
ATOM 2548 O O . VAL B 1 74 ? 14.453 19.266 1.297 1 95.88 74 VAL B O 1
ATOM 2551 N N . TYR B 1 75 ? 14.125 17.156 0.628 1 96.31 75 TYR B N 1
ATOM 2552 C CA . TYR B 1 75 ? 15.273 17.094 -0.27 1 96.31 75 TYR B CA 1
ATOM 2553 C C . TYR B 1 75 ? 14.828 16.828 -1.703 1 96.31 75 TYR B C 1
ATOM 2555 O O . TYR B 1 75 ? 13.664 16.516 -1.951 1 96.31 75 TYR B O 1
ATOM 2563 N N . SER B 1 76 ? 15.75 17.109 -2.582 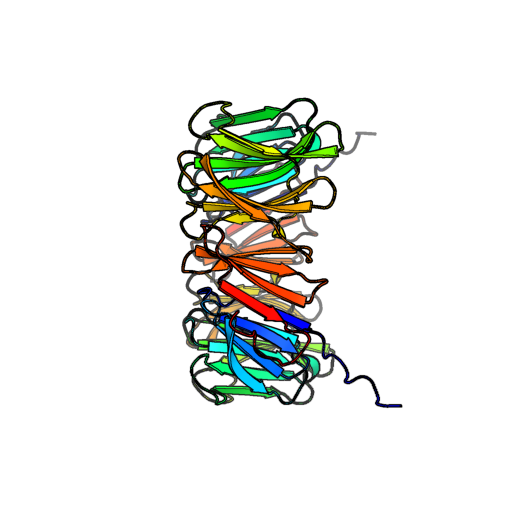1 95.69 76 SER B N 1
ATOM 2564 C CA . SER B 1 76 ? 15.641 16.688 -3.973 1 95.69 76 SER B CA 1
ATOM 2565 C C . SER B 1 76 ? 16.656 15.586 -4.297 1 95.69 76 SER B C 1
ATOM 2567 O O . SER B 1 76 ? 17.781 15.617 -3.805 1 95.69 76 SER B O 1
ATOM 2569 N N . PHE B 1 77 ? 16.266 14.68 -5.16 1 95.81 77 PHE B N 1
ATOM 2570 C CA . PHE B 1 77 ? 17.188 13.656 -5.625 1 95.81 77 PHE B CA 1
ATOM 2571 C C . PHE B 1 77 ? 18.344 14.281 -6.41 1 95.81 77 PHE B C 1
ATOM 2573 O O . PHE B 1 77 ? 19.391 13.656 -6.598 1 95.81 77 PHE B O 1
ATOM 2580 N N . TYR B 1 78 ? 18.172 15.43 -6.848 1 93.81 78 TYR B N 1
ATOM 2581 C CA . TYR B 1 78 ? 19.078 16 -7.844 1 93.81 78 TYR B CA 1
ATOM 2582 C C . TYR B 1 78 ? 19.828 17.188 -7.277 1 93.81 78 TYR B C 1
ATOM 2584 O O . TYR B 1 78 ? 20.609 17.844 -7.984 1 93.81 78 TYR B O 1
ATOM 2592 N N . ASP B 1 79 ? 19.469 17.562 -6.031 1 90.06 79 ASP B N 1
ATOM 2593 C CA . ASP B 1 79 ? 20.125 18.672 -5.371 1 90.06 79 ASP B CA 1
ATOM 2594 C C . ASP B 1 79 ? 20.641 18.266 -3.99 1 90.06 79 ASP B C 1
ATOM 2596 O O . ASP B 1 79 ? 20.062 17.406 -3.34 1 90.06 79 ASP B O 1
ATOM 2600 N N . ASP B 1 80 ? 21.672 18.891 -3.557 1 88.06 80 ASP B N 1
ATOM 2601 C CA . ASP B 1 80 ? 22.25 18.578 -2.256 1 88.06 80 ASP B CA 1
ATOM 2602 C C . ASP B 1 80 ? 21.656 19.453 -1.158 1 88.06 80 ASP B C 1
ATOM 2604 O O . ASP B 1 80 ? 21.781 19.141 0.029 1 88.06 80 ASP B O 1
ATOM 2608 N N . ASP B 1 81 ? 21.078 20.438 -1.608 1 91.62 81 ASP B N 1
ATOM 2609 C CA . ASP B 1 81 ? 20.609 21.422 -0.628 1 91.62 81 ASP B CA 1
ATOM 2610 C C . ASP B 1 81 ? 19.203 21.078 -0.134 1 91.62 81 ASP B C 1
ATOM 2612 O O . ASP B 1 81 ? 18.438 20.422 -0.834 1 91.62 81 ASP B O 1
ATOM 2616 N N . VAL B 1 82 ? 19 21.516 0.99 1 92.94 82 VAL B N 1
ATOM 2617 C CA . VAL B 1 82 ? 17.656 21.453 1.549 1 92.94 82 VAL B CA 1
ATOM 2618 C C . VAL B 1 82 ? 16.703 22.344 0.744 1 92.94 82 VAL B C 1
ATOM 2620 O O . VAL B 1 82 ? 17.016 23.5 0.473 1 92.94 82 VAL B O 1
ATOM 2623 N N . ILE B 1 83 ? 15.648 21.812 0.36 1 91.62 83 ILE B N 1
ATOM 2624 C CA . ILE B 1 83 ? 14.664 22.562 -0.405 1 91.62 83 ILE B CA 1
ATOM 2625 C C . ILE B 1 83 ? 13.727 23.297 0.549 1 91.62 83 ILE B C 1
ATOM 2627 O O . ILE B 1 83 ? 13.383 24.469 0.316 1 91.62 83 ILE B O 1
ATOM 2631 N N . TYR B 1 84 ? 13.289 22.5 1.559 1 89.94 84 TYR B N 1
ATOM 2632 C CA . TYR B 1 84 ? 12.336 23.016 2.533 1 89.94 84 TYR B CA 1
ATOM 2633 C C . TYR B 1 84 ? 12.57 22.391 3.908 1 89.94 84 TYR B C 1
ATOM 2635 O O . TYR B 1 84 ? 12.953 21.234 4.016 1 89.94 84 TYR B O 1
ATOM 2643 N N . LYS B 1 85 ? 12.375 23.281 4.914 1 92.94 85 LYS B N 1
ATOM 2644 C CA . LYS B 1 85 ? 12.477 22.766 6.277 1 92.94 85 LYS B CA 1
ATOM 2645 C C . LYS B 1 85 ? 11.352 23.297 7.152 1 92.94 85 LYS B C 1
ATOM 2647 O O . LYS B 1 85 ? 11.023 24.484 7.102 1 92.94 85 LYS B O 1
ATOM 2652 N N . ILE B 1 86 ? 10.695 22.438 7.875 1 93.81 86 ILE B N 1
ATOM 2653 C CA . ILE B 1 86 ? 9.695 22.766 8.883 1 93.81 86 ILE B CA 1
ATOM 2654 C C . ILE B 1 86 ? 10.141 22.25 10.25 1 93.81 86 ILE B C 1
ATOM 2656 O O . ILE B 1 86 ? 10.508 21.078 10.383 1 93.81 86 ILE B O 1
ATOM 2660 N N . GLU B 1 87 ? 10.094 23.109 11.18 1 93.5 87 GLU B N 1
ATOM 2661 C CA . GLU B 1 87 ? 10.469 22.703 12.523 1 93.5 87 GLU B CA 1
ATOM 2662 C C . GLU B 1 87 ? 9.633 23.406 13.578 1 93.5 87 GLU B C 1
ATOM 2664 O O . GLU B 1 87 ? 9.547 24.641 13.594 1 93.5 87 GLU B O 1
ATOM 2669 N N . ASP B 1 88 ? 8.93 22.703 14.344 1 91.56 88 ASP B N 1
ATOM 2670 C CA . ASP B 1 88 ? 8.172 23.219 15.484 1 91.56 88 ASP B CA 1
ATOM 2671 C C . ASP B 1 88 ? 8.789 22.75 16.797 1 91.56 88 ASP B C 1
ATOM 2673 O O . ASP B 1 88 ? 8.664 21.578 17.172 1 91.56 88 ASP B O 1
ATOM 2677 N N . TYR B 1 89 ? 9.266 23.75 17.469 1 90.12 89 TYR B N 1
ATOM 2678 C CA . TYR B 1 89 ? 9.906 23.406 18.734 1 90.12 89 TYR B CA 1
ATOM 2679 C C . TYR B 1 89 ? 8.883 22.938 19.766 1 90.12 89 TYR B C 1
ATOM 2681 O O . TYR B 1 89 ? 7.781 23.484 19.844 1 90.12 89 TYR B O 1
ATOM 2689 N N . PHE B 1 90 ? 9.156 21.953 20.453 1 90.06 90 PHE B N 1
ATOM 2690 C CA . PHE B 1 90 ? 8.352 21.422 21.531 1 90.06 90 PHE B CA 1
ATOM 2691 C C . PHE B 1 90 ? 7.129 20.688 20.984 1 90.06 90 PHE B C 1
ATOM 2693 O O . PHE B 1 90 ? 6.094 20.609 21.656 1 90.06 90 PHE B O 1
ATOM 2700 N N . GLN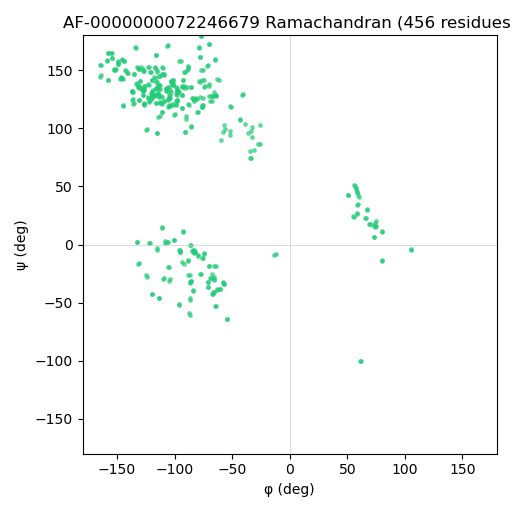 B 1 91 ? 7.184 20.391 19.766 1 94.94 91 GLN B N 1
ATOM 2701 C CA . GLN B 1 91 ? 6.129 19.562 19.203 1 94.94 91 GLN B CA 1
ATOM 2702 C C . GLN B 1 91 ? 6.676 18.219 18.734 1 94.94 91 GLN B C 1
ATOM 2704 O O . GLN B 1 91 ? 7.875 18.094 18.469 1 94.94 91 GLN B O 1
ATOM 2709 N N . LYS B 1 92 ? 5.867 17.266 18.781 1 97.31 92 LYS B N 1
ATOM 2710 C CA . LYS B 1 92 ? 6.188 15.938 18.266 1 97.31 92 LYS B CA 1
ATOM 2711 C C . LYS B 1 92 ? 5.344 15.617 17.031 1 97.31 92 LYS B C 1
ATOM 2713 O O . LYS B 1 92 ? 4.117 15.734 17.078 1 97.31 92 LYS B O 1
ATOM 2718 N N . TYR B 1 93 ? 6.012 15.234 16 1 97.94 93 TYR B N 1
ATOM 2719 C CA . TYR B 1 93 ? 5.297 14.852 14.789 1 97.94 93 TYR B CA 1
ATOM 2720 C C . TYR B 1 93 ? 5.016 13.352 14.773 1 97.94 93 TYR B C 1
ATOM 2722 O O . TYR B 1 93 ? 5.77 12.57 15.359 1 97.94 93 TYR B O 1
ATOM 2730 N N . THR B 1 94 ? 3.959 12.961 14.188 1 97.19 94 THR B N 1
ATOM 2731 C CA . THR B 1 94 ? 3.645 11.539 14.094 1 97.19 94 THR B CA 1
ATOM 2732 C C . THR B 1 94 ? 3.703 11.07 12.641 1 97.19 94 THR B C 1
ATOM 2734 O O . THR B 1 94 ? 4.254 10 12.352 1 97.19 94 THR B O 1
ATOM 2737 N N . HIS B 1 95 ? 3.115 11.82 11.719 1 97.62 95 HIS B N 1
ATOM 2738 C CA . HIS B 1 95 ? 3.084 11.484 10.297 1 97.62 95 HIS B CA 1
ATOM 2739 C C . HIS B 1 95 ? 3.197 12.742 9.438 1 97.62 95 HIS B C 1
ATOM 2741 O O . HIS B 1 95 ? 2.967 13.852 9.922 1 97.62 95 HIS B O 1
ATOM 2747 N N . SER B 1 96 ? 3.607 12.539 8.297 1 97.31 96 SER B N 1
ATOM 2748 C CA . SER B 1 96 ? 3.635 13.617 7.309 1 97.31 96 SER B CA 1
ATOM 2749 C C . SER B 1 96 ? 3.508 13.07 5.891 1 97.31 96 SER B C 1
ATOM 2751 O O . SER B 1 96 ? 3.867 11.914 5.629 1 97.31 96 SER B O 1
ATOM 2753 N N . PHE B 1 97 ? 2.926 13.875 5.012 1 97.06 97 PHE B N 1
ATOM 2754 C CA . PHE B 1 97 ? 2.84 13.469 3.613 1 97.06 97 PHE B CA 1
ATOM 2755 C C . PHE B 1 97 ? 2.662 14.68 2.705 1 97.06 97 PHE B C 1
ATOM 2757 O O . PHE B 1 97 ? 2.324 15.773 3.174 1 97.06 97 PHE B O 1
ATOM 2764 N N . PHE B 1 98 ? 2.891 14.453 1.453 1 96.31 98 PHE B N 1
ATOM 2765 C CA . PHE B 1 98 ? 2.73 15.5 0.448 1 96.31 98 PHE B CA 1
ATOM 2766 C C . PHE B 1 98 ? 1.283 15.578 -0.022 1 96.31 98 PHE B C 1
ATOM 2768 O O . PHE B 1 98 ? 0.628 14.547 -0.209 1 96.31 98 PHE B O 1
ATOM 2775 N N . ILE B 1 99 ? 0.805 16.688 -0.123 1 96.06 99 ILE B N 1
ATOM 2776 C CA . ILE B 1 99 ? -0.299 16.969 -1.035 1 96.06 99 ILE B CA 1
ATOM 2777 C C . ILE B 1 99 ? 0.249 17.406 -2.393 1 96.06 99 ILE B C 1
ATOM 2779 O O . ILE B 1 99 ? 0.528 18.594 -2.604 1 96.06 99 ILE B O 1
ATOM 2783 N N . ASN B 1 100 ? 0.345 16.562 -3.27 1 95.75 100 ASN B N 1
ATOM 2784 C CA . ASN B 1 100 ? 1.2 16.672 -4.445 1 95.75 100 ASN B CA 1
ATOM 2785 C C . ASN B 1 100 ? 0.664 17.719 -5.426 1 95.75 100 ASN B C 1
ATOM 2787 O O . ASN B 1 100 ? 1.438 18.438 -6.059 1 95.75 100 ASN B O 1
ATOM 2791 N N . LYS B 1 101 ? -0.636 17.781 -5.523 1 94.38 101 LYS B N 1
ATOM 2792 C CA . LYS B 1 101 ? -1.249 18.672 -6.5 1 94.38 101 LYS B CA 1
ATOM 2793 C C . LYS B 1 101 ? -0.818 20.109 -6.27 1 94.38 101 LYS B C 1
ATOM 2795 O O . LYS B 1 101 ? -0.619 20.875 -7.227 1 94.38 101 LYS B O 1
ATOM 2800 N N . TYR B 1 102 ? -0.588 20.484 -5.055 1 93.31 102 TYR B N 1
ATOM 2801 C CA . TYR B 1 102 ? -0.339 21.891 -4.742 1 93.31 102 TYR B CA 1
ATOM 2802 C C . TYR B 1 102 ? 1.018 22.062 -4.07 1 93.31 102 TYR B C 1
ATOM 2804 O O . TYR B 1 102 ? 1.377 23.172 -3.662 1 93.31 102 TYR B O 1
ATOM 2812 N N . ASN B 1 103 ? 1.737 21.031 -3.904 1 92.5 103 ASN B N 1
ATOM 2813 C CA . ASN B 1 103 ? 3.025 21.031 -3.217 1 92.5 103 ASN B CA 1
ATOM 2814 C C . ASN B 1 103 ? 2.893 21.5 -1.774 1 92.5 103 ASN B C 1
ATOM 2816 O O . ASN B 1 103 ? 3.668 22.344 -1.321 1 92.5 103 ASN B O 1
ATOM 2820 N N . TYR B 1 104 ? 1.887 21.078 -1.145 1 95.12 104 TYR B N 1
ATOM 2821 C CA . TYR B 1 104 ? 1.691 21.297 0.283 1 95.12 104 TYR B CA 1
ATOM 2822 C C . TYR B 1 104 ? 2.201 20.109 1.097 1 95.12 104 TYR B C 1
ATOM 2824 O O . TYR B 1 104 ? 2.381 19.016 0.562 1 95.12 104 TYR B O 1
ATOM 2832 N N . ILE B 1 105 ? 2.484 20.359 2.303 1 96 105 ILE B N 1
ATOM 2833 C CA . ILE B 1 105 ? 2.902 19.312 3.23 1 96 105 ILE B CA 1
ATOM 2834 C C . ILE B 1 105 ? 1.927 19.25 4.402 1 96 105 ILE B C 1
ATOM 2836 O O . ILE B 1 105 ? 1.644 20.25 5.047 1 96 105 ILE B O 1
ATOM 2840 N N . CYS B 1 106 ? 1.436 18.125 4.602 1 97.12 106 CYS B N 1
ATOM 2841 C CA . CYS B 1 106 ? 0.567 17.875 5.75 1 97.12 106 CYS B CA 1
ATOM 2842 C C . CYS B 1 106 ? 1.342 17.25 6.898 1 97.12 106 CYS B C 1
ATOM 2844 O O . CYS B 1 106 ? 2.074 16.281 6.695 1 97.12 106 CYS B O 1
ATOM 2846 N N . VAL B 1 107 ? 1.121 17.766 8.086 1 97.31 107 VAL B N 1
ATOM 2847 C CA . VAL B 1 107 ? 1.838 17.266 9.25 1 97.31 107 VAL B CA 1
ATOM 2848 C C . VAL B 1 107 ? 0.85 16.969 10.383 1 97.31 107 VAL B C 1
ATOM 2850 O O . VAL B 1 107 ? 0.032 17.828 10.734 1 97.31 107 VAL B O 1
ATOM 2853 N N . LEU B 1 108 ? 0.867 15.789 10.859 1 98.38 108 LEU B N 1
ATOM 2854 C CA . LEU B 1 108 ? 0.121 15.422 12.055 1 98.38 108 LEU B CA 1
ATOM 2855 C C . LEU B 1 108 ? 1.011 15.484 13.289 1 98.38 108 LEU B C 1
ATOM 2857 O O . LEU B 1 108 ? 2.109 14.922 13.305 1 98.38 108 LEU B O 1
ATOM 2861 N N . LYS B 1 109 ? 0.524 16.141 14.328 1 97.69 109 LYS B N 1
ATOM 2862 C CA . LYS B 1 109 ? 1.478 16.422 15.398 1 97.69 109 LYS B CA 1
ATOM 2863 C C . LYS B 1 109 ? 0.77 16.578 16.734 1 97.69 109 LYS B C 1
ATOM 2865 O O . LYS B 1 109 ? -0.449 16.75 16.781 1 97.69 109 LYS B O 1
ATOM 2870 N N . TYR B 1 110 ? 1.588 16.422 17.75 1 97.38 110 TYR B N 1
ATOM 2871 C CA . TYR B 1 110 ? 1.229 16.703 19.125 1 97.38 110 TYR B CA 1
ATOM 2872 C C . TYR B 1 110 ? 1.909 17.984 19.625 1 97.38 110 TYR B C 1
ATOM 2874 O O . TYR B 1 110 ? 3.08 18.219 19.328 1 97.38 110 TYR B O 1
ATOM 2882 N N . GLU B 1 111 ? 1.084 18.781 20.266 1 94.81 111 GLU B N 1
ATOM 2883 C CA . GLU B 1 111 ? 1.606 19.891 21.047 1 94.81 111 GLU B CA 1
ATOM 2884 C C . GLU B 1 111 ? 1.327 19.703 22.531 1 94.81 111 GLU B C 1
ATOM 2886 O O . GLU B 1 111 ? 0.237 19.281 22.922 1 94.81 111 GLU B O 1
ATOM 2891 N N . GLN B 1 112 ? 2.312 19.984 23.406 1 90.81 112 GLN B N 1
ATOM 2892 C CA . GLN B 1 112 ? 2.184 19.844 24.859 1 90.81 112 GLN B CA 1
ATOM 2893 C C . GLN B 1 112 ? 1.744 18.422 25.234 1 90.81 112 GLN B C 1
ATOM 2895 O O . GLN B 1 112 ? 1.01 18.234 26.203 1 90.81 112 GLN B O 1
ATOM 2900 N N . TRP B 1 113 ? 1.924 17.453 24.547 1 86.88 113 TRP B N 1
ATOM 2901 C CA . TRP B 1 113 ? 1.759 16.016 24.766 1 86.88 113 TRP B CA 1
ATOM 2902 C C . TRP B 1 113 ? 0.298 15.609 24.609 1 86.88 113 TRP B C 1
ATOM 2904 O O . TRP B 1 113 ? -0.013 14.422 24.5 1 86.88 113 TRP B O 1
ATOM 2914 N N . TYR B 1 114 ? -0.613 16.656 24.594 1 90.69 114 TYR B N 1
ATOM 2915 C CA . TYR B 1 114 ? -1.999 16.203 24.562 1 90.69 114 TYR B CA 1
ATOM 2916 C C . TYR B 1 114 ? -2.787 16.938 23.484 1 90.69 114 TYR B C 1
ATOM 2918 O O . TYR B 1 114 ? -3.873 16.484 23.094 1 90.69 114 TYR B O 1
ATOM 2926 N N . LEU B 1 115 ? -2.283 18.062 22.984 1 95.56 115 LEU B N 1
ATOM 2927 C CA . LEU B 1 115 ? -2.971 18.781 21.922 1 95.56 115 LEU B CA 1
ATOM 2928 C C . LEU B 1 115 ? -2.641 18.188 20.547 1 95.56 115 LEU B C 1
ATOM 2930 O O . LEU B 1 115 ? -1.469 18.078 20.188 1 95.56 115 LEU B O 1
ATOM 2934 N N . LYS B 1 116 ? -3.631 17.797 19.828 1 97.56 116 LYS B N 1
ATOM 2935 C CA . LYS B 1 116 ? -3.445 17.141 18.531 1 97.56 116 LYS B CA 1
ATOM 2936 C C . LYS B 1 116 ? -3.809 18.062 17.375 1 97.56 116 LYS B C 1
ATOM 2938 O O . LYS B 1 116 ? -4.859 18.703 17.406 1 97.56 116 LYS B O 1
ATOM 2943 N N . TYR B 1 117 ? -2.936 18.109 16.438 1 97.44 117 TYR B N 1
ATOM 2944 C CA . TYR B 1 117 ? -3.146 19 15.305 1 97.44 117 TYR B CA 1
ATOM 2945 C C . TYR B 1 117 ? -2.848 18.312 13.984 1 97.44 117 TYR B C 1
ATOM 2947 O O . TYR B 1 117 ? -1.984 17.422 13.93 1 97.44 117 TYR B O 1
ATOM 2955 N N . ILE B 1 118 ? -3.555 18.672 13.031 1 98.12 118 ILE B N 1
ATOM 2956 C CA . ILE B 1 118 ? -3.119 18.5 11.648 1 98.12 118 ILE B CA 1
ATOM 2957 C C . ILE B 1 118 ? -2.824 19.859 11.023 1 98.12 118 ILE B C 1
ATOM 2959 O O . ILE B 1 118 ? -3.689 20.734 10.992 1 98.12 118 ILE B O 1
ATOM 2963 N N . SER B 1 119 ? -1.611 20.062 10.57 1 96.88 119 SER B N 1
ATOM 2964 C CA . SER B 1 119 ? -1.204 21.328 9.992 1 96.88 119 SER B CA 1
ATOM 2965 C C . SER B 1 119 ? -0.827 21.172 8.523 1 96.88 119 SER B C 1
ATOM 2967 O O . SER B 1 119 ? -0.246 20.156 8.133 1 96.88 119 SER B O 1
ATOM 2969 N N . ILE B 1 120 ? -1.179 22.172 7.777 1 96.69 120 ILE B N 1
ATOM 2970 C CA . ILE B 1 120 ? -0.82 22.188 6.363 1 96.69 120 ILE B CA 1
ATOM 2971 C C . ILE B 1 120 ? 0.166 23.328 6.102 1 96.69 120 ILE B C 1
ATOM 2973 O O . ILE B 1 120 ? -0.092 24.484 6.465 1 96.69 120 ILE B O 1
ATOM 2977 N N . TYR B 1 121 ? 1.266 22.938 5.492 1 95.31 121 TYR B N 1
ATOM 2978 C CA . TYR B 1 121 ? 2.311 23.906 5.172 1 95.31 121 TYR B CA 1
ATOM 2979 C C . TYR B 1 121 ? 2.438 24.094 3.662 1 95.31 121 TYR B C 1
ATOM 2981 O O . TYR B 1 121 ? 2.201 23.156 2.895 1 95.31 121 TYR B O 1
ATOM 2989 N N . ASP B 1 122 ? 2.742 25.312 3.281 1 92 122 ASP B N 1
ATOM 2990 C CA . ASP B 1 122 ? 3.025 25.594 1.878 1 92 122 ASP B CA 1
ATOM 2991 C C . ASP B 1 122 ? 4.449 25.188 1.51 1 92 122 ASP B C 1
ATOM 2993 O O . ASP B 1 122 ? 5.418 25.781 1.988 1 92 122 ASP B O 1
ATOM 2997 N N . GLY B 1 123 ? 4.602 24.234 0.678 1 85 123 GLY B N 1
ATOM 2998 C CA . GLY B 1 123 ? 5.91 23.75 0.267 1 85 123 GLY B CA 1
ATOM 2999 C C . GLY B 1 123 ? 6.605 24.672 -0.721 1 85 123 GLY B C 1
ATOM 3000 O O . GLY B 1 123 ? 7.781 24.484 -1.028 1 85 123 GLY B O 1
ATOM 3001 N N . ASN B 1 124 ? 5.809 25.609 -1.221 1 82 124 ASN B N 1
ATOM 3002 C CA . ASN B 1 124 ? 6.375 26.562 -2.17 1 82 124 ASN B CA 1
ATOM 3003 C C . ASN B 1 124 ? 7.027 27.75 -1.456 1 82 124 ASN B C 1
ATOM 3005 O O . ASN B 1 124 ? 7.887 28.422 -2.025 1 82 124 ASN B O 1
ATOM 3009 N N . LYS B 1 125 ? 6.426 28 -0.371 1 75.88 125 LYS B N 1
ATOM 3010 C CA . LYS B 1 125 ? 6.922 29.141 0.39 1 75.88 125 LYS B CA 1
ATOM 3011 C C . LYS B 1 125 ? 7.484 28.703 1.738 1 75.88 125 LYS B C 1
ATOM 3013 O O . LYS B 1 125 ? 6.98 27.766 2.346 1 75.88 125 LYS B O 1
ATOM 3018 N N . GLU B 1 126 ? 8.547 29.203 2.041 1 67.25 126 GLU B N 1
ATOM 3019 C CA . GLU B 1 126 ? 9.227 28.797 3.268 1 67.25 126 GLU B CA 1
ATOM 3020 C C . GLU B 1 126 ? 8.406 29.156 4.5 1 67.25 126 GLU B C 1
ATOM 3022 O O . GLU B 1 126 ? 8.023 30.312 4.68 1 67.25 126 GLU B O 1
ATOM 3027 N N . GLU B 1 127 ? 8.227 28.078 5.332 1 63.88 127 GLU B N 1
ATOM 3028 C CA . GLU B 1 127 ? 7.844 28.156 6.738 1 63.88 127 GLU B CA 1
ATOM 3029 C C . GLU B 1 127 ? 6.406 28.641 6.891 1 63.88 127 GLU B C 1
ATOM 3031 O O . GLU B 1 127 ? 6 29.062 7.977 1 63.88 127 GLU B O 1
ATOM 3036 N N . MET B 1 128 ? 5.57 28.562 5.754 1 81.44 128 MET B N 1
ATOM 3037 C CA . MET B 1 128 ? 4.258 29.156 5.988 1 81.44 128 MET B CA 1
ATOM 3038 C C . MET B 1 128 ? 3.221 28.078 6.293 1 81.44 128 MET B C 1
ATOM 3040 O O . MET B 1 128 ? 3.012 27.156 5.492 1 81.44 128 MET B O 1
ATOM 3044 N N . CYS B 1 129 ? 2.777 28.125 7.516 1 89.62 129 CYS B N 1
ATOM 3045 C CA . CYS B 1 129 ? 1.646 27.281 7.891 1 89.62 129 CYS B CA 1
ATOM 3046 C C . CYS B 1 129 ? 0.338 27.859 7.363 1 89.62 129 CYS B C 1
ATOM 3048 O O . CYS B 1 129 ? -0.042 28.984 7.727 1 89.62 129 CYS B O 1
ATOM 3050 N N . LEU B 1 130 ? -0.323 27.156 6.543 1 93.31 130 LEU B N 1
ATOM 3051 C CA . LEU B 1 130 ? -1.534 27.641 5.887 1 93.31 130 LEU B CA 1
ATOM 3052 C C . LEU B 1 130 ? -2.762 27.375 6.754 1 93.31 130 LEU B C 1
ATOM 3054 O O . LEU B 1 130 ? -3.725 28.141 6.723 1 93.31 130 LEU B O 1
ATOM 3058 N N . LEU B 1 131 ? -2.699 26.312 7.465 1 95.5 131 LEU B N 1
ATOM 3059 C CA . LEU B 1 131 ? -3.877 25.891 8.211 1 95.5 131 LEU B CA 1
ATOM 3060 C C . LEU B 1 131 ? -3.482 24.984 9.375 1 95.5 131 LEU B C 1
ATOM 3062 O O . LEU B 1 131 ? -2.564 24.172 9.25 1 95.5 131 LEU B O 1
ATOM 3066 N N . ASN B 1 132 ? -4.156 25.156 10.477 1 95.62 132 ASN B N 1
ATOM 3067 C CA . ASN B 1 132 ? -4.055 24.297 11.641 1 95.62 132 ASN B CA 1
ATOM 3068 C C . ASN B 1 132 ? -5.422 23.781 12.078 1 95.62 132 ASN B C 1
ATOM 3070 O O . ASN B 1 132 ? -6.316 24.562 12.391 1 95.62 132 ASN B O 1
ATOM 3074 N N . ILE B 1 133 ? -5.586 22.531 12.094 1 97.38 133 ILE B N 1
ATOM 3075 C CA . ILE B 1 133 ? -6.824 21.922 12.555 1 97.38 133 ILE B CA 1
ATOM 3076 C C . ILE B 1 133 ? -6.613 21.328 13.945 1 97.38 133 ILE B C 1
ATOM 3078 O O . ILE B 1 133 ? -5.82 20.391 14.117 1 97.38 133 ILE B O 1
ATOM 3082 N N . LYS B 1 134 ? -7.367 21.812 14.859 1 96.88 134 LYS B N 1
ATOM 3083 C CA . LYS B 1 134 ? -7.215 21.391 16.25 1 96.88 134 LYS B CA 1
ATOM 3084 C C . LYS B 1 134 ? -8.07 20.172 16.547 1 96.88 134 LYS B C 1
ATOM 3086 O O . LYS B 1 134 ? -9.109 19.969 15.922 1 96.88 134 LYS B O 1
ATOM 3091 N N . ASP B 1 135 ? -7.613 19.297 17.516 1 97.81 135 ASP B N 1
ATOM 3092 C CA . ASP B 1 135 ? -8.344 18.156 18.062 1 97.81 135 ASP B CA 1
ATOM 3093 C C . ASP B 1 135 ? -8.539 17.078 17.016 1 97.81 135 ASP B C 1
ATOM 3095 O O . ASP B 1 135 ? -9.562 16.391 17 1 97.81 135 ASP B O 1
ATOM 3099 N N . ALA B 1 136 ? -7.613 17 16.125 1 97.75 136 ALA B N 1
ATOM 3100 C CA . ALA B 1 136 ? -7.707 16.016 15.055 1 97.75 136 ALA B CA 1
ATOM 3101 C C . ALA B 1 136 ? -7.297 14.625 15.539 1 97.75 136 ALA B C 1
ATOM 3103 O O . ALA B 1 136 ? -6.371 14.492 16.344 1 97.75 136 ALA B O 1
ATOM 3104 N N . LYS B 1 137 ? -7.98 13.586 15.109 1 96.94 137 LYS B N 1
ATOM 3105 C CA . LYS B 1 137 ? -7.492 12.227 15.289 1 96.94 137 LYS B CA 1
ATOM 3106 C C . LYS B 1 137 ? -6.352 11.914 14.328 1 96.94 137 LYS B C 1
ATOM 3108 O O . LYS B 1 137 ? -6.469 12.141 13.125 1 96.94 137 LYS B O 1
ATOM 3113 N N . LEU B 1 138 ? -5.336 11.305 14.789 1 97.31 138 LEU B N 1
ATOM 3114 C CA . LEU B 1 138 ? -4.09 11.359 14.039 1 97.31 138 LEU B CA 1
ATOM 3115 C C . LEU B 1 138 ? -3.793 10.008 13.391 1 97.31 138 LEU B C 1
ATOM 3117 O O . LEU B 1 138 ? -2.791 9.859 12.688 1 97.31 138 LEU B O 1
ATOM 3121 N N . LYS B 1 139 ? -4.641 9.07 13.523 1 95.81 139 LYS B N 1
ATOM 3122 C CA . LYS B 1 139 ? -4.434 7.805 12.82 1 95.81 139 LYS B CA 1
ATOM 3123 C C . LYS B 1 139 ? -4.789 7.938 11.344 1 95.81 139 LYS B C 1
ATOM 3125 O O . LYS B 1 139 ? -5.699 8.68 10.977 1 95.81 139 LYS B O 1
ATOM 3130 N N . LYS B 1 140 ? -4.125 7.164 10.562 1 94.62 140 LYS B N 1
ATOM 3131 C CA . LYS B 1 140 ? -4.238 7.25 9.109 1 94.62 140 LYS B CA 1
ATOM 3132 C C . LYS B 1 140 ? -5.684 7.07 8.656 1 94.62 140 LYS B C 1
ATOM 3134 O O . LYS B 1 140 ? -6.129 7.711 7.703 1 94.62 140 LYS B O 1
ATOM 3139 N N . LYS B 1 141 ? -6.465 6.293 9.289 1 93.62 141 LYS B N 1
ATOM 3140 C CA . LYS B 1 141 ? -7.836 6.004 8.883 1 93.62 141 LYS B CA 1
ATOM 3141 C C . LYS B 1 141 ? -8.758 7.184 9.172 1 93.62 141 LYS B C 1
ATOM 3143 O O . LYS B 1 141 ? -9.898 7.211 8.719 1 93.62 141 LYS B O 1
ATOM 3148 N N . ASN B 1 142 ? -8.273 8.188 9.859 1 97 142 ASN B N 1
ATOM 3149 C CA . ASN B 1 142 ? -9.133 9.266 10.336 1 97 142 ASN B CA 1
ATOM 3150 C C . ASN B 1 142 ? -9.031 10.5 9.445 1 97 142 ASN B C 1
ATOM 3152 O O . ASN B 1 142 ? -9.625 11.539 9.742 1 97 142 ASN B O 1
ATOM 3156 N N . TYR B 1 143 ? -8.305 10.43 8.391 1 97.38 143 TYR B N 1
ATOM 3157 C CA . TYR B 1 143 ? -8.227 11.516 7.422 1 97.38 143 TYR B CA 1
ATOM 3158 C C . TYR B 1 143 ? -8.055 10.977 6.008 1 97.38 143 TYR B C 1
ATOM 3160 O O . TYR B 1 143 ? -7.641 9.836 5.82 1 97.38 143 TYR B O 1
ATOM 3168 N N . CYS B 1 144 ? -8.398 11.797 5.02 1 96.88 144 CYS B N 1
ATOM 3169 C CA . CYS B 1 144 ? -8.328 11.336 3.639 1 96.88 144 CYS B CA 1
ATOM 3170 C C . CYS B 1 144 ? -8.375 12.508 2.666 1 96.88 144 CYS B C 1
ATOM 3172 O O . CYS B 1 144 ? -9 13.531 2.949 1 96.88 144 CYS B O 1
ATOM 3174 N N . LEU B 1 145 ? -7.684 12.328 1.646 1 96.69 145 LEU B N 1
ATOM 3175 C CA . LEU B 1 145 ? -7.754 13.234 0.506 1 96.69 145 LEU B CA 1
ATOM 3176 C C . LEU B 1 145 ? -8.594 12.633 -0.617 1 96.69 145 LEU B C 1
ATOM 3178 O O . LEU B 1 145 ? -8.531 11.43 -0.862 1 96.69 145 LEU B O 1
ATOM 3182 N N . ASN B 1 146 ? -9.422 13.5 -1.215 1 95.25 146 ASN B N 1
ATOM 3183 C CA . ASN B 1 146 ? -10.117 12.953 -2.373 1 95.25 146 ASN B CA 1
ATOM 3184 C C . ASN B 1 146 ? -9.172 12.719 -3.543 1 95.25 146 ASN B C 1
ATOM 3186 O O . ASN B 1 146 ? -8.008 13.125 -3.498 1 95.25 146 ASN B O 1
ATOM 3190 N N . ASP B 1 147 ? -9.625 12.094 -4.59 1 91.12 147 ASP B N 1
ATOM 3191 C CA . ASP B 1 147 ? -8.781 11.625 -5.684 1 91.12 147 ASP B CA 1
ATOM 3192 C C . ASP B 1 147 ? -8.047 12.789 -6.352 1 91.12 147 ASP B C 1
ATOM 3194 O O . ASP B 1 147 ? -6.867 12.672 -6.684 1 91.12 147 ASP B O 1
ATOM 3198 N N . ASP B 1 148 ? -8.719 13.891 -6.48 1 93.88 148 ASP B N 1
ATOM 3199 C CA . ASP B 1 148 ? -8.133 15.039 -7.164 1 93.88 148 ASP B CA 1
ATOM 3200 C C . ASP B 1 148 ? -7.301 15.891 -6.199 1 93.88 148 ASP B C 1
ATOM 3202 O O . ASP B 1 148 ? -6.746 16.922 -6.59 1 93.88 148 ASP B O 1
ATOM 3206 N N . GLU B 1 149 ? -7.262 15.453 -4.961 1 96.62 149 GLU B N 1
ATOM 3207 C CA . GLU B 1 149 ? -6.504 16.125 -3.91 1 96.62 149 GLU B CA 1
ATOM 3208 C C . GLU B 1 149 ? -6.961 17.562 -3.73 1 96.62 149 GLU B C 1
ATOM 3210 O O . GLU B 1 149 ? -6.145 18.469 -3.496 1 96.62 149 GLU B O 1
ATOM 3215 N N . THR B 1 150 ? -8.25 17.828 -3.912 1 97.19 150 THR B N 1
ATOM 3216 C CA . THR B 1 150 ? -8.797 19.172 -3.771 1 97.19 150 THR B CA 1
ATOM 3217 C C . THR B 1 150 ? -9.57 19.312 -2.461 1 97.19 150 THR B C 1
ATOM 3219 O O . THR B 1 150 ? -9.867 20.422 -2.023 1 97.19 150 THR B O 1
ATOM 3222 N N . ILE B 1 151 ? -9.938 18.25 -1.926 1 97.62 151 ILE B N 1
ATOM 3223 C CA . ILE B 1 151 ? -10.672 18.266 -0.664 1 97.62 151 ILE B CA 1
ATOM 3224 C C . ILE B 1 151 ? -9.984 17.344 0.347 1 97.62 151 ILE B C 1
ATOM 3226 O O . ILE B 1 151 ? -9.602 16.219 0.017 1 97.62 151 ILE B O 1
ATOM 3230 N N . PHE B 1 152 ? -9.781 17.812 1.506 1 97.88 152 PHE B N 1
ATOM 3231 C CA . PHE B 1 152 ? -9.227 17.062 2.627 1 97.88 152 PHE B CA 1
ATOM 3232 C C . PHE B 1 152 ? -10.258 16.906 3.738 1 97.88 152 PHE B C 1
ATOM 3234 O O . PHE B 1 152 ? -10.93 17.875 4.117 1 97.88 152 PHE B O 1
ATOM 3241 N N . ALA B 1 153 ? -10.43 15.664 4.203 1 98.06 153 ALA B N 1
ATOM 3242 C CA . ALA B 1 153 ? -11.352 15.383 5.305 1 98.06 153 ALA B CA 1
ATOM 3243 C C . ALA B 1 153 ? -10.617 14.766 6.488 1 98.06 153 ALA B C 1
ATOM 3245 O O . ALA B 1 153 ? -9.719 13.938 6.309 1 98.06 153 ALA B O 1
ATOM 3246 N N . CYS B 1 154 ? -10.984 15.141 7.684 1 98.25 154 CYS B N 1
ATOM 3247 C CA . CYS B 1 154 ? -10.406 14.516 8.867 1 98.25 154 CYS B CA 1
ATOM 3248 C C . CYS B 1 154 ? -11.414 14.492 10.016 1 98.2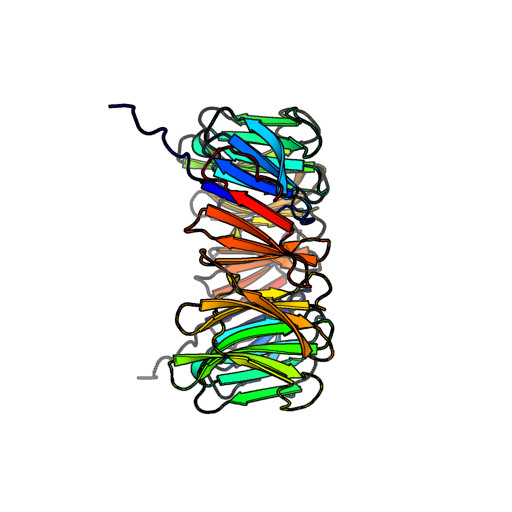5 154 CYS B C 1
ATOM 3250 O O . CYS B 1 154 ? -12.344 15.297 10.039 1 98.25 154 CYS B O 1
ATOM 3252 N N . ILE B 1 155 ? -11.266 13.609 10.898 1 98.12 155 ILE B N 1
ATOM 3253 C CA . ILE B 1 155 ? -12.117 13.469 12.07 1 98.12 155 ILE B CA 1
ATOM 3254 C C . ILE B 1 155 ? -11.5 14.219 13.25 1 98.12 155 ILE B C 1
ATOM 3256 O O . ILE B 1 155 ? -10.312 14.07 13.531 1 98.12 155 ILE B O 1
ATOM 3260 N N . THR B 1 156 ? -12.273 15.023 13.859 1 98.06 156 THR B N 1
ATOM 3261 C CA . THR B 1 156 ? -11.859 15.703 15.086 1 98.06 156 THR B CA 1
ATOM 3262 C C . THR B 1 156 ? -12.742 15.281 16.25 1 98.06 156 THR B C 1
ATOM 3264 O O . THR B 1 156 ? -13.867 14.82 16.062 1 98.06 156 THR B O 1
ATOM 3267 N N . GLU B 1 157 ? -12.188 15.359 17.359 1 96.94 157 GLU B N 1
ATOM 3268 C CA . GLU B 1 157 ? -12.93 15.039 18.578 1 96.94 157 GLU B CA 1
ATOM 3269 C C . GLU B 1 157 ? -12.664 16.062 19.672 1 96.94 157 GLU B C 1
ATOM 3271 O O . GLU B 1 157 ? -11.516 16.266 20.078 1 96.94 157 GLU B O 1
ATOM 3276 N N . ASN B 1 158 ? -13.695 16.688 20.125 1 94.88 158 ASN B N 1
ATOM 3277 C CA . ASN B 1 158 ? -13.656 17.641 21.234 1 94.88 158 ASN B CA 1
ATOM 3278 C C . ASN B 1 158 ? -14.812 17.438 22.203 1 94.88 158 ASN B C 1
ATOM 3280 O O . ASN B 1 158 ? -15.977 17.438 21.797 1 94.88 158 ASN B O 1
ATOM 3284 N N . ASN B 1 159 ? -14.5 17.25 23.5 1 93.56 159 ASN B N 1
ATOM 3285 C CA . ASN B 1 159 ? -15.516 17.016 24.531 1 93.56 159 ASN B CA 1
ATOM 3286 C C . ASN B 1 159 ? -16.469 15.898 24.125 1 93.56 159 ASN B C 1
ATOM 3288 O O . ASN B 1 159 ? -17.688 16.062 24.203 1 93.56 159 ASN B O 1
ATOM 3292 N N . LYS B 1 160 ? -15.93 14.836 23.578 1 91.69 160 LYS B N 1
ATOM 3293 C CA . LYS B 1 160 ? -16.641 13.617 23.219 1 91.69 160 LYS B CA 1
ATOM 3294 C C . LYS B 1 160 ? -17.516 13.836 21.984 1 91.69 160 LYS B C 1
ATOM 3296 O O . LYS B 1 160 ? -18.359 12.992 21.656 1 91.69 160 LYS B O 1
ATOM 3301 N N . LYS B 1 161 ? -17.406 14.953 21.406 1 95.44 161 LYS B N 1
ATOM 3302 C CA . LYS B 1 161 ? -18.125 15.211 20.156 1 95.44 161 LYS B CA 1
ATOM 3303 C C . LYS B 1 161 ? -17.203 15.008 18.953 1 95.44 161 LYS B C 1
ATOM 3305 O O . LYS B 1 161 ? -16.125 15.602 18.875 1 95.44 161 LYS B O 1
ATOM 3310 N N . ASN B 1 162 ? -17.656 14.141 18.094 1 97.44 162 ASN B N 1
ATOM 3311 C CA . ASN B 1 162 ? -16.906 13.875 16.859 1 97.44 162 ASN B CA 1
ATOM 3312 C C . ASN B 1 162 ? -17.469 14.664 15.688 1 97.44 162 ASN B C 1
ATOM 3314 O O . ASN B 1 162 ? -18.672 14.742 15.5 1 97.44 162 ASN B O 1
ATOM 3318 N N . LYS B 1 163 ? -16.594 15.266 15 1 97.62 163 LYS B N 1
ATOM 3319 C CA . LYS B 1 163 ? -16.953 16.031 13.812 1 97.62 163 LYS B CA 1
ATOM 3320 C C . LYS B 1 163 ? -16.047 15.688 12.641 1 97.62 163 LYS B C 1
ATOM 3322 O O . LYS B 1 163 ? -14.906 15.242 12.836 1 97.62 163 LYS B O 1
ATOM 3327 N N . ILE B 1 164 ? -16.578 15.828 11.477 1 98 164 ILE B N 1
ATOM 3328 C CA . ILE B 1 164 ? -15.781 15.734 10.258 1 98 164 ILE B CA 1
ATOM 3329 C C . ILE B 1 164 ? -15.492 17.141 9.727 1 98 164 ILE B C 1
ATOM 3331 O O . ILE B 1 164 ? -16.422 17.906 9.445 1 98 164 ILE B O 1
ATOM 3335 N N . CYS B 1 165 ? -14.242 17.438 9.648 1 97.88 165 CYS B N 1
ATOM 3336 C CA . CYS B 1 165 ? -13.836 18.719 9.086 1 97.88 165 CYS B CA 1
ATOM 3337 C C . CYS B 1 165 ? -13.445 18.578 7.621 1 97.88 165 CYS B C 1
ATOM 3339 O O . CYS B 1 165 ? -12.703 17.656 7.258 1 97.88 165 CYS B O 1
ATOM 3341 N N . LEU B 1 166 ? -14 19.453 6.832 1 97.88 166 LEU B N 1
ATOM 3342 C CA . LEU B 1 166 ? -13.719 19.438 5.398 1 97.88 166 LEU B CA 1
ATOM 3343 C C . LEU B 1 166 ? -12.977 20.719 4.984 1 97.88 166 LEU B C 1
ATOM 3345 O O . LEU B 1 166 ? -13.414 21.828 5.301 1 97.88 166 LEU B O 1
ATOM 3349 N N . ILE B 1 167 ? -11.891 20.484 4.289 1 97.88 167 ILE B N 1
ATOM 3350 C CA . ILE B 1 167 ? -11.055 21.594 3.846 1 97.88 167 ILE B CA 1
ATOM 3351 C C . ILE B 1 167 ? -10.914 21.562 2.326 1 97.88 167 ILE B C 1
ATOM 3353 O O . ILE B 1 167 ? -10.719 20.484 1.743 1 97.88 167 ILE B O 1
ATOM 3357 N N . SER B 1 168 ? -11.008 22.688 1.725 1 97 168 SER B N 1
ATOM 3358 C CA . SER B 1 168 ? -10.82 22.781 0.281 1 97 168 SER B CA 1
ATOM 3359 C C . SER B 1 168 ? -9.438 23.344 -0.058 1 97 168 SER B C 1
ATOM 3361 O O . SER B 1 168 ? -8.938 24.234 0.627 1 97 168 SER B O 1
ATOM 3363 N N . PHE B 1 169 ? -8.828 22.797 -1.052 1 96.25 169 PHE B N 1
ATOM 3364 C CA . PHE B 1 169 ? -7.582 23.281 -1.638 1 96.25 169 PHE B CA 1
ATOM 3365 C C . PHE B 1 169 ? -7.824 23.859 -3.023 1 96.25 169 PHE B C 1
ATOM 3367 O O . PHE B 1 169 ? -8.789 23.5 -3.695 1 96.25 169 PHE B O 1
ATOM 3374 N N . PRO B 1 170 ? -6.969 24.984 -3.418 1 93.75 170 PRO B N 1
ATOM 3375 C CA . PRO B 1 170 ? -5.68 25.344 -2.822 1 93.75 170 PRO B CA 1
ATOM 3376 C C . PRO B 1 170 ? -5.801 26.406 -1.735 1 93.75 170 PRO B C 1
ATOM 3378 O O . PRO B 1 170 ? -4.836 26.672 -1.012 1 93.75 170 PRO B O 1
ATOM 3381 N N . ASN B 1 171 ? -6.887 26.953 -1.474 1 91.81 171 ASN B N 1
ATOM 3382 C CA . ASN B 1 171 ? -6.988 28.125 -0.591 1 91.81 171 ASN B CA 1
ATOM 3383 C C . ASN B 1 171 ? -7.066 27.703 0.874 1 91.81 171 ASN B C 1
ATOM 3385 O O . ASN B 1 171 ? -7.016 28.547 1.769 1 91.81 171 ASN B O 1
ATOM 3389 N N . CYS B 1 172 ? -7.145 26.422 1.115 1 93.56 172 CYS B N 1
ATOM 3390 C CA . CYS B 1 172 ? -7.227 25.891 2.471 1 93.56 172 CYS B CA 1
ATOM 3391 C C . CYS B 1 172 ? -8.406 26.484 3.221 1 93.56 172 CYS B C 1
ATOM 3393 O O . CYS B 1 172 ? -8.25 26.984 4.34 1 93.56 172 CYS B O 1
ATOM 3395 N N . ILE B 1 173 ? -9.555 26.438 2.617 1 94.5 173 ILE B N 1
ATOM 3396 C CA . ILE B 1 173 ? -10.758 27.031 3.191 1 94.5 173 ILE B CA 1
ATOM 3397 C C . ILE B 1 173 ? -11.625 25.938 3.805 1 94.5 173 ILE B C 1
ATOM 3399 O O . ILE B 1 173 ? -11.812 24.875 3.205 1 94.5 173 ILE B O 1
ATOM 3403 N N . PHE B 1 174 ? -12.086 26.25 4.898 1 94.44 174 PHE B N 1
ATOM 3404 C CA . PHE B 1 174 ? -13.047 25.344 5.52 1 94.44 174 PHE B CA 1
ATOM 3405 C C . PHE B 1 174 ? -14.352 25.312 4.738 1 94.44 174 PHE B C 1
ATOM 3407 O O . PHE B 1 174 ? -14.977 26.359 4.523 1 94.44 174 PHE B O 1
ATOM 3414 N N . ILE B 1 175 ? -14.695 24.172 4.348 1 94.06 175 ILE B N 1
ATOM 3415 C CA . ILE B 1 175 ? -15.938 24 3.594 1 94.06 175 ILE B CA 1
ATOM 3416 C C . ILE B 1 175 ? -17.109 23.828 4.559 1 94.06 175 ILE B C 1
ATOM 3418 O O . ILE B 1 175 ? -18.109 24.547 4.477 1 94.06 175 ILE B O 1
ATOM 3422 N N . ASN B 1 176 ? -17 22.797 5.344 1 93.44 176 ASN B N 1
ATOM 3423 C CA . ASN B 1 176 ? -18.094 22.391 6.219 1 93.44 176 ASN B CA 1
ATOM 3424 C C . ASN B 1 176 ? -17.594 21.547 7.379 1 93.44 176 ASN B C 1
ATOM 3426 O O . ASN B 1 176 ? -16.469 21.062 7.367 1 93.44 176 ASN B O 1
ATOM 3430 N N . THR B 1 177 ? -18.344 21.516 8.367 1 95.12 177 THR B N 1
ATOM 3431 C CA . THR B 1 177 ? -18.156 20.594 9.492 1 95.12 177 THR B CA 1
ATOM 3432 C C . THR B 1 177 ? -19.391 19.719 9.695 1 95.12 177 THR B C 1
ATOM 3434 O O . THR B 1 177 ? -20.5 20.234 9.875 1 95.12 177 THR B O 1
ATOM 3437 N N . ILE B 1 178 ? -19.203 18.453 9.664 1 96.69 178 ILE B N 1
ATOM 3438 C CA . ILE B 1 178 ? -20.312 17.516 9.812 1 96.69 178 ILE B CA 1
ATOM 3439 C C . ILE B 1 178 ? -20.266 16.875 11.203 1 96.69 178 ILE B C 1
ATOM 3441 O O . ILE B 1 178 ? -19.281 16.203 11.547 1 96.69 178 ILE B O 1
ATOM 3445 N N . GLN B 1 179 ? -21.328 17 11.914 1 95.94 179 GLN B N 1
ATOM 3446 C CA . GLN B 1 179 ? -21.391 16.406 13.25 1 95.94 179 GLN B CA 1
ATOM 3447 C C . GLN B 1 179 ? -21.781 14.93 13.188 1 95.94 179 GLN B C 1
ATOM 3449 O O . GLN B 1 179 ? -22.75 14.57 12.5 1 95.94 179 GLN B O 1
ATOM 3454 N N . CYS B 1 180 ? -21 14.164 13.758 1 94.88 180 CYS B N 1
ATOM 3455 C CA . CYS B 1 180 ? -21.344 12.75 13.875 1 94.88 180 CYS B CA 1
ATOM 3456 C C . CYS B 1 180 ? -22.203 12.492 15.102 1 94.88 180 CYS B C 1
ATOM 3458 O O . CYS B 1 180 ? -21.688 12.281 16.203 1 94.88 180 CYS B O 1
ATOM 3460 N N . ILE B 1 181 ? -23.516 12.344 14.914 1 90.81 181 ILE B N 1
ATOM 3461 C CA . ILE B 1 181 ? -24.453 12.25 16.031 1 90.81 181 ILE B CA 1
ATOM 3462 C C . ILE B 1 181 ? -24.781 10.781 16.312 1 90.81 181 ILE B C 1
ATOM 3464 O O . ILE B 1 181 ? -25.188 10.047 15.406 1 90.81 181 ILE B O 1
ATOM 3468 N N . ASN B 1 182 ? -24.609 10.273 17.438 1 89.75 182 ASN B N 1
ATOM 3469 C CA . ASN B 1 182 ? -25 8.961 17.938 1 89.75 182 ASN B CA 1
ATOM 3470 C C . ASN B 1 182 ? -24.109 7.855 17.359 1 89.75 182 ASN B C 1
ATOM 3472 O O . ASN B 1 182 ? -24.547 6.711 17.234 1 89.75 182 ASN B O 1
ATOM 3476 N N . TYR B 1 183 ? -23.016 8.242 16.797 1 91.81 183 TYR B N 1
ATOM 3477 C CA . TYR B 1 183 ? -22.062 7.223 16.391 1 91.81 183 TYR B CA 1
ATOM 3478 C C . TYR B 1 183 ? -20.641 7.754 16.469 1 91.81 183 TYR B C 1
ATOM 3480 O O . TYR B 1 183 ? -20.422 8.969 16.438 1 91.81 183 TYR B O 1
ATOM 3488 N N . GLU B 1 184 ? -19.719 6.84 16.594 1 94.69 184 GLU B N 1
ATOM 3489 C CA . GLU B 1 184 ? -18.297 7.184 16.609 1 94.69 184 GLU B CA 1
ATOM 3490 C C . GLU B 1 184 ? -17.625 6.82 15.281 1 94.69 184 GLU B C 1
ATOM 3492 O O . GLU B 1 184 ? -17.578 5.645 14.914 1 94.69 184 GLU B O 1
ATOM 3497 N N . PRO B 1 185 ? -17.094 7.848 14.617 1 95.56 185 PRO B N 1
ATOM 3498 C CA . PRO B 1 185 ? -16.422 7.547 13.352 1 95.56 185 PRO B CA 1
ATOM 3499 C C . PRO B 1 185 ? -15.047 6.914 13.562 1 95.56 185 PRO B C 1
ATOM 3501 O O . PRO B 1 185 ? -14.328 7.285 14.492 1 95.56 185 PRO B O 1
ATOM 3504 N N . ASN B 1 186 ? -14.727 5.973 12.734 1 91.25 186 ASN B N 1
ATOM 3505 C CA . ASN B 1 186 ? -13.461 5.262 12.844 1 91.25 186 ASN B CA 1
ATOM 3506 C C . ASN B 1 186 ? -12.656 5.352 11.547 1 91.25 186 ASN B C 1
ATOM 3508 O O . ASN B 1 186 ? -11.438 5.141 11.555 1 91.25 186 ASN B O 1
ATOM 3512 N N . CYS B 1 187 ? -13.312 5.492 10.453 1 93.31 187 CYS B N 1
ATOM 3513 C CA . CYS B 1 187 ? -12.664 5.57 9.148 1 93.31 187 CYS B CA 1
ATOM 3514 C C . CYS B 1 187 ? -13.406 6.52 8.219 1 93.31 187 CYS B C 1
ATOM 3516 O O . CYS B 1 187 ? -14.641 6.594 8.258 1 93.31 187 CYS B O 1
ATOM 3518 N N . ILE B 1 188 ? -12.625 7.219 7.457 1 94.88 188 ILE B N 1
ATOM 3519 C CA . ILE B 1 188 ? -13.227 8.156 6.516 1 94.88 188 ILE B CA 1
ATOM 3520 C C . ILE B 1 188 ? -12.641 7.938 5.121 1 94.88 188 ILE B C 1
ATOM 3522 O O . ILE B 1 188 ? -11.445 7.699 4.977 1 94.88 188 ILE B O 1
ATOM 3526 N N . PHE B 1 189 ? -13.484 8.023 4.109 1 91.38 189 PHE B N 1
ATOM 3527 C CA . PHE B 1 189 ? -12.992 7.992 2.736 1 91.38 189 PHE B CA 1
ATOM 3528 C C . PHE B 1 189 ? -13.969 8.703 1.802 1 91.38 189 PHE B C 1
ATOM 3530 O O . PHE B 1 189 ? -15.086 9.039 2.197 1 91.38 189 PHE B O 1
ATOM 3537 N N . PHE B 1 190 ? -13.516 9.016 0.63 1 93.88 190 PHE B N 1
ATOM 3538 C CA . PHE B 1 190 ? -14.32 9.688 -0.381 1 93.88 190 PHE B CA 1
ATOM 3539 C C . PHE B 1 190 ? -14.789 8.703 -1.443 1 93.88 190 PHE B C 1
ATOM 3541 O O . PHE B 1 190 ? -14.039 7.816 -1.848 1 93.88 190 PHE B O 1
ATOM 3548 N N . SER B 1 191 ? -16.031 8.898 -1.859 1 90.69 191 SER B N 1
ATOM 3549 C CA . SER B 1 191 ? -16.484 8.195 -3.061 1 90.69 191 SER B CA 1
ATOM 3550 C C . SER B 1 191 ? -15.938 8.859 -4.32 1 90.69 191 SER B C 1
ATOM 3552 O O . SER B 1 191 ? -15.305 9.922 -4.25 1 90.69 191 SER B O 1
ATOM 3554 N N . LYS B 1 192 ? -16.25 8.32 -5.457 1 88.31 192 LYS B N 1
ATOM 3555 C CA . LYS B 1 192 ? -15.797 8.875 -6.73 1 88.31 192 LYS B CA 1
ATOM 3556 C C . LYS B 1 192 ? -16.469 10.211 -7.02 1 88.31 192 LYS B C 1
ATOM 3558 O O . LYS B 1 192 ? -15.906 11.047 -7.734 1 88.31 192 LYS B O 1
ATOM 3563 N N . THR B 1 193 ? -17.656 10.336 -6.484 1 90.56 193 THR B N 1
ATOM 3564 C CA . THR B 1 193 ? -18.375 11.586 -6.699 1 90.56 193 THR B CA 1
ATOM 3565 C C . THR B 1 193 ? -18.109 12.562 -5.555 1 90.56 193 THR B C 1
ATOM 3567 O O . THR B 1 193 ? -18.859 13.531 -5.375 1 90.56 193 THR B O 1
ATOM 3570 N N . ASP B 1 194 ? -17.172 12.305 -4.715 1 93.5 194 ASP B N 1
ATOM 3571 C CA . ASP B 1 194 ? -16.656 13.148 -3.645 1 93.5 194 ASP B CA 1
ATOM 3572 C C . ASP B 1 194 ? -17.625 13.227 -2.477 1 93.5 194 ASP B C 1
ATOM 3574 O O . ASP B 1 194 ? -17.609 14.195 -1.711 1 93.5 194 ASP B O 1
ATOM 3578 N N . ASN B 1 195 ? -18.531 12.266 -2.441 1 94.25 195 ASN B N 1
ATOM 3579 C CA . ASN B 1 195 ? -19.266 12.117 -1.194 1 94.25 195 ASN B CA 1
ATOM 3580 C C . ASN B 1 195 ? -18.391 11.562 -0.081 1 94.25 195 ASN B C 1
ATOM 3582 O O . ASN B 1 195 ? -17.422 10.836 -0.349 1 94.25 195 ASN B O 1
ATOM 3586 N N . ILE B 1 196 ? -18.766 11.875 1.087 1 95.62 196 ILE B N 1
ATOM 3587 C CA . ILE B 1 196 ? -17.984 11.445 2.242 1 95.62 196 ILE B CA 1
ATOM 3588 C C . ILE B 1 196 ? -18.609 10.195 2.854 1 95.62 196 ILE B C 1
ATOM 3590 O O . ILE B 1 196 ? -19.797 10.188 3.168 1 95.62 196 ILE B O 1
ATOM 3594 N N . ILE B 1 197 ? -17.797 9.25 3.041 1 93.31 197 ILE B N 1
ATOM 3595 C CA . ILE B 1 197 ? -18.281 8.008 3.648 1 93.31 197 ILE B CA 1
ATOM 3596 C C . ILE B 1 197 ? -17.578 7.785 4.984 1 93.31 197 ILE B C 1
ATOM 3598 O O . ILE B 1 197 ? -16.344 7.797 5.055 1 93.31 197 ILE B O 1
ATOM 3602 N N . ILE B 1 198 ? -18.359 7.559 5.957 1 94 198 ILE B N 1
ATOM 3603 C CA . ILE B 1 198 ? -17.844 7.355 7.305 1 94 198 ILE B CA 1
ATOM 3604 C C . ILE B 1 198 ? -18.219 5.965 7.801 1 94 198 ILE B C 1
ATOM 3606 O O . ILE B 1 198 ? -19.391 5.574 7.738 1 94 198 ILE B O 1
ATOM 3610 N N . HIS B 1 199 ? -17.203 5.301 8.227 1 89.5 199 HIS B N 1
ATOM 3611 C CA . HIS B 1 199 ? -17.438 3.992 8.82 1 89.5 199 HIS B CA 1
ATOM 3612 C C . HIS B 1 199 ? -17.344 4.051 10.344 1 89.5 199 HIS B C 1
ATOM 3614 O O . HIS B 1 199 ? -16.406 4.664 10.883 1 89.5 199 HIS B O 1
ATOM 3620 N N . SER B 1 200 ? -18.344 3.471 11.023 1 90.88 200 SER B N 1
ATOM 3621 C CA . SER B 1 200 ? -18.297 3.262 12.461 1 90.88 200 SER B CA 1
ATOM 3622 C C . SER B 1 200 ? -18.234 1.778 12.805 1 90.88 200 SER B C 1
ATOM 3624 O O . SER B 1 200 ? -19.203 1.048 12.633 1 90.88 200 SER B O 1
ATOM 3626 N N . GLU B 1 201 ? -17.109 1.42 13.289 1 84.12 201 GLU B N 1
ATOM 3627 C CA . GLU B 1 201 ? -16.938 0.017 13.648 1 84.12 201 GLU B CA 1
ATOM 3628 C C . GLU B 1 201 ? -17.844 -0.367 14.82 1 84.12 201 GLU B C 1
ATOM 3630 O O . GLU B 1 201 ? -18.422 -1.451 14.836 1 84.12 201 GLU B O 1
ATOM 3635 N N . LYS B 1 202 ? -17.969 0.464 15.766 1 84.56 202 LYS B N 1
ATOM 3636 C CA . LYS B 1 202 ? -18.734 0.187 16.969 1 84.56 202 LYS B CA 1
ATOM 3637 C C . LYS B 1 202 ? -20.234 0.076 16.656 1 84.56 202 LYS B C 1
ATOM 3639 O O . LYS B 1 202 ? -20.906 -0.844 17.125 1 84.56 202 LYS B O 1
ATOM 3644 N N . ALA B 1 203 ? -20.688 1.007 15.797 1 85.62 203 ALA B N 1
ATOM 3645 C CA . ALA B 1 203 ? -22.109 1.039 15.484 1 85.62 203 ALA B CA 1
ATOM 3646 C C . ALA B 1 203 ? -22.438 0.123 14.312 1 85.62 203 ALA B C 1
ATOM 3648 O O . ALA B 1 203 ? -23.594 -0.176 14.047 1 85.62 203 ALA B O 1
ATOM 3649 N N . LYS B 1 204 ? -21.375 -0.284 13.633 1 81.38 204 LYS B N 1
ATOM 3650 C CA . LYS B 1 204 ? -21.531 -1.11 12.445 1 81.38 204 LYS B CA 1
ATOM 3651 C C . LYS B 1 204 ? -22.391 -0.404 11.391 1 81.38 204 LYS B C 1
ATOM 3653 O O . LYS B 1 204 ? -23.328 -0.993 10.844 1 81.38 204 LYS B O 1
ATOM 3658 N N . LEU B 1 205 ? -22.125 0.799 11.172 1 86.06 205 LEU B N 1
ATOM 3659 C CA . LEU B 1 205 ? -22.875 1.664 10.266 1 86.06 205 LEU B CA 1
ATOM 3660 C C . LEU B 1 205 ? -21.938 2.33 9.266 1 86.06 205 LEU B C 1
ATOM 3662 O O . LEU B 1 205 ? -20.766 2.572 9.562 1 86.06 205 LEU B O 1
ATOM 3666 N N . LEU B 1 206 ? -22.469 2.57 8.133 1 88.31 206 LEU B N 1
ATOM 3667 C CA . LEU B 1 206 ? -21.875 3.469 7.152 1 88.31 206 LEU B CA 1
ATOM 3668 C C . LEU B 1 206 ? -22.75 4.691 6.93 1 88.31 206 LEU B C 1
ATOM 3670 O O . LEU B 1 206 ? -23.969 4.562 6.77 1 88.31 206 LEU B O 1
ATOM 3674 N N . HIS B 1 207 ? -22.172 5.84 7.012 1 92.31 207 HIS B N 1
ATOM 3675 C CA . HIS B 1 207 ? -22.859 7.082 6.68 1 92.31 207 HIS B CA 1
ATOM 3676 C C . HIS B 1 207 ? -22.25 7.734 5.441 1 92.31 207 HIS B C 1
ATOM 3678 O O . HIS B 1 207 ? -21.031 7.77 5.285 1 92.31 207 HIS B O 1
ATOM 3684 N N . MET B 1 208 ? -23.125 8.203 4.605 1 93.75 208 MET B N 1
ATOM 3685 C CA . MET B 1 208 ? -22.656 8.953 3.443 1 93.75 208 MET B CA 1
ATOM 3686 C C . MET B 1 208 ? -23.219 10.375 3.453 1 93.75 208 MET B C 1
ATOM 3688 O O . MET B 1 208 ? -24.438 10.562 3.602 1 93.75 208 MET B O 1
ATOM 3692 N N . TYR B 1 209 ? -22.312 11.297 3.318 1 95.62 209 TYR B N 1
ATOM 3693 C CA . TYR B 1 209 ? -22.703 12.711 3.295 1 95.62 209 TYR B CA 1
ATOM 3694 C C . TYR B 1 209 ? -22.25 13.375 2.004 1 95.62 209 TYR B C 1
ATOM 3696 O O . TYR B 1 209 ? -21.234 12.977 1.41 1 95.62 209 TYR B O 1
ATOM 3704 N N . LYS B 1 210 ? -22.984 14.375 1.649 1 94.81 210 LYS B N 1
ATOM 3705 C CA . LYS B 1 210 ? -22.453 15.312 0.665 1 94.81 210 LYS B CA 1
ATOM 3706 C C . LYS B 1 210 ? -21.469 16.281 1.304 1 94.81 210 LYS B C 1
ATOM 3708 O O . LYS B 1 210 ? -21.375 16.359 2.531 1 94.81 210 LYS B O 1
ATOM 3713 N N . ILE B 1 211 ? -20.812 16.984 0.487 1 94.44 211 ILE B N 1
ATOM 3714 C CA . ILE B 1 211 ? -19.812 17.938 0.961 1 94.44 211 ILE B CA 1
ATOM 3715 C C . ILE B 1 211 ? -20.484 19.047 1.754 1 94.44 211 ILE B C 1
ATOM 3717 O O . ILE B 1 211 ? -19.891 19.609 2.674 1 94.44 211 ILE B O 1
ATOM 3721 N N . ASP B 1 212 ? -21.688 19.312 1.453 1 93.06 212 ASP B N 1
ATOM 3722 C CA . ASP B 1 212 ? -22.391 20.391 2.137 1 93.06 212 ASP B CA 1
ATOM 3723 C C . ASP B 1 212 ? -22.953 19.922 3.477 1 93.06 212 ASP B C 1
ATOM 3725 O O . ASP B 1 212 ? -23.531 20.719 4.219 1 93.06 212 ASP B O 1
ATOM 3729 N N . GLY B 1 213 ? -22.812 18.656 3.691 1 93.56 213 GLY B N 1
ATOM 3730 C CA . GLY B 1 213 ? -23.219 18.141 4.992 1 93.56 213 GLY B CA 1
ATOM 3731 C C . GLY B 1 213 ? -24.531 17.375 4.953 1 93.56 213 GLY B C 1
ATOM 3732 O O . GLY B 1 213 ? -24.969 16.844 5.973 1 93.56 213 GLY B O 1
ATOM 3733 N N . GLU B 1 214 ? -25.141 17.359 3.789 1 95.06 214 GLU B N 1
ATOM 3734 C CA . GLU B 1 214 ? -26.391 16.625 3.654 1 95.06 214 GLU B CA 1
ATOM 3735 C C . GLU B 1 214 ? -26.172 15.125 3.818 1 95.06 214 GLU B C 1
ATOM 3737 O O . GLU B 1 214 ? -25.297 14.547 3.166 1 95.06 214 GLU B O 1
ATOM 3742 N N . LEU B 1 215 ? -26.906 14.539 4.668 1 94.69 215 LEU B N 1
ATOM 3743 C CA . LEU B 1 215 ? -26.859 13.094 4.836 1 94.69 215 LEU B CA 1
ATOM 3744 C C . LEU B 1 215 ? -27.594 12.383 3.703 1 94.69 215 LEU B C 1
ATOM 3746 O O . LEU B 1 215 ? -28.797 12.562 3.539 1 94.69 215 LEU B O 1
ATOM 3750 N N . LEU B 1 216 ? -26.891 11.586 3.006 1 93.25 216 LEU B N 1
ATOM 3751 C CA . LEU B 1 216 ? -27.469 10.922 1.846 1 93.25 216 LEU B CA 1
ATOM 3752 C C . LEU B 1 216 ? -27.969 9.523 2.211 1 93.25 216 LEU B C 1
ATOM 3754 O O . LEU B 1 216 ? -29.125 9.18 1.945 1 93.25 216 LEU B O 1
ATOM 3758 N N . TYR B 1 217 ? -27.109 8.742 2.822 1 89.56 217 TYR B N 1
ATOM 3759 C CA . TYR B 1 217 ? -27.422 7.348 3.113 1 89.56 217 TYR B CA 1
ATOM 3760 C C . TYR B 1 217 ? -26.859 6.926 4.461 1 89.56 217 TYR B C 1
ATOM 3762 O O . TYR B 1 217 ? -25.812 7.441 4.891 1 89.56 217 TYR B O 1
ATOM 3770 N N . VAL B 1 218 ? -27.531 6 5.129 1 87.88 218 VAL B N 1
ATOM 3771 C CA . VAL B 1 218 ? -27.016 5.25 6.273 1 87.88 218 VAL B CA 1
ATOM 3772 C C . VAL B 1 218 ? -27.188 3.752 6.027 1 87.88 218 VAL B C 1
ATOM 3774 O O . VAL B 1 218 ? -28.266 3.309 5.605 1 87.88 218 VAL B O 1
ATOM 3777 N N . TYR B 1 219 ? -26.125 3.037 6.203 1 83.88 219 TYR B N 1
ATOM 3778 C CA . TYR B 1 219 ? -26.188 1.593 6.008 1 83.88 219 TYR B CA 1
ATOM 3779 C C . TYR B 1 219 ? -25.672 0.853 7.234 1 83.88 219 TYR B C 1
ATOM 3781 O O . TYR B 1 219 ? -24.594 1.165 7.746 1 83.88 219 TYR B O 1
ATOM 3789 N N . SER B 1 220 ? -26.406 -0.223 7.625 1 79.88 220 SER B N 1
ATOM 3790 C CA . SER B 1 220 ? -26 -1.085 8.727 1 79.88 220 SER B CA 1
ATOM 3791 C C . SER B 1 220 ? -25.625 -2.479 8.234 1 79.88 220 SER B C 1
ATOM 3793 O O . SER B 1 220 ? -26.391 -3.102 7.484 1 79.88 220 SER B O 1
ATOM 3795 N N . TYR B 1 221 ? -24.484 -2.912 8.469 1 72.12 221 TYR B N 1
ATOM 3796 C CA . TYR B 1 221 ? -24.094 -4.246 8.016 1 72.12 221 TYR B CA 1
ATOM 3797 C C . TYR B 1 221 ? -24.281 -5.273 9.125 1 72.12 221 TYR B C 1
ATOM 3799 O O . TYR B 1 221 ? -23.938 -6.445 8.953 1 72.12 221 TYR B O 1
ATOM 3807 N N . LEU B 1 222 ? -24.625 -4.918 10.391 1 63.53 222 LEU B N 1
ATOM 3808 C CA . LEU B 1 222 ? -25.078 -5.926 11.344 1 63.53 222 LEU B CA 1
ATOM 3809 C C . LEU B 1 222 ? -26.25 -6.727 10.781 1 63.53 222 LEU B C 1
ATOM 3811 O O . LEU B 1 222 ? -26.297 -7.953 10.898 1 63.53 222 LEU B O 1
ATOM 3815 N N . SER B 1 223 ? -27.375 -5.887 10.578 1 53.91 223 SER B N 1
ATOM 3816 C CA . SER B 1 223 ? -28.594 -6.566 10.164 1 53.91 223 SER B CA 1
ATOM 3817 C C . SER B 1 223 ? -28.688 -6.652 8.641 1 53.91 223 SER B C 1
ATOM 3819 O O . SER B 1 223 ? -28.188 -5.785 7.934 1 53.91 223 SER B O 1
ATOM 3821 N N . GLN B 1 224 ? -28.578 -7.816 7.879 1 46.94 224 GLN B N 1
ATOM 3822 C CA . GLN B 1 224 ? -28.859 -8.008 6.461 1 46.94 224 GLN B CA 1
ATOM 3823 C C . GLN B 1 224 ? -29.641 -6.828 5.895 1 46.94 224 GLN B C 1
ATOM 3825 O O . GLN B 1 224 ? -30.156 -6.898 4.777 1 46.94 224 GLN B O 1
ATOM 3830 N N . LEU B 1 225 ? -30.141 -5.883 6.738 1 39.69 225 LEU B N 1
ATOM 3831 C CA . LEU B 1 225 ? -31.219 -5.043 6.227 1 39.69 225 LEU B CA 1
ATOM 3832 C C . LEU B 1 225 ? -30.656 -3.816 5.512 1 39.69 225 LEU B C 1
ATOM 3834 O O . LEU B 1 225 ? -29.688 -3.223 5.965 1 39.69 225 LEU B O 1
ATOM 3838 N N . PRO B 1 226 ? -31.062 -3.785 4.25 1 38.22 226 PRO B N 1
ATOM 3839 C CA . PRO B 1 226 ? -30.812 -2.654 3.354 1 38.22 226 PRO B CA 1
ATOM 3840 C C . PRO B 1 226 ? -31 -1.304 4.039 1 38.22 226 PRO B C 1
ATOM 3842 O O . PRO B 1 226 ? -31.781 -1.199 5 1 38.22 226 PRO B O 1
ATOM 3845 N N . CYS B 1 227 ? -30.156 -0.438 3.998 1 37.75 227 CYS B N 1
ATOM 3846 C CA . CYS B 1 227 ? -30.219 0.958 4.418 1 37.75 227 CYS B CA 1
ATOM 3847 C C . CYS B 1 227 ? -31.516 1.608 3.984 1 37.75 227 CYS B C 1
ATOM 3849 O O . CYS B 1 227 ? -31.891 1.539 2.812 1 37.75 227 CYS B O 1
ATOM 3851 N N . LYS B 1 228 ? -32.5 1.905 4.84 1 30.62 228 LYS B N 1
ATOM 3852 C CA . LYS B 1 228 ? -33.625 2.811 4.625 1 30.62 228 LYS B CA 1
ATOM 3853 C C . LYS B 1 228 ? -33.156 4.176 4.145 1 30.62 228 LYS B C 1
ATOM 3855 O O . LYS B 1 228 ? -32.25 4.77 4.738 1 30.62 228 LYS B O 1
ATOM 3860 N N . GLN B 1 229 ? -33.188 4.457 2.773 1 30.84 229 GLN B N 1
ATOM 3861 C CA . GLN B 1 229 ? -33.25 5.824 2.271 1 30.84 229 GLN B CA 1
ATOM 3862 C C . GLN B 1 229 ? -33.938 6.742 3.275 1 30.84 229 GLN B C 1
ATOM 3864 O O . GLN B 1 229 ? -35.062 6.461 3.707 1 30.84 229 GLN B O 1
ATOM 3869 N N . ILE B 1 230 ? -33.188 7.344 4.289 1 29.53 230 ILE B N 1
ATOM 3870 C CA . ILE B 1 230 ? -33.969 8.352 4.984 1 29.53 230 ILE B CA 1
ATOM 3871 C C . ILE B 1 230 ? -34.438 9.422 3.994 1 29.53 230 ILE B C 1
ATOM 3873 O O . ILE B 1 230 ? -33.625 9.945 3.229 1 29.53 230 ILE B O 1
#

Foldseek 3Di:
DPPDPPPQDFDDWDAQPVRQWIWTDRFQKIFIAGPVVRDTDDIAGDPGGWDDKEYAPVSFKIKTDDFQQQKIWMDGPVDRDTQAIEGDGQKGWDDKYALRVQRKIWTWIDHPNPKTWIWIGRSVDYHDTQDIDTQWDRDPQFKDAAPSRFKIWGWGDDPNWIKIWIFGPDNRDTQDIETDPPADFDGWDADPVRWIWTAGPVQQKIWTGDSNHHTQWIDHPVPPDGTPRD/DPPPPPPQDFDDWDAQPVRQWIWTDRFQKIFIAGPVVRDTDDIAGDPGGWDDKEYAPVSFKIKTDDFAQQKIWMDGPVDRDTQAIEGDGQKGWDDKYALRVQRKIWTWIDHPNPKTWIWIGRSVDYHDTQDIDTQWDRDPQQKDAAPSRFKIWGWGDDPNWIKIWIFGPDNRDTQDIETDPPADFDGWDADPVRWIWTAGPVQQKIWTADSNHHTQWIDHPVPPDGTPRD

Solvent-accessible surface area (backbone atoms only — not comparable to full-atom values): 25052 Å² total; per-residue (Å²): 132,79,74,74,74,77,66,55,57,71,72,45,77,44,70,42,93,80,44,54,35,36,39,37,26,43,59,33,31,37,41,36,24,33,55,91,73,60,43,73,77,48,73,47,75,54,96,51,59,60,72,46,77,40,74,42,85,80,74,43,40,35,37,38,34,21,32,82,60,15,32,38,40,27,37,37,83,88,47,91,52,75,76,42,64,47,74,41,84,81,20,34,35,77,49,66,48,69,41,66,87,75,40,28,36,38,36,30,33,33,39,84,85,72,42,29,32,38,33,34,30,42,64,84,44,85,74,39,70,71,42,75,40,71,36,35,53,80,53,74,46,26,36,37,63,36,95,81,58,37,40,40,38,35,34,27,50,56,96,90,40,41,33,38,42,32,33,33,53,92,79,61,40,76,72,38,72,36,75,45,78,96,52,60,78,59,32,44,45,57,43,85,86,57,30,39,35,34,34,16,75,88,72,35,34,37,38,32,24,42,72,87,53,49,75,57,40,46,33,41,63,56,53,94,51,74,44,64,75,111,130,78,79,71,73,77,66,56,58,71,72,44,78,45,71,41,92,82,45,54,35,33,38,37,26,43,58,33,33,37,40,35,24,33,55,90,74,61,42,73,77,47,74,48,76,55,96,50,57,60,70,46,76,40,74,42,85,80,74,43,39,35,38,39,35,21,33,84,61,14,32,37,41,28,39,36,82,87,46,91,54,75,74,41,65,45,72,41,85,79,21,34,35,77,49,66,47,69,40,64,86,75,41,28,36,38,36,30,34,31,38,84,86,73,44,28,32,39,32,35,29,40,64,82,44,87,75,39,72,71,43,76,40,71,38,34,50,79,54,74,46,25,36,39,62,36,94,82,58,37,38,39,39,35,33,26,52,56,96,90,41,40,32,38,42,31,33,33,54,94,78,60,40,76,73,38,72,37,75,46,80,96,50,58,79,58,32,45,44,58,45,85,85,56,30,39,36,36,34,16,74,88,71,34,35,36,39,32,24,41,68,88,53,50,73,58,41,47,33,40,64,55,53,94,50,74,45,63,76,112

Nearest PDB structures (foldseek):
  5yzv-assembly1_B  TM=5.908E-01  e=2.466E-07  Thermomonospora curvata
  8j07-assembly1_i4  TM=5.813E-01  e=6.153E-07  Homo sapiens
  8glv-assembly1_Cq  TM=5.943E-01  e=7.166E-07  Chlamydomonas reinhardtii
  8glv-assembly1_Cp  TM=5.875E-01  e=2.552E-06  Chlamydomonas reinhardtii
  8j07-assembly1_i5  TM=5.812E-01  e=1.364E-05  Homo sapiens

InterPro domains:
  IPR052778 Centrosome-associated WD domain-containing protein [PTHR16220] (11-221)

pLDDT: mean 88.63, std 15.88, range [18.72, 98.38]